Protein AF-0000000080533615 (afdb_homodimer)

Secondary structure (DSSP, 8-state):
--------------------------------PPPTTT--HHHHHH-HHHHHHHHHHHHHHTT-HHHHHHHHHHHHTTT-HHHHHHHHHHHHHTSSS---HHHHHHHHHHHGGG--HHHHHHHHHHHHTS-HHHHHHHHHHHHHHHHHHSHHHHHHHHHHHHHHHHHHHHHHHHHH-STT-EEEE--TTS--EEEEHHHHT-HHHHSHHHHHHHHHHHHS-----------------------/--------------------------------PPPTTT--HHHHHH-HHHHHHHHHHHHHHTT-HHHHHHHHHHHHTTT-HHHHHHHHHHHHHTSSS---HHHHHHHHHHHGGG--HHHHHHHHHHHHTS-HHHHHHHHHHHHHHHHHHSHHHHHHHHHHHHHHHHHHHHHHHHHH-STT-EEEE--TTS--EEEEHHHHT-HHHHSHHHHHHHHHHHHS-----------------------

Radius of gyration: 29.7 Å; Cα contacts (8 Å, |Δi|>4): 586; chains: 2; bounding box: 124×80×114 Å

pLDDT: mean 75.99, std 25.31, range [23.33, 98.88]

Sequence (486 aa):
MKAKQAPRFCLLLGLSMAAAVTARECPVEAPRQIPSTVLTGGFFDAHPDLFWRSMAQRAERDRQPARALDYYTRSARYADKFSQAMVARLYQEGLGTRADPVMAYIWMDLAAERMYHDFLVLREHYWARLDALQQAQAIERGQQIYADYGDRVAKPRMERALRDGRQQITGSRLGYVSSGLIVVQRRGNEQGIVTPGSIVYDNDYWRAADYWCLQDNYWRPARTPSVEIGRPDAVRDDKAVDDMKAKQAPRFCLLLGLSMAAAVTARECPVEAPRQIPSTVLTGGFFDAHPDLFWRSMAQRAERDRQPARALDYYTRSARYADKFSQAMVARLYQEGLGTRADPVMAYIWMDLAAERMYHDFLVLREHYWARLDALQQAQAIERGQQIYADYGDRVAKPRMERALRDGRQQITGSRLGYVSSGLIVVQRRGNEQGIVTPGSIVYDNDYWRAADYWCLQDNYWRPARTPSVEIGRPDAVRDDKAVDD

Structure (mmCIF, N/CA/C/O backbone):
data_AF-0000000080533615-model_v1
#
loop_
_entity.id
_entity.type
_entity.pdbx_description
1 polymer 'Sel1 repeat family protein'
#
loop_
_atom_site.group_PDB
_atom_site.id
_atom_site.type_symbol
_atom_site.label_atom_id
_atom_site.label_alt_id
_atom_site.label_comp_id
_atom_site.label_asym_id
_atom_site.label_entity_id
_atom_site.label_seq_id
_atom_site.pdbx_PDB_ins_code
_atom_site.Cartn_x
_atom_site.Cartn_y
_atom_site.Cartn_z
_atom_site.occupancy
_atom_site.B_iso_or_equiv
_atom_site.auth_seq_id
_atom_site.auth_comp_id
_atom_site.auth_asym_id
_atom_site.auth_atom_id
_atom_site.pdbx_PDB_model_num
ATOM 1 N N . MET A 1 1 ? -68.688 7.527 40.688 1 28.7 1 MET A N 1
ATOM 2 C CA . MET A 1 1 ? -68 8.148 39.562 1 28.7 1 MET A CA 1
ATOM 3 C C . MET A 1 1 ? -66.562 7.699 39.5 1 28.7 1 MET A C 1
ATOM 5 O O . MET A 1 1 ? -65.688 8.156 40.312 1 28.7 1 MET A O 1
ATOM 9 N N . LYS A 1 2 ? -66.312 6.336 39.125 1 39.5 2 LYS A N 1
ATOM 10 C CA . LYS A 1 2 ? -65.062 5.609 39.094 1 39.5 2 LYS A CA 1
ATOM 11 C C . LYS A 1 2 ? -64.125 6.211 38.031 1 39.5 2 LYS A C 1
ATOM 13 O O . LYS A 1 2 ? -64.5 6.336 36.875 1 39.5 2 LYS A O 1
ATOM 18 N N . ALA A 1 3 ? -63.188 7.066 38.531 1 41.47 3 ALA A N 1
ATOM 19 C CA . ALA A 1 3 ? -62.125 7.684 37.719 1 41.47 3 ALA A CA 1
ATOM 20 C C . ALA A 1 3 ? -61.312 6.633 36.969 1 41.47 3 ALA A C 1
ATOM 22 O O . ALA A 1 3 ? -60.812 5.668 37.531 1 41.47 3 ALA A O 1
ATOM 23 N N . LYS A 1 4 ? -61.594 6.406 35.688 1 43.5 4 LYS A N 1
ATOM 24 C CA . LYS A 1 4 ? -60.875 5.59 34.719 1 43.5 4 LYS A CA 1
ATOM 25 C C . LYS A 1 4 ? -59.406 6.004 34.656 1 43.5 4 LYS A C 1
ATOM 27 O O . LYS A 1 4 ? -59.094 7.16 34.344 1 43.5 4 LYS A O 1
ATOM 32 N N . GLN A 1 5 ? -58.531 5.41 35.469 1 43.28 5 GLN A N 1
ATOM 33 C CA . GLN A 1 5 ? -57.094 5.605 35.438 1 43.28 5 GLN A CA 1
ATOM 34 C C . GLN A 1 5 ? -56.531 5.297 34.062 1 43.28 5 GLN A C 1
ATOM 36 O O . GLN A 1 5 ? -56.844 4.254 33.469 1 43.28 5 GLN A O 1
ATOM 41 N N . ALA A 1 6 ? -56.344 6.336 33.219 1 48.5 6 ALA A N 1
ATOM 42 C CA . ALA A 1 6 ? -55.688 6.211 31.922 1 48.5 6 ALA A CA 1
ATOM 43 C C . ALA A 1 6 ? -54.344 5.523 32.031 1 48.5 6 ALA A C 1
ATOM 45 O O . ALA A 1 6 ? -53.562 5.805 32.969 1 48.5 6 ALA A O 1
ATOM 46 N N . PRO A 1 7 ? -54.156 4.324 31.406 1 48.06 7 PRO A N 1
ATOM 47 C CA . PRO A 1 7 ? -52.844 3.639 31.406 1 48.06 7 PRO A CA 1
ATOM 48 C C . PRO A 1 7 ? -51.719 4.504 30.844 1 48.06 7 PRO A C 1
ATOM 50 O O . PRO A 1 7 ? -51.938 5.273 29.891 1 48.06 7 PRO A O 1
ATOM 53 N N . ARG A 1 8 ? -50.781 5.027 31.672 1 44.81 8 ARG A N 1
ATOM 54 C CA . ARG A 1 8 ? -49.531 5.703 31.266 1 44.81 8 ARG A CA 1
ATOM 55 C C . ARG A 1 8 ? -48.719 4.848 30.297 1 44.81 8 ARG A C 1
ATOM 57 O O . ARG A 1 8 ? -48.375 3.709 30.609 1 44.81 8 ARG A O 1
ATOM 64 N N . PHE A 1 9 ? -48.875 5.047 28.984 1 44.78 9 PHE A N 1
ATOM 65 C CA . PHE A 1 9 ? -48 4.469 27.969 1 44.78 9 PHE A CA 1
ATOM 66 C C . PHE A 1 9 ? -46.562 4.855 28.203 1 44.78 9 PHE A C 1
ATOM 68 O O . PHE A 1 9 ? -46.219 6.039 28.156 1 44.78 9 PHE A O 1
ATOM 75 N N . CYS A 1 10 ? -45.781 4.094 28.953 1 40.03 10 CYS A N 1
ATOM 76 C CA . CYS A 1 10 ? -44.344 4.246 29.016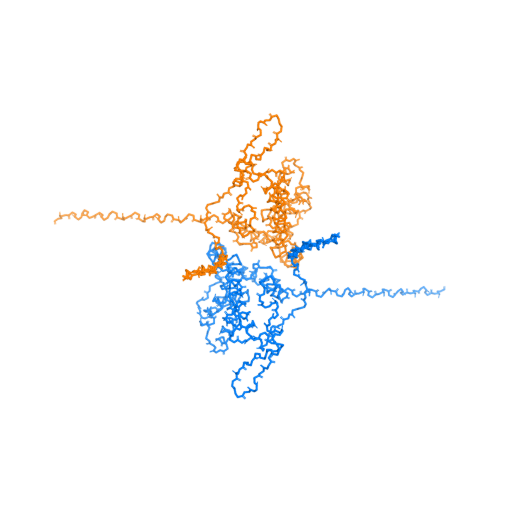 1 40.03 10 CYS A CA 1
ATOM 77 C C . CYS A 1 10 ? -43.688 4.031 27.656 1 40.03 10 CYS A C 1
ATOM 79 O O . CYS A 1 10 ? -43.781 2.936 27.094 1 40.03 10 CYS A O 1
ATOM 81 N N . LEU A 1 11 ? -43.594 5.094 26.875 1 41.47 11 LEU A N 1
ATOM 82 C CA . LEU A 1 11 ? -42.781 5.047 25.672 1 41.47 11 LEU A CA 1
ATOM 83 C C . LEU A 1 11 ? -41.344 4.609 26 1 41.47 11 LEU A C 1
ATOM 85 O O . LEU A 1 11 ? -40.625 5.332 26.688 1 41.47 11 LEU A O 1
ATOM 89 N N . LEU A 1 12 ? -41.062 3.326 25.984 1 42.06 12 LEU A N 1
ATOM 90 C CA . LEU A 1 12 ? -39.719 2.82 25.984 1 42.06 12 LEU A CA 1
ATOM 91 C C . LEU A 1 12 ? -38.938 3.34 24.781 1 42.06 12 LEU A C 1
ATOM 93 O O . LEU A 1 12 ? -39.25 3 23.641 1 42.06 12 LEU A O 1
ATOM 97 N N . LEU A 1 13 ? -38.344 4.516 24.922 1 41.59 13 LEU A N 1
ATOM 98 C CA . LEU A 1 13 ? -37.312 4.945 23.953 1 41.59 13 LEU A CA 1
ATOM 99 C C . LEU A 1 13 ? -36.188 3.93 23.859 1 41.59 13 LEU A C 1
ATOM 101 O O . LEU A 1 13 ? -35.438 3.75 24.812 1 41.59 13 LEU A O 1
ATOM 105 N N . GLY A 1 14 ? -36.281 2.943 23 1 38.28 14 GLY A N 1
ATOM 106 C CA . GLY A 1 14 ? -35.156 2.074 22.656 1 38.28 14 GLY A CA 1
ATOM 107 C C . GLY A 1 14 ? -33.938 2.83 22.172 1 38.28 14 GLY A C 1
ATOM 108 O O . GLY A 1 14 ? -34 3.508 21.141 1 38.28 14 GLY A O 1
ATOM 109 N N . LEU A 1 15 ? -33 3.211 23.031 1 40.91 15 LEU A N 1
ATOM 110 C CA . LEU A 1 15 ? -31.672 3.666 22.641 1 40.91 15 LEU A CA 1
ATOM 111 C C . LEU A 1 15 ? -31 2.658 21.719 1 40.91 15 LEU A C 1
ATOM 113 O O . LEU A 1 15 ? -30.688 1.543 22.141 1 40.91 15 LEU A O 1
ATOM 117 N N . SER A 1 16 ? -31.156 2.801 20.422 1 39.88 16 SER A N 1
ATOM 118 C CA . SER A 1 16 ? -30.328 2.07 19.469 1 39.88 16 SER A CA 1
ATOM 119 C C . SER A 1 16 ? -28.844 2.332 19.719 1 39.88 16 SER A C 1
ATOM 121 O O . SER A 1 16 ? -28.375 3.457 19.547 1 39.88 16 SER A O 1
ATOM 123 N N . MET A 1 17 ? -28.234 1.602 20.578 1 35.31 17 MET A N 1
ATOM 124 C CA . MET A 1 17 ? -26.781 1.607 20.625 1 35.31 17 MET A CA 1
ATOM 125 C C . MET A 1 17 ? -26.188 1.293 19.25 1 35.31 17 MET A C 1
ATOM 127 O O . MET A 1 17 ? -26.281 0.162 18.766 1 35.31 17 MET A O 1
ATOM 131 N N . ALA A 1 18 ? -26.016 2.271 18.438 1 37.5 18 ALA A N 1
ATOM 132 C CA . ALA A 1 18 ? -25.141 2.037 17.281 1 37.5 18 ALA A CA 1
ATOM 133 C C . ALA A 1 18 ? -23.812 1.44 17.734 1 37.5 18 ALA A C 1
ATOM 135 O O . ALA A 1 18 ? -23.062 2.064 18.484 1 37.5 18 ALA A O 1
ATOM 136 N N . ALA A 1 19 ? -23.688 0.14 17.734 1 36.44 19 ALA A N 1
ATOM 137 C CA . ALA A 1 19 ? -22.375 -0.498 17.938 1 36.44 19 ALA A CA 1
ATOM 138 C C . ALA A 1 19 ? -21.297 0.186 17.094 1 36.44 19 ALA A C 1
ATOM 140 O O . ALA A 1 19 ? -21.406 0.238 15.867 1 36.44 19 ALA A O 1
ATOM 141 N N . ALA A 1 20 ? -20.578 1.078 17.688 1 38.84 20 ALA A N 1
ATOM 142 C CA . ALA A 1 20 ? -19.375 1.624 17.062 1 38.84 20 ALA A CA 1
ATOM 143 C C . ALA A 1 20 ? -18.562 0.524 16.391 1 38.84 20 ALA A C 1
ATOM 145 O O . ALA A 1 20 ? -18.109 -0.411 17.047 1 38.84 20 ALA A O 1
ATOM 146 N N . VAL A 1 21 ? -18.828 0.172 15.164 1 41.69 21 VAL A N 1
ATOM 147 C CA . VAL A 1 21 ? -17.922 -0.708 14.422 1 41.69 21 VAL A CA 1
ATOM 148 C C . VAL A 1 21 ? -16.484 -0.268 14.641 1 41.69 21 VAL A C 1
ATOM 150 O O . VAL A 1 21 ? -16.047 0.757 14.109 1 41.69 21 VAL A O 1
ATOM 153 N N . THR A 1 22 ? -15.961 -0.398 15.867 1 41.28 22 THR A N 1
ATOM 154 C CA . THR A 1 22 ? -14.531 -0.198 16.078 1 41.28 22 THR A CA 1
ATOM 155 C C . THR A 1 22 ? -13.719 -0.83 14.953 1 41.28 22 THR A C 1
ATOM 157 O O . THR A 1 22 ? -14.055 -1.912 14.469 1 41.28 22 THR A O 1
ATOM 160 N N . ALA A 1 23 ? -13.258 -0.062 14.102 1 47.75 23 ALA A N 1
ATOM 161 C CA . ALA A 1 23 ? -12.312 -0.587 13.117 1 47.75 23 ALA A CA 1
ATOM 162 C C . ALA A 1 23 ? -11.43 -1.67 13.734 1 47.75 23 ALA A C 1
ATOM 164 O O . ALA A 1 23 ? -10.719 -1.422 14.711 1 47.75 23 ALA A O 1
ATOM 165 N N . ARG A 1 24 ? -11.859 -2.908 13.766 1 53.72 24 ARG A N 1
ATOM 166 C CA . ARG A 1 24 ? -11.156 -4.051 14.336 1 53.72 24 ARG A CA 1
ATOM 167 C C . ARG A 1 24 ? -9.742 -4.152 13.773 1 53.72 24 ARG A C 1
ATOM 169 O O . ARG A 1 24 ? -9.547 -4.133 12.555 1 53.72 24 ARG A O 1
ATOM 176 N N . GLU A 1 25 ? -8.672 -3.697 14.555 1 66.5 25 GLU A N 1
ATOM 177 C CA . GLU A 1 25 ? -7.273 -4.027 14.297 1 66.5 25 GLU A CA 1
ATOM 178 C C . GLU A 1 25 ? -7.117 -5.496 13.898 1 66.5 25 GLU A C 1
ATOM 180 O O . GLU A 1 25 ? -7.871 -6.352 14.367 1 66.5 25 GLU A O 1
ATOM 185 N N . CYS A 1 26 ? -6.422 -5.695 12.719 1 75.19 26 CYS A N 1
ATOM 186 C CA . CYS A 1 26 ? -6.125 -7.055 12.281 1 75.19 26 CYS A CA 1
ATOM 187 C C . CYS A 1 26 ? -5.23 -7.77 13.289 1 75.19 26 CYS A C 1
ATOM 189 O O . CYS A 1 26 ? -4.047 -7.449 13.414 1 75.19 26 CYS A O 1
ATOM 191 N N . PRO A 1 27 ? -5.785 -8.625 14.117 1 75.12 27 PRO A N 1
ATOM 192 C CA . PRO A 1 27 ? -4.914 -9.359 15.031 1 75.12 27 PRO A CA 1
ATOM 193 C C . PRO A 1 27 ? -3.9 -10.242 14.305 1 75.12 27 PRO A C 1
ATOM 195 O O . PRO A 1 27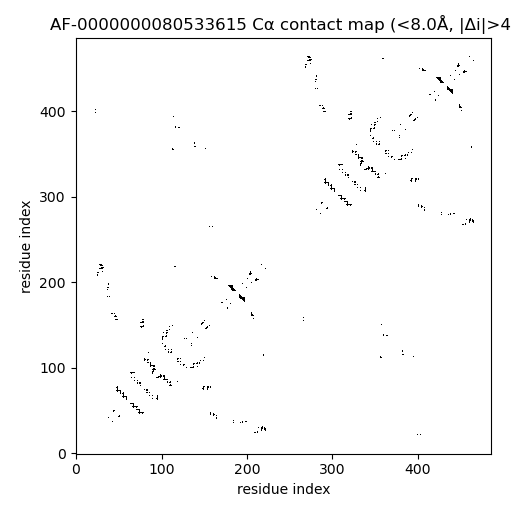 ? -4.207 -10.789 13.242 1 75.12 27 PRO A O 1
ATOM 198 N N . VAL A 1 28 ? -2.707 -10.258 14.812 1 76.5 28 VAL A N 1
ATOM 199 C CA . VAL A 1 28 ? -1.698 -11.148 14.258 1 76.5 28 VAL A CA 1
ATOM 200 C C . VAL A 1 28 ? -2.035 -12.594 14.617 1 76.5 28 VAL A C 1
ATOM 202 O O . VAL A 1 28 ? -2.102 -12.953 15.797 1 76.5 28 VAL A O 1
ATOM 205 N N . GLU A 1 29 ? -2.359 -13.469 13.617 1 77.94 29 GLU A N 1
ATOM 206 C CA . GLU A 1 29 ? -2.703 -14.875 13.789 1 77.94 29 GLU A CA 1
ATOM 207 C C . GLU A 1 29 ? -1.841 -15.766 12.898 1 77.94 29 GLU A C 1
ATOM 209 O O . GLU A 1 29 ? -1.221 -15.281 11.945 1 77.94 29 GLU A O 1
ATOM 214 N N . ALA A 1 30 ? -1.78 -16.984 13.297 1 80.75 30 ALA A N 1
ATOM 215 C CA . ALA A 1 30 ? -1.098 -17.953 12.453 1 80.75 30 ALA A CA 1
ATOM 216 C C . ALA A 1 30 ? -1.764 -18.047 11.078 1 80.75 30 ALA A C 1
ATOM 218 O O . ALA A 1 30 ? -2.984 -17.922 10.969 1 80.75 30 ALA A O 1
ATOM 219 N N . PRO A 1 31 ? -0.972 -18.266 10.102 1 80.81 31 PRO A N 1
ATOM 220 C CA . PRO A 1 31 ? -1.542 -18.391 8.766 1 80.81 31 PRO A CA 1
ATOM 221 C C . PRO A 1 31 ? -2.562 -19.531 8.664 1 80.81 31 PRO A C 1
ATOM 223 O O . PRO A 1 31 ? -2.35 -20.609 9.234 1 80.81 31 PRO A O 1
ATOM 226 N N . ARG A 1 32 ? -3.586 -19.219 8.07 1 79.38 32 ARG A N 1
ATOM 227 C CA . ARG A 1 32 ? -4.629 -20.203 7.816 1 79.38 32 ARG A CA 1
ATOM 228 C C . ARG A 1 32 ? -4.867 -20.375 6.32 1 79.38 32 ARG A C 1
ATOM 230 O O . ARG A 1 32 ? -4.879 -19.406 5.57 1 79.38 32 ARG A O 1
ATOM 237 N N . GLN A 1 33 ? -4.996 -21.609 5.965 1 81 33 GLN A N 1
ATOM 238 C CA . GLN A 1 33 ? -5.355 -21.906 4.582 1 81 33 GLN A CA 1
ATOM 239 C C . GLN A 1 33 ? -6.867 -22.047 4.422 1 81 33 GLN A C 1
ATOM 241 O O . GLN A 1 33 ? -7.539 -22.594 5.297 1 81 33 GLN A O 1
ATOM 246 N N . ILE A 1 34 ? -7.301 -21.531 3.334 1 81.12 34 ILE A N 1
ATOM 247 C CA . ILE A 1 34 ? -8.711 -21.734 3.033 1 81.12 34 ILE A CA 1
ATOM 248 C C . ILE A 1 34 ? -8.945 -23.203 2.635 1 81.12 34 ILE A C 1
ATOM 250 O O . ILE A 1 34 ? -8.336 -23.688 1.684 1 81.12 34 ILE A O 1
ATOM 254 N N . PRO A 1 35 ? -9.781 -23.797 3.377 1 77.44 35 PRO A N 1
ATOM 255 C CA . PRO A 1 35 ? -10.008 -25.203 3.057 1 77.44 35 PRO A CA 1
ATOM 256 C C . PRO A 1 35 ? -10.57 -25.406 1.652 1 77.44 35 PRO A C 1
ATOM 258 O O . PRO A 1 35 ? -11.383 -24.609 1.185 1 77.44 35 PRO A O 1
ATOM 261 N N . SER A 1 36 ? -10.195 -26.484 1.061 1 77.25 36 SER A N 1
ATOM 262 C CA . SER A 1 36 ? -10.625 -26.797 -0.299 1 77.25 36 SER A CA 1
ATOM 263 C C . SER A 1 36 ? -12.133 -26.953 -0.381 1 77.25 36 SER A C 1
ATOM 265 O O . SER A 1 36 ? -12.734 -26.719 -1.434 1 77.25 36 SER A O 1
ATOM 267 N N . THR A 1 37 ? -12.766 -27.25 0.701 1 72.81 37 THR A N 1
ATOM 268 C CA . THR A 1 37 ? -14.203 -27.469 0.731 1 72.81 37 THR A CA 1
ATOM 269 C C . THR A 1 37 ? -14.961 -26.156 0.574 1 72.81 37 THR A C 1
ATOM 271 O O . THR A 1 37 ? -16.141 -26.156 0.225 1 72.81 37 THR A O 1
ATOM 274 N N . VAL A 1 38 ? -14.242 -25.156 0.876 1 75.88 38 VAL A N 1
ATOM 275 C CA . VAL A 1 38 ? -14.875 -23.844 0.778 1 75.88 38 VAL A CA 1
ATOM 276 C C . VAL A 1 38 ? -14.719 -23.297 -0.64 1 75.88 38 VAL A C 1
ATOM 278 O O . VAL A 1 38 ? -15.523 -22.469 -1.085 1 75.88 38 VAL A O 1
ATOM 281 N N . LEU A 1 39 ? -13.766 -23.781 -1.313 1 73.62 39 LEU A N 1
ATOM 282 C CA . LEU A 1 39 ? -13.422 -23.297 -2.645 1 73.62 39 LEU A CA 1
ATOM 283 C C . LEU A 1 39 ? -14.367 -23.875 -3.695 1 73.62 39 LEU A C 1
ATOM 285 O O . LEU A 1 39 ? -13.953 -24.656 -4.551 1 73.62 39 LEU A O 1
ATOM 289 N N . THR A 1 40 ? -15.609 -23.453 -3.656 1 73 40 THR A N 1
ATOM 290 C CA . THR A 1 40 ? -16.672 -23.875 -4.555 1 73 40 THR A CA 1
ATOM 291 C C . THR A 1 40 ? -16.953 -22.812 -5.609 1 73 40 THR A C 1
ATOM 293 O O . THR A 1 40 ? -16.359 -21.734 -5.582 1 73 40 THR A O 1
ATOM 296 N N . GLY A 1 41 ? -17.891 -23.203 -6.543 1 71.5 41 GLY A N 1
ATOM 297 C CA . GLY A 1 41 ? -18.234 -22.266 -7.598 1 71.5 41 GLY A CA 1
ATOM 298 C C . GLY A 1 41 ? -18.734 -20.938 -7.078 1 71.5 41 GLY A C 1
ATOM 299 O O . GLY A 1 41 ? -18.25 -19.891 -7.492 1 71.5 41 GLY A O 1
ATOM 300 N N . GLY A 1 42 ? -19.688 -20.953 -6.102 1 70.44 42 GLY A N 1
ATOM 301 C CA . GLY A 1 42 ? -20.219 -19.719 -5.52 1 70.44 42 GLY A CA 1
ATOM 302 C C . GLY A 1 42 ? -19.156 -18.906 -4.789 1 70.44 42 GLY A C 1
ATOM 303 O O . GLY A 1 42 ? -19.141 -17.672 -4.883 1 70.44 42 GLY A O 1
ATOM 304 N N . PHE A 1 43 ? -18.297 -19.609 -4.094 1 81 43 PHE A N 1
ATOM 305 C CA . PHE A 1 43 ? -17.172 -18.938 -3.418 1 81 43 PHE A CA 1
ATOM 306 C C . PHE A 1 43 ? -16.266 -18.25 -4.426 1 81 43 PHE A C 1
ATOM 308 O O . PHE A 1 43 ? -15.922 -17.078 -4.254 1 81 43 PHE A O 1
ATOM 315 N N . PHE A 1 44 ? -16.016 -18.953 -5.5 1 83.06 44 PHE A N 1
ATOM 316 C CA . PHE A 1 44 ? -15.117 -18.422 -6.52 1 83.06 44 PHE A CA 1
ATOM 317 C C . PHE A 1 44 ? -15.75 -17.234 -7.242 1 83.06 44 PHE A C 1
ATOM 319 O O . PHE A 1 44 ? -15.055 -16.297 -7.645 1 83.06 44 PHE A O 1
ATOM 326 N N . ASP A 1 45 ? -17.016 -17.25 -7.375 1 85.5 45 ASP A N 1
ATOM 327 C CA . ASP A 1 45 ? -17.703 -16.125 -8.008 1 85.5 45 ASP A CA 1
ATOM 328 C C . ASP A 1 45 ? -17.453 -14.828 -7.227 1 85.5 45 ASP A C 1
ATOM 330 O O . ASP A 1 45 ? -17.359 -13.75 -7.816 1 85.5 45 ASP A O 1
ATOM 334 N N . ALA A 1 46 ? -17.328 -15.008 -5.93 1 90.38 46 ALA A N 1
ATOM 335 C CA . ALA A 1 46 ? -17.156 -13.852 -5.059 1 90.38 46 ALA A CA 1
ATOM 336 C C . ALA A 1 46 ? -15.688 -13.578 -4.781 1 90.38 46 ALA A C 1
ATOM 338 O O . ALA A 1 46 ? -15.336 -12.562 -4.172 1 90.38 46 ALA A O 1
ATOM 339 N N . HIS A 1 47 ? -14.867 -14.477 -5.246 1 93.56 47 HIS A N 1
ATOM 340 C CA . HIS A 1 47 ? -13.43 -14.367 -5.016 1 93.56 47 HIS A CA 1
ATOM 341 C C . HIS A 1 47 ? -12.648 -14.531 -6.312 1 93.56 47 HIS A C 1
ATOM 343 O O . HIS A 1 47 ? -11.867 -15.477 -6.461 1 93.56 47 HIS A O 1
ATOM 349 N N . PRO A 1 48 ? -12.859 -13.516 -7.145 1 95.12 48 PRO A N 1
ATOM 350 C CA . PRO A 1 48 ? -12.195 -13.625 -8.445 1 95.12 48 PRO A CA 1
ATOM 351 C C . PRO A 1 48 ? -10.672 -13.719 -8.328 1 95.12 48 PRO A C 1
ATOM 353 O O . PRO A 1 48 ? -10.016 -14.297 -9.195 1 95.12 48 PRO A O 1
ATOM 356 N N . ASP A 1 49 ? -10.086 -13.164 -7.238 1 96.75 49 ASP A N 1
ATOM 357 C CA . ASP A 1 49 ? -8.656 -13.312 -7.012 1 96.75 49 ASP A CA 1
ATOM 358 C C . ASP A 1 49 ? -8.258 -14.789 -6.918 1 96.75 49 ASP A C 1
ATOM 360 O O . ASP A 1 49 ? -7.367 -15.242 -7.637 1 96.75 49 ASP A O 1
ATOM 364 N N . LEU A 1 50 ? -9.031 -15.539 -6.164 1 94.19 50 LEU A N 1
ATOM 365 C CA . LEU A 1 50 ? -8.703 -16.938 -5.934 1 94.19 50 LEU A CA 1
ATOM 366 C C . LEU A 1 50 ? -9.109 -17.797 -7.133 1 94.19 50 LEU A C 1
ATOM 368 O O . LEU A 1 50 ? -8.438 -18.781 -7.449 1 94.19 50 LEU A O 1
ATOM 372 N N . PHE A 1 51 ? -10.266 -17.469 -7.785 1 93.06 51 PHE A N 1
ATOM 373 C CA . PHE A 1 51 ? -10.695 -18.203 -8.969 1 93.06 51 PHE A CA 1
ATOM 374 C C . PHE A 1 51 ? -9.625 -18.156 -10.055 1 93.06 51 PHE A C 1
ATOM 376 O O . PHE A 1 51 ? -9.141 -19.203 -10.492 1 93.06 51 PHE A O 1
ATOM 383 N N . TRP A 1 52 ? -9.195 -16.922 -10.414 1 96.5 52 TRP A N 1
ATOM 384 C CA . TRP A 1 52 ? -8.242 -16.781 -11.516 1 96.5 52 TRP A CA 1
ATOM 385 C C . TRP A 1 52 ? -6.867 -17.312 -11.125 1 96.5 52 TRP A C 1
ATOM 387 O O . TRP A 1 52 ? -6.141 -17.844 -11.969 1 96.5 52 TRP A O 1
ATOM 397 N N . ARG A 1 53 ? -6.48 -17.203 -9.875 1 96.56 53 ARG A N 1
ATOM 398 C CA . ARG A 1 53 ? -5.234 -17.812 -9.43 1 96.56 53 ARG A CA 1
ATOM 399 C C . ARG A 1 53 ? -5.262 -19.328 -9.625 1 96.56 53 ARG A C 1
ATOM 401 O O . ARG A 1 53 ? -4.289 -19.906 -10.102 1 96.56 53 ARG A O 1
ATOM 408 N N . SER A 1 54 ? -6.387 -19.891 -9.258 1 93.31 54 SER A N 1
ATOM 409 C CA . SER A 1 54 ? -6.523 -21.344 -9.406 1 93.31 54 SER A CA 1
ATOM 410 C C . SER A 1 54 ? -6.441 -21.75 -10.875 1 93.31 54 SER A C 1
ATOM 412 O O . SER A 1 54 ? -5.793 -22.75 -11.203 1 93.31 54 SER A O 1
ATOM 414 N N . MET A 1 55 ? -7.078 -21.016 -11.68 1 95.81 55 MET A N 1
ATOM 415 C CA . MET A 1 55 ? -7.012 -21.281 -13.109 1 95.81 55 MET A CA 1
ATOM 416 C C . MET A 1 55 ? -5.582 -21.156 -13.625 1 95.81 55 MET A C 1
ATOM 418 O O . MET A 1 55 ? -5.145 -21.953 -14.453 1 95.81 55 MET A O 1
ATOM 422 N N . ALA A 1 56 ? -4.855 -20.172 -13.141 1 97.81 56 ALA A N 1
ATOM 423 C CA . ALA A 1 56 ? -3.469 -19.969 -13.562 1 97.81 56 ALA A CA 1
ATOM 424 C C . ALA A 1 56 ? -2.586 -21.141 -13.125 1 97.81 56 ALA A C 1
ATOM 426 O O . ALA A 1 56 ? -1.758 -21.625 -13.906 1 97.81 56 ALA A O 1
ATOM 427 N N . GLN A 1 57 ? -2.775 -21.594 -11.922 1 95.69 57 GLN A N 1
ATOM 428 C CA . GLN A 1 57 ? -1.994 -22.719 -11.414 1 95.69 57 GLN A CA 1
ATOM 429 C C . GLN A 1 57 ? -2.279 -23.984 -12.195 1 95.69 57 GLN A C 1
ATOM 431 O O . GLN A 1 57 ? -1.368 -24.766 -12.469 1 95.69 57 GLN A O 1
ATOM 436 N N . ARG A 1 58 ? -3.512 -24.125 -12.555 1 94.19 58 ARG A N 1
ATOM 437 C CA . ARG A 1 58 ? -3.861 -25.25 -13.414 1 94.19 58 ARG A CA 1
ATOM 438 C C . ARG A 1 58 ? -3.182 -25.141 -14.773 1 94.19 58 ARG A C 1
ATOM 440 O O . ARG A 1 58 ? -2.646 -26.125 -15.289 1 94.19 58 ARG A O 1
ATOM 447 N N . ALA A 1 59 ? -3.197 -23.969 -15.297 1 97.88 59 ALA A N 1
ATOM 448 C CA . ALA A 1 59 ? -2.549 -23.75 -16.594 1 97.88 59 ALA A CA 1
ATOM 449 C C . ALA A 1 59 ? -1.056 -24.047 -16.516 1 97.88 59 ALA A C 1
ATOM 451 O O . ALA A 1 59 ? -0.479 -24.594 -17.453 1 97.88 59 ALA A O 1
ATOM 452 N N . GLU A 1 60 ? -0.417 -23.719 -15.43 1 96.69 60 GLU A N 1
ATOM 453 C CA . GLU A 1 60 ? 0.992 -24.047 -15.242 1 96.69 60 GLU A CA 1
ATOM 454 C C . GLU A 1 60 ? 1.201 -25.562 -15.227 1 96.69 60 GLU A C 1
ATOM 456 O O . GLU A 1 60 ? 2.123 -26.078 -15.859 1 96.69 60 GLU A O 1
ATOM 461 N N . ARG A 1 61 ? 0.36 -26.219 -14.508 1 95.44 61 ARG A N 1
ATOM 462 C CA . ARG A 1 61 ? 0.453 -27.672 -14.422 1 95.44 61 ARG A CA 1
ATOM 463 C C . ARG A 1 61 ? 0.275 -28.312 -15.797 1 95.44 61 ARG A C 1
ATOM 465 O O . ARG A 1 61 ? 0.918 -29.312 -16.109 1 95.44 61 ARG A O 1
ATOM 472 N N . ASP A 1 62 ? -0.512 -27.672 -16.578 1 97.25 62 ASP A N 1
ATOM 473 C CA . ASP A 1 62 ? -0.794 -28.172 -17.938 1 97.25 62 ASP A CA 1
ATOM 474 C C . ASP A 1 62 ? 0.237 -27.641 -18.938 1 97.25 62 ASP A C 1
ATOM 476 O O . ASP A 1 62 ? 0.07 -27.812 -20.141 1 97.25 62 ASP A O 1
ATOM 480 N N . ARG A 1 63 ? 1.23 -26.906 -18.469 1 97.75 63 ARG A N 1
ATOM 481 C CA . ARG A 1 63 ? 2.342 -26.406 -19.266 1 97.75 63 ARG A CA 1
ATOM 482 C C . ARG A 1 63 ? 1.854 -25.422 -20.328 1 97.75 63 ARG A C 1
ATOM 484 O O . ARG A 1 63 ? 2.229 -25.531 -21.5 1 97.75 63 ARG A O 1
ATOM 491 N N . GLN A 1 64 ? 0.956 -24.625 -19.922 1 98.5 64 GLN A N 1
ATOM 492 C CA . GLN A 1 64 ? 0.435 -23.531 -20.75 1 98.5 64 GLN A CA 1
ATOM 493 C C . GLN A 1 64 ? 0.8 -22.172 -20.156 1 98.5 64 GLN A C 1
ATOM 495 O O . GLN A 1 64 ? -0.071 -21.438 -19.672 1 98.5 64 GLN A O 1
ATOM 500 N N . PRO A 1 65 ? 1.998 -21.781 -20.328 1 98.12 65 PRO A N 1
ATOM 501 C CA . PRO A 1 65 ? 2.461 -20.594 -19.609 1 98.12 65 PRO A CA 1
ATOM 502 C C . PRO A 1 65 ? 1.802 -19.312 -20.094 1 98.12 65 PRO A C 1
ATOM 504 O O . PRO A 1 65 ? 1.61 -18.375 -19.312 1 98.12 65 PRO A O 1
ATOM 507 N N . ALA A 1 66 ? 1.446 -19.219 -21.328 1 98.5 66 ALA A N 1
ATOM 508 C CA . ALA A 1 66 ? 0.771 -18.031 -21.812 1 98.5 66 ALA A CA 1
ATOM 509 C C . ALA A 1 66 ? -0.596 -17.859 -21.156 1 98.5 66 ALA A C 1
ATOM 511 O O . ALA A 1 66 ? -0.984 -16.75 -20.781 1 98.5 66 ALA A O 1
ATOM 512 N N . ARG A 1 67 ? -1.275 -18.938 -21.031 1 98.56 67 ARG A N 1
ATOM 513 C CA . ARG A 1 67 ? -2.559 -18.906 -20.344 1 98.56 67 ARG A CA 1
ATOM 514 C C . ARG A 1 67 ? -2.375 -18.594 -18.859 1 98.56 67 ARG A C 1
ATOM 516 O O . ARG A 1 67 ? -3.164 -17.844 -18.281 1 98.56 67 ARG A O 1
ATOM 523 N N . ALA A 1 68 ? -1.388 -19.203 -18.234 1 98.75 68 ALA A N 1
ATOM 524 C CA . ALA A 1 68 ? -1.096 -18.922 -16.828 1 98.75 68 ALA A CA 1
ATOM 525 C C . ALA A 1 68 ? -0.853 -17.438 -16.594 1 98.75 68 ALA A C 1
ATOM 527 O O . ALA A 1 68 ? -1.396 -16.844 -15.664 1 98.75 68 ALA A O 1
ATOM 528 N N . LEU A 1 69 ? -0.072 -16.828 -17.547 1 98.81 69 LEU A N 1
ATOM 529 C CA . LEU A 1 69 ? 0.209 -15.406 -17.453 1 98.81 69 LEU A CA 1
ATOM 530 C C . LEU A 1 69 ? -1.079 -14.594 -17.531 1 98.81 69 LEU A C 1
ATOM 532 O O . LEU A 1 69 ? -1.281 -13.664 -16.75 1 98.81 69 LEU A O 1
ATOM 536 N N . ASP A 1 70 ? -1.896 -14.938 -18.453 1 98.62 70 ASP A N 1
ATOM 537 C CA . ASP A 1 70 ? -3.176 -14.25 -18.609 1 98.62 70 ASP A CA 1
ATOM 538 C C . ASP A 1 70 ? -4.016 -14.367 -17.328 1 98.62 70 ASP A C 1
ATOM 540 O O . ASP A 1 70 ? -4.527 -13.367 -16.828 1 98.62 70 ASP A O 1
ATOM 544 N N . TYR A 1 71 ? -4.133 -15.57 -16.812 1 98.62 71 TYR A N 1
ATOM 545 C CA . TYR A 1 71 ? -4.984 -15.82 -15.648 1 98.62 71 TYR A CA 1
ATOM 546 C C . TYR A 1 71 ? -4.406 -15.172 -14.398 1 98.62 71 TYR A C 1
ATOM 548 O O . TYR A 1 71 ? -5.141 -14.602 -13.586 1 98.62 71 TYR A O 1
ATOM 556 N N . TYR A 1 72 ? -3.068 -15.242 -14.164 1 98.69 72 TYR A N 1
ATOM 557 C CA . TYR A 1 72 ? -2.455 -14.539 -13.039 1 98.69 72 TYR A CA 1
ATOM 558 C C . TYR A 1 72 ? -2.695 -13.031 -13.148 1 98.69 72 TYR A C 1
ATOM 560 O O . TYR A 1 72 ? -2.93 -12.367 -12.141 1 98.69 72 TYR A O 1
ATOM 568 N N . THR A 1 73 ? -2.633 -12.508 -14.367 1 98.81 73 THR A N 1
ATOM 569 C CA . THR A 1 73 ? -2.863 -11.086 -14.578 1 98.81 73 THR A CA 1
ATOM 570 C C . THR A 1 73 ? -4.301 -10.711 -14.219 1 98.81 73 THR A C 1
ATOM 572 O O . THR A 1 73 ? -4.547 -9.656 -13.633 1 98.81 73 THR A O 1
ATOM 575 N N . ARG A 1 74 ? -5.238 -11.562 -14.578 1 98.38 74 ARG A N 1
ATOM 576 C CA . ARG A 1 74 ? -6.629 -11.344 -14.195 1 98.38 74 ARG A CA 1
ATOM 577 C C . ARG A 1 74 ? -6.789 -11.375 -12.68 1 98.38 74 ARG A C 1
ATOM 579 O O . ARG A 1 74 ? -7.504 -10.547 -12.109 1 98.38 74 ARG A O 1
ATOM 586 N N . SER A 1 75 ? -6.152 -12.359 -12 1 98.25 75 SER A N 1
ATOM 587 C CA . SER A 1 75 ? -6.18 -12.43 -10.539 1 98.25 75 SER A CA 1
ATOM 588 C C . SER A 1 75 ? -5.566 -11.188 -9.914 1 98.25 75 SER A C 1
ATOM 590 O O . SER A 1 75 ? -6.082 -10.672 -8.922 1 98.25 75 SER A O 1
ATOM 592 N N . ALA A 1 76 ? -4.504 -10.695 -10.531 1 98.62 76 ALA A N 1
ATOM 593 C CA . ALA A 1 76 ? -3.768 -9.531 -10.055 1 98.62 76 ALA A CA 1
ATOM 594 C C . ALA A 1 76 ? -4.66 -8.297 -10.016 1 98.62 76 ALA A C 1
ATOM 596 O O . ALA A 1 76 ? -4.465 -7.402 -9.188 1 98.62 76 ALA A O 1
ATOM 597 N N . ARG A 1 77 ? -5.66 -8.25 -10.867 1 97.88 77 ARG A N 1
ATOM 598 C CA . ARG A 1 77 ? -6.578 -7.121 -10.938 1 97.88 77 ARG A CA 1
ATOM 599 C C . ARG A 1 77 ? -7.426 -7.031 -9.672 1 97.88 77 ARG A C 1
ATOM 601 O O . ARG A 1 77 ? -8.07 -6.008 -9.422 1 97.88 77 ARG A O 1
ATOM 608 N N . TYR A 1 78 ? -7.426 -8.102 -8.906 1 97.56 78 TYR A N 1
ATOM 609 C CA . TYR A 1 78 ? -8.195 -8.156 -7.668 1 97.56 78 TYR A CA 1
ATOM 610 C C . TYR A 1 78 ? -7.273 -8.227 -6.457 1 97.56 78 TYR A C 1
ATOM 612 O O . TYR A 1 78 ? -7.602 -8.859 -5.453 1 97.56 78 TYR A O 1
ATOM 620 N N . ALA A 1 79 ? -6.094 -7.668 -6.566 1 97.94 79 ALA A N 1
ATOM 621 C CA . ALA A 1 79 ? -5.137 -7.391 -5.5 1 97.94 79 ALA A CA 1
ATOM 622 C C . ALA A 1 79 ? -4.531 -8.68 -4.953 1 97.94 79 ALA A C 1
ATOM 624 O O . ALA A 1 79 ? -4.164 -8.75 -3.777 1 97.94 79 ALA A O 1
ATOM 625 N N . ASP A 1 80 ? -4.527 -9.781 -5.73 1 97.81 80 ASP A N 1
ATOM 626 C CA . ASP A 1 80 ? -3.83 -10.992 -5.328 1 97.81 80 ASP A CA 1
ATOM 627 C C . ASP A 1 80 ? -2.318 -10.836 -5.488 1 97.81 80 ASP A C 1
ATOM 629 O O . ASP A 1 80 ? -1.785 -11 -6.586 1 97.81 80 ASP A O 1
ATOM 633 N N . LYS A 1 81 ? -1.624 -10.609 -4.391 1 98 81 LYS A N 1
ATOM 634 C CA . LYS A 1 81 ? -0.198 -10.297 -4.434 1 98 81 LYS A CA 1
ATOM 635 C C . LYS A 1 81 ? 0.609 -11.5 -4.918 1 98 81 LYS A C 1
ATOM 637 O O . LYS A 1 81 ? 1.626 -11.344 -5.598 1 98 81 LYS A O 1
ATOM 642 N N . PHE A 1 82 ? 0.149 -12.703 -4.59 1 97.38 82 PHE A N 1
ATOM 643 C CA . PHE A 1 82 ? 0.817 -13.891 -5.094 1 97.38 82 PHE A CA 1
ATOM 644 C C . PHE A 1 82 ? 0.817 -13.914 -6.617 1 97.38 82 PHE A C 1
ATOM 646 O O . PHE A 1 82 ? 1.858 -14.133 -7.242 1 97.38 82 PHE A O 1
ATOM 653 N N . SER A 1 83 ? -0.357 -13.664 -7.129 1 98.62 83 SER A N 1
ATOM 654 C CA . SER A 1 83 ? -0.466 -13.695 -8.586 1 98.62 83 SER A CA 1
ATOM 655 C C . SER A 1 83 ? 0.384 -12.602 -9.227 1 98.62 83 SER A C 1
ATOM 657 O O . SER A 1 83 ? 0.947 -12.797 -10.305 1 98.62 83 SER A O 1
ATOM 659 N N . GLN A 1 84 ? 0.479 -11.469 -8.602 1 98.88 84 GLN A N 1
ATOM 660 C CA . GLN A 1 84 ? 1.352 -10.406 -9.094 1 98.88 84 GLN A CA 1
ATOM 661 C C . GLN A 1 84 ? 2.811 -10.852 -9.102 1 98.88 84 GLN A C 1
ATOM 663 O O . GLN A 1 84 ? 3.539 -10.602 -10.062 1 98.88 84 GLN A O 1
ATOM 668 N N . ALA A 1 85 ? 3.199 -11.57 -8.086 1 98.75 85 ALA A N 1
ATOM 669 C CA . ALA A 1 85 ? 4.555 -12.109 -8.023 1 98.75 85 ALA A CA 1
ATOM 670 C C . ALA A 1 85 ? 4.777 -13.164 -9.102 1 98.75 85 ALA A C 1
ATOM 672 O O . ALA A 1 85 ? 5.863 -13.25 -9.688 1 98.75 85 ALA A O 1
ATOM 673 N N . MET A 1 86 ? 3.768 -13.922 -9.344 1 98.81 86 MET A N 1
ATOM 674 C CA . MET A 1 86 ? 3.885 -14.953 -10.375 1 98.81 86 MET A CA 1
ATOM 675 C C . MET A 1 86 ? 4.016 -14.32 -11.758 1 98.81 86 MET A C 1
ATOM 677 O O . MET A 1 86 ? 4.789 -14.797 -12.586 1 98.81 86 MET A O 1
ATOM 681 N N . VAL A 1 87 ? 3.266 -13.258 -12.023 1 98.88 87 VAL A N 1
ATOM 682 C CA . VAL A 1 87 ? 3.432 -12.523 -13.273 1 98.88 87 VAL A CA 1
ATOM 683 C C . VAL A 1 87 ? 4.879 -12.047 -13.414 1 98.88 87 VAL A C 1
ATOM 685 O O . VAL A 1 87 ? 5.484 -12.188 -14.477 1 98.88 87 VAL A O 1
ATOM 688 N N . ALA A 1 88 ? 5.395 -11.516 -12.336 1 98.88 88 ALA A N 1
ATOM 689 C CA . ALA A 1 88 ? 6.793 -11.086 -12.328 1 98.88 88 ALA A CA 1
ATOM 690 C C . ALA A 1 88 ? 7.723 -12.234 -12.727 1 98.88 88 ALA A C 1
ATOM 692 O O . ALA A 1 88 ? 8.594 -12.062 -13.578 1 98.88 88 ALA A O 1
ATOM 693 N N . ARG A 1 89 ? 7.523 -13.398 -12.164 1 98.62 89 ARG A N 1
ATOM 694 C CA . ARG A 1 89 ? 8.359 -14.562 -12.438 1 98.62 89 ARG A CA 1
ATOM 695 C C . ARG A 1 89 ? 8.266 -14.961 -13.906 1 98.62 89 ARG A C 1
ATOM 697 O O . ARG A 1 89 ? 9.281 -15.258 -14.539 1 98.62 89 ARG A O 1
ATOM 704 N N . LEU A 1 90 ? 7.066 -14.969 -14.391 1 98.75 90 LEU A N 1
ATOM 705 C CA . LEU A 1 90 ? 6.871 -15.367 -15.781 1 98.75 90 LEU A CA 1
ATOM 706 C C . LEU A 1 90 ? 7.566 -14.406 -16.734 1 98.75 90 LEU A C 1
ATOM 708 O O . LEU A 1 90 ? 8.172 -14.828 -17.719 1 98.75 90 LEU A O 1
ATOM 712 N N . TYR A 1 91 ? 7.547 -13.094 -16.484 1 98.69 91 TYR A N 1
ATOM 713 C CA . TYR A 1 91 ? 8.273 -12.109 -17.281 1 98.69 91 TYR A CA 1
ATOM 714 C C . TYR A 1 91 ? 9.781 -12.297 -17.141 1 98.69 91 TYR A C 1
ATOM 716 O O . TYR A 1 91 ? 10.523 -12.109 -18.109 1 98.69 91 TYR A O 1
ATOM 724 N N . GLN A 1 92 ? 10.227 -12.664 -15.953 1 98.44 92 GLN A N 1
ATOM 725 C CA . GLN A 1 92 ? 11.656 -12.859 -15.711 1 98.44 92 GLN A CA 1
ATOM 726 C C . GLN A 1 92 ? 12.188 -14.039 -16.516 1 98.44 92 GLN A C 1
ATOM 728 O O . GLN A 1 92 ? 13.273 -13.961 -17.094 1 98.44 92 GLN A O 1
ATOM 733 N N . GLU A 1 93 ? 11.406 -15.062 -16.594 1 97.88 93 GLU A N 1
ATOM 734 C CA . GLU A 1 93 ? 11.852 -16.312 -17.188 1 97.88 93 GLU A CA 1
ATOM 735 C C . GLU A 1 93 ? 11.461 -16.406 -18.672 1 97.88 93 GLU A C 1
ATOM 737 O O . GLU A 1 93 ? 11.922 -17.297 -19.391 1 97.88 93 GLU A O 1
ATOM 742 N N . GLY A 1 94 ? 10.641 -15.539 -19.078 1 98.31 94 GLY A N 1
ATOM 743 C CA . GLY A 1 94 ? 10.164 -15.586 -20.453 1 98.31 94 GLY A CA 1
ATOM 744 C C . GLY A 1 94 ? 9.258 -16.766 -20.734 1 98.31 94 GLY A C 1
ATOM 745 O O . GLY A 1 94 ? 9.391 -17.438 -21.766 1 98.31 94 GLY A O 1
ATOM 746 N N . LEU A 1 95 ? 8.414 -17.078 -19.797 1 97.88 95 LEU A N 1
ATOM 747 C CA . LEU A 1 95 ? 7.449 -18.172 -19.922 1 97.88 95 LEU A CA 1
ATOM 748 C C . LEU A 1 95 ? 6.074 -17.625 -20.312 1 97.88 95 LEU A C 1
ATOM 750 O O . LEU A 1 95 ? 5.418 -16.969 -19.516 1 97.88 95 LEU A O 1
ATOM 754 N N . GLY A 1 96 ? 5.574 -17.891 -21.484 1 97.62 96 GLY A N 1
ATOM 755 C CA . GLY A 1 96 ? 4.297 -17.406 -21.984 1 97.62 96 GLY A CA 1
ATOM 756 C C . GLY A 1 96 ? 4.375 -16.016 -22.578 1 97.62 96 GLY A C 1
ATOM 757 O O . GLY A 1 96 ? 3.367 -15.477 -23.047 1 97.62 96 GLY A O 1
ATOM 758 N N . THR A 1 97 ? 5.605 -15.461 -22.594 1 97.81 97 THR A N 1
ATOM 759 C CA . THR A 1 97 ? 5.926 -14.133 -23.109 1 97.81 97 THR A CA 1
ATOM 760 C C . THR A 1 97 ? 7.426 -14 -23.359 1 97.81 97 THR A C 1
ATOM 762 O O . THR A 1 97 ? 8.195 -14.906 -23.047 1 97.81 97 THR A O 1
ATOM 765 N N . ARG A 1 98 ? 7.828 -12.992 -24.016 1 97.94 98 ARG A N 1
ATOM 766 C CA . ARG A 1 98 ? 9.258 -12.695 -24.078 1 97.94 98 ARG A CA 1
ATOM 767 C C . ARG A 1 98 ? 9.789 -12.242 -22.734 1 97.94 98 ARG A C 1
ATOM 769 O O . ARG A 1 98 ? 9.125 -11.484 -22.016 1 97.94 98 ARG A O 1
ATOM 776 N N . ALA A 1 99 ? 11.023 -12.68 -22.406 1 98.31 99 ALA A N 1
ATOM 777 C CA . ALA A 1 99 ? 11.641 -12.211 -21.172 1 98.31 99 ALA A CA 1
ATOM 778 C C . ALA A 1 99 ? 11.734 -10.688 -21.141 1 98.31 99 ALA A C 1
ATOM 780 O O . ALA A 1 99 ? 12.125 -10.07 -22.141 1 98.31 99 ALA A O 1
ATOM 781 N N . ASP A 1 100 ? 11.375 -10.07 -20.109 1 98.56 100 ASP A N 1
ATOM 782 C CA . ASP A 1 100 ? 11.391 -8.625 -19.875 1 98.56 100 ASP A CA 1
ATOM 783 C C . ASP A 1 100 ? 11.695 -8.305 -18.422 1 98.56 100 ASP A C 1
ATOM 785 O O . ASP A 1 100 ? 10.781 -8.195 -17.594 1 98.56 100 ASP A O 1
ATOM 789 N N . PRO A 1 101 ? 12.992 -8.156 -18.156 1 98.62 101 PRO A N 1
ATOM 790 C CA . PRO A 1 101 ? 13.391 -7.934 -16.766 1 98.62 101 PRO A CA 1
ATOM 791 C C . PRO A 1 101 ? 12.789 -6.652 -16.188 1 98.62 101 PRO A C 1
ATOM 793 O O . PRO A 1 101 ? 12.57 -6.566 -14.969 1 98.62 101 PRO A O 1
ATOM 796 N N . VAL A 1 102 ? 12.484 -5.68 -17 1 98.81 102 VAL A N 1
ATOM 797 C CA . VAL A 1 102 ? 11.875 -4.438 -16.547 1 98.81 102 VAL A CA 1
ATOM 798 C C . VAL A 1 102 ? 10.453 -4.711 -16.047 1 98.81 102 VAL A C 1
ATOM 800 O O . VAL A 1 102 ? 10.094 -4.32 -14.938 1 98.81 102 VAL A O 1
ATOM 803 N N . MET A 1 103 ? 9.688 -5.457 -16.812 1 98.81 103 MET A N 1
ATOM 804 C CA . MET A 1 103 ? 8.336 -5.816 -16.406 1 98.81 103 MET A CA 1
ATOM 805 C C . MET A 1 103 ? 8.359 -6.738 -15.18 1 98.81 103 MET A C 1
ATOM 807 O O . MET A 1 103 ? 7.488 -6.656 -14.32 1 98.81 103 MET A O 1
ATOM 811 N N . ALA A 1 104 ? 9.359 -7.617 -15.164 1 98.88 104 ALA A N 1
ATOM 812 C CA . ALA A 1 104 ? 9.492 -8.5 -14.016 1 98.88 104 ALA A CA 1
ATOM 813 C C . ALA A 1 104 ? 9.633 -7.703 -12.719 1 98.88 104 ALA A C 1
ATOM 815 O O . ALA A 1 104 ? 8.93 -7.965 -11.742 1 98.88 104 ALA A O 1
ATOM 816 N N . TYR A 1 105 ? 10.453 -6.68 -12.742 1 98.81 105 TYR A N 1
ATOM 817 C CA . TYR A 1 105 ? 10.617 -5.84 -11.562 1 98.81 105 TYR A CA 1
ATOM 818 C C . TYR A 1 105 ? 9.32 -5.105 -11.227 1 98.81 105 TYR A C 1
ATOM 820 O O . TYR A 1 105 ? 8.906 -5.066 -10.07 1 98.81 105 TYR A O 1
ATOM 828 N N . ILE A 1 106 ? 8.711 -4.488 -12.258 1 98.88 106 ILE A N 1
ATOM 829 C CA . ILE A 1 106 ? 7.508 -3.688 -12.055 1 98.88 106 ILE A CA 1
ATOM 830 C C . ILE A 1 106 ? 6.453 -4.516 -11.32 1 98.88 106 ILE A C 1
ATOM 832 O O . ILE A 1 106 ? 5.871 -4.059 -10.336 1 98.88 106 ILE A O 1
ATOM 836 N N . TRP A 1 107 ? 6.277 -5.719 -11.75 1 98.88 107 TRP A N 1
ATOM 837 C CA . TRP A 1 107 ? 5.242 -6.566 -11.164 1 98.88 107 TRP A CA 1
ATOM 838 C C . TRP A 1 107 ? 5.652 -7.055 -9.781 1 98.88 107 TRP A C 1
ATOM 840 O O . TRP A 1 107 ? 4.809 -7.211 -8.891 1 98.88 107 TRP A O 1
ATOM 850 N N . MET A 1 108 ? 6.93 -7.309 -9.586 1 98.81 108 MET A N 1
ATOM 851 C CA . MET A 1 108 ? 7.363 -7.719 -8.25 1 98.81 108 MET A CA 1
ATOM 852 C C . MET A 1 108 ? 7.254 -6.562 -7.262 1 98.81 108 MET A C 1
ATOM 854 O O . MET A 1 108 ? 6.93 -6.766 -6.094 1 98.81 108 MET A O 1
ATOM 858 N N . ASP A 1 109 ? 7.633 -5.34 -7.777 1 98.81 109 ASP A N 1
ATOM 859 C CA . ASP A 1 109 ? 7.438 -4.152 -6.953 1 98.81 109 ASP A CA 1
ATOM 860 C C . ASP A 1 109 ? 5.973 -4.004 -6.539 1 98.81 109 ASP A C 1
ATOM 862 O O . ASP A 1 109 ? 5.676 -3.717 -5.379 1 98.81 109 ASP A O 1
ATOM 866 N N . LEU A 1 110 ? 5.082 -4.223 -7.469 1 98.62 110 LEU A N 1
ATOM 867 C CA . LEU A 1 110 ? 3.648 -4.191 -7.195 1 98.62 110 LEU A CA 1
ATOM 868 C C . LEU A 1 110 ? 3.268 -5.246 -6.164 1 98.62 110 LEU A C 1
ATOM 870 O O . LEU A 1 110 ? 2.482 -4.977 -5.254 1 98.62 110 LEU A O 1
ATOM 874 N N . ALA A 1 111 ? 3.828 -6.449 -6.305 1 98.5 111 ALA A N 1
ATOM 875 C CA . ALA A 1 111 ? 3.561 -7.527 -5.355 1 98.5 111 ALA A CA 1
ATOM 876 C C . ALA A 1 111 ? 4.039 -7.156 -3.953 1 98.5 111 ALA A C 1
ATOM 878 O O . ALA A 1 111 ? 3.455 -7.586 -2.957 1 98.5 111 ALA A O 1
ATOM 879 N N . ALA A 1 112 ? 5.059 -6.332 -3.889 1 97.75 112 ALA A N 1
ATOM 880 C CA . ALA A 1 112 ? 5.707 -5.992 -2.623 1 97.75 112 ALA A CA 1
ATOM 881 C C . ALA A 1 112 ? 5.07 -4.754 -1.996 1 97.75 112 ALA A C 1
ATOM 883 O O . ALA A 1 112 ? 5.508 -4.289 -0.94 1 97.75 112 ALA A O 1
ATOM 884 N N . GLU A 1 113 ? 4.047 -4.254 -2.602 1 97.31 113 GLU A N 1
ATOM 885 C CA . GLU A 1 113 ? 3.416 -3.008 -2.178 1 97.31 113 GLU A CA 1
ATOM 886 C C . GLU A 1 113 ? 3 -3.072 -0.71 1 97.31 113 GLU A C 1
ATOM 888 O O . GLU A 1 113 ? 2.998 -2.055 -0.015 1 97.31 113 GLU A O 1
ATOM 893 N N . ARG A 1 114 ? 2.719 -4.281 -0.208 1 95.94 114 ARG A N 1
ATOM 894 C CA . ARG A 1 114 ? 2.275 -4.449 1.172 1 95.94 114 ARG A CA 1
ATOM 895 C C . ARG A 1 114 ? 3.447 -4.785 2.088 1 95.94 114 ARG A C 1
ATOM 897 O O . ARG A 1 114 ? 3.25 -5.16 3.244 1 95.94 114 ARG A O 1
ATOM 904 N N . MET A 1 115 ? 4.605 -4.766 1.616 1 96.44 115 MET A N 1
ATOM 905 C CA . MET A 1 115 ? 5.871 -4.797 2.342 1 96.44 115 MET A CA 1
ATOM 906 C C . MET A 1 115 ? 6.094 -6.16 2.992 1 96.44 115 MET A C 1
ATOM 908 O O . MET A 1 115 ? 6.68 -6.25 4.074 1 96.44 115 MET A O 1
ATOM 912 N N . TYR A 1 116 ? 5.547 -7.27 2.412 1 94.12 116 TYR A N 1
ATOM 913 C CA . TYR A 1 116 ? 5.848 -8.625 2.873 1 94.12 116 TYR A CA 1
ATOM 914 C C . TYR A 1 116 ? 7.328 -8.938 2.695 1 94.12 116 TYR A C 1
ATOM 916 O O . TYR A 1 116 ? 7.902 -8.672 1.638 1 94.12 116 TYR A O 1
ATOM 924 N N . HIS A 1 117 ? 7.883 -9.523 3.674 1 94.19 117 HIS A N 1
ATOM 925 C CA . HIS A 1 117 ? 9.32 -9.766 3.725 1 94.19 117 HIS A CA 1
ATOM 926 C C . HIS A 1 117 ? 9.812 -10.438 2.445 1 94.19 117 HIS A C 1
ATOM 928 O O . HIS A 1 117 ? 10.711 -9.922 1.777 1 94.19 117 HIS A O 1
ATOM 934 N N . ASP A 1 118 ? 9.258 -11.586 2.111 1 94.12 118 ASP A N 1
ATOM 935 C CA . ASP A 1 118 ? 9.773 -12.383 1.003 1 94.12 118 ASP A CA 1
ATOM 936 C C . ASP A 1 118 ? 9.602 -11.648 -0.327 1 94.12 118 ASP A C 1
ATOM 938 O O . ASP A 1 118 ? 10.43 -11.781 -1.228 1 94.12 118 ASP A O 1
ATOM 942 N N . PHE A 1 119 ? 8.578 -10.875 -0.487 1 96.88 119 PHE A N 1
ATOM 943 C CA . PHE A 1 119 ? 8.375 -10.117 -1.716 1 96.88 119 PHE A CA 1
ATOM 944 C C . PHE A 1 119 ? 9.344 -8.945 -1.797 1 96.88 119 PHE A C 1
ATOM 946 O O . PHE A 1 119 ? 9.789 -8.57 -2.885 1 96.88 119 PHE A O 1
ATOM 953 N N . LEU A 1 120 ? 9.672 -8.344 -0.627 1 97.38 120 LEU A N 1
ATOM 954 C CA . LEU A 1 120 ? 10.68 -7.285 -0.608 1 97.38 120 LEU A CA 1
ATOM 955 C C . LEU A 1 120 ? 12.039 -7.82 -1.048 1 97.38 120 LEU A C 1
ATOM 957 O O . LEU A 1 120 ? 12.75 -7.164 -1.811 1 97.38 120 LEU A O 1
ATOM 961 N N . VAL A 1 121 ? 12.352 -9.031 -0.583 1 96.19 121 VAL A N 1
ATOM 962 C CA . VAL A 1 121 ? 13.609 -9.664 -0.97 1 96.19 121 VAL A CA 1
ATOM 963 C C . VAL A 1 121 ? 13.648 -9.852 -2.484 1 96.19 121 VAL A C 1
ATOM 965 O O . VAL A 1 121 ? 14.633 -9.5 -3.135 1 96.19 121 VAL A O 1
ATOM 968 N N . LEU A 1 122 ? 12.594 -10.352 -2.996 1 97.75 122 LEU A N 1
ATOM 969 C CA . LEU A 1 122 ? 12.531 -10.617 -4.43 1 97.75 122 LEU A CA 1
ATOM 970 C C . LEU A 1 122 ? 12.539 -9.32 -5.227 1 97.75 122 LEU A C 1
ATOM 972 O O . LEU A 1 122 ? 13.156 -9.242 -6.293 1 97.75 122 LEU A O 1
ATOM 976 N N . ARG A 1 123 ? 11.82 -8.25 -4.758 1 98.38 123 ARG A N 1
ATOM 977 C CA . ARG A 1 123 ? 11.82 -6.945 -5.414 1 98.38 123 ARG A CA 1
ATOM 978 C C . ARG A 1 123 ? 13.242 -6.422 -5.582 1 98.38 123 ARG A C 1
ATOM 980 O O . ARG A 1 123 ? 13.641 -6.02 -6.68 1 98.38 123 ARG A O 1
ATOM 987 N N . GLU A 1 124 ? 14.008 -6.512 -4.48 1 97.62 124 GLU A N 1
ATOM 988 C CA . GLU A 1 124 ? 15.359 -5.969 -4.527 1 97.62 124 GLU A CA 1
ATOM 989 C C . GLU A 1 124 ? 16.281 -6.84 -5.379 1 97.62 124 GLU A C 1
ATOM 991 O O . GLU A 1 124 ? 17.188 -6.336 -6.035 1 97.62 124 GLU A O 1
ATOM 996 N N . HIS A 1 125 ? 16 -8.141 -5.359 1 96.62 125 HIS A N 1
ATOM 997 C CA . HIS A 1 125 ? 16.734 -9.047 -6.23 1 96.62 125 HIS A CA 1
ATOM 998 C C . HIS A 1 125 ? 16.516 -8.703 -7.699 1 96.62 125 HIS A C 1
ATOM 1000 O O . HIS A 1 125 ? 17.469 -8.633 -8.477 1 96.62 125 HIS A O 1
ATOM 1006 N N . TYR A 1 126 ? 15.312 -8.445 -8.07 1 98.12 126 TYR A N 1
ATOM 1007 C CA . TYR A 1 126 ? 14.992 -8.102 -9.453 1 98.12 126 TYR A CA 1
ATOM 1008 C C . TYR A 1 126 ? 15.578 -6.742 -9.828 1 98.12 126 TYR A C 1
ATOM 1010 O O . TYR A 1 126 ? 16.047 -6.555 -10.945 1 98.12 126 TYR A O 1
ATOM 1018 N N . TRP A 1 127 ? 15.508 -5.809 -8.914 1 97.88 127 TRP A N 1
ATOM 1019 C CA . TRP A 1 127 ? 16.078 -4.484 -9.148 1 97.88 127 TRP A CA 1
ATOM 1020 C C . TRP A 1 127 ? 17.578 -4.578 -9.445 1 97.88 127 TRP A C 1
ATOM 1022 O O . TRP A 1 127 ? 18.062 -3.949 -10.383 1 97.88 127 TRP A O 1
ATOM 1032 N N . ALA A 1 128 ? 18.281 -5.398 -8.703 1 96.06 128 ALA A N 1
ATOM 1033 C CA . ALA A 1 128 ? 19.734 -5.52 -8.781 1 96.06 128 ALA A CA 1
ATOM 1034 C C . ALA A 1 128 ? 20.172 -6.074 -10.133 1 96.06 128 ALA A C 1
ATOM 1036 O O . ALA A 1 128 ? 21.328 -5.922 -10.531 1 96.06 128 ALA A O 1
ATOM 1037 N N . ARG A 1 129 ? 19.281 -6.688 -10.82 1 96.06 129 ARG A N 1
ATOM 1038 C CA . ARG A 1 129 ? 19.609 -7.328 -12.086 1 96.06 129 ARG A CA 1
ATOM 1039 C C . ARG A 1 129 ? 19.469 -6.348 -13.25 1 96.06 129 ARG A C 1
ATOM 1041 O O . ARG A 1 129 ? 19.891 -6.637 -14.367 1 96.06 129 ARG A O 1
ATOM 1048 N N . LEU A 1 130 ? 18.859 -5.215 -12.992 1 98.19 130 LEU A N 1
ATOM 1049 C CA . LEU A 1 130 ? 18.625 -4.223 -14.039 1 98.19 130 LEU A CA 1
ATOM 1050 C C . LEU A 1 130 ? 19.812 -3.283 -14.18 1 98.19 130 LEU A C 1
ATOM 1052 O O . LEU A 1 130 ? 20.438 -2.902 -13.18 1 98.19 130 LEU A O 1
ATOM 1056 N N . ASP A 1 131 ? 20.172 -2.934 -15.422 1 97.88 131 ASP A N 1
ATOM 1057 C CA . ASP A 1 131 ? 21.141 -1.858 -15.609 1 97.88 131 ASP A CA 1
ATOM 1058 C C . ASP A 1 131 ? 20.484 -0.491 -15.414 1 97.88 131 ASP A C 1
ATOM 1060 O O . ASP A 1 131 ? 19.281 -0.401 -15.18 1 97.88 131 ASP A O 1
ATOM 1064 N N . ALA A 1 132 ? 21.203 0.551 -15.508 1 96.69 132 ALA A N 1
ATOM 1065 C CA . ALA A 1 132 ? 20.75 1.891 -15.148 1 96.69 132 ALA A CA 1
ATOM 1066 C C . ALA A 1 132 ? 19.594 2.334 -16.047 1 96.69 132 ALA A C 1
ATOM 1068 O O . ALA A 1 132 ? 18.641 2.951 -15.594 1 96.69 132 ALA A O 1
ATOM 1069 N N . LEU A 1 133 ? 19.719 2.045 -17.266 1 97.62 133 LEU A N 1
ATOM 1070 C CA . LEU A 1 133 ? 18.656 2.412 -18.203 1 97.62 133 LEU A CA 1
ATOM 1071 C C . LEU A 1 133 ? 17.375 1.645 -17.906 1 97.62 133 LEU A C 1
ATOM 1073 O O . LEU A 1 133 ? 16.297 2.223 -17.922 1 97.62 133 LEU A O 1
ATOM 1077 N N . GLN A 1 134 ? 17.531 0.391 -17.609 1 98.38 134 GLN A N 1
ATOM 1078 C CA . GLN A 1 134 ? 16.391 -0.449 -17.281 1 98.38 134 GLN A CA 1
ATOM 1079 C C . GLN A 1 134 ? 15.727 0.002 -15.977 1 98.38 134 GLN A C 1
ATOM 1081 O O . GLN A 1 134 ? 14.5 -0.044 -15.844 1 98.38 134 GLN A O 1
ATOM 1086 N N . GLN A 1 135 ? 16.5 0.403 -15.055 1 97.88 135 GLN A N 1
ATOM 1087 C CA . GLN A 1 135 ? 15.984 0.912 -13.789 1 97.88 135 GLN A CA 1
ATOM 1088 C C . GLN A 1 135 ? 15.133 2.158 -14 1 97.88 135 GLN A C 1
ATOM 1090 O O . GLN A 1 135 ? 14.039 2.271 -13.445 1 97.88 135 GLN A O 1
ATOM 1095 N N . ALA A 1 136 ? 15.633 3.061 -14.844 1 96.56 136 ALA A N 1
ATOM 1096 C CA . ALA A 1 136 ? 14.867 4.262 -15.164 1 96.56 136 ALA A CA 1
ATOM 1097 C C . ALA A 1 136 ? 13.562 3.912 -15.867 1 96.56 136 ALA A C 1
ATOM 1099 O O . ALA A 1 136 ? 12.508 4.477 -15.562 1 96.56 136 ALA A O 1
ATOM 1100 N N . GLN A 1 137 ? 13.641 2.963 -16.734 1 97.56 137 GLN A N 1
ATOM 1101 C CA . GLN A 1 137 ? 12.461 2.508 -17.453 1 97.56 137 GLN A CA 1
ATOM 1102 C C . GLN A 1 137 ? 11.445 1.882 -16.516 1 97.56 137 GLN A C 1
ATOM 1104 O O . GLN A 1 137 ? 10.234 2.084 -16.656 1 97.56 137 GLN A O 1
ATOM 1109 N N . ALA A 1 138 ? 11.898 1.128 -15.555 1 98.44 138 ALA A N 1
ATOM 1110 C CA . ALA A 1 138 ? 11.008 0.442 -14.625 1 98.44 138 ALA A CA 1
ATOM 1111 C C . ALA A 1 138 ? 10.18 1.439 -13.828 1 98.44 138 ALA A C 1
ATOM 1113 O O . ALA A 1 138 ? 8.969 1.247 -13.648 1 98.44 138 ALA A O 1
ATOM 1114 N N . ILE A 1 139 ? 10.836 2.494 -13.383 1 96.88 139 ILE A N 1
ATOM 1115 C CA . ILE A 1 139 ? 10.148 3.502 -12.586 1 96.88 139 ILE A CA 1
ATOM 1116 C C . ILE A 1 139 ? 9.086 4.195 -13.438 1 96.88 139 ILE A C 1
ATOM 1118 O O . ILE A 1 139 ? 7.953 4.391 -13 1 96.88 139 ILE A O 1
ATOM 1122 N N . GLU A 1 140 ? 9.422 4.512 -14.664 1 95.44 140 GLU A N 1
ATOM 1123 C CA . GLU A 1 140 ? 8.516 5.238 -15.555 1 95.44 140 GLU A CA 1
ATOM 1124 C C . GLU A 1 140 ? 7.371 4.34 -16.016 1 95.44 140 GLU A C 1
ATOM 1126 O O . GLU A 1 140 ? 6.199 4.691 -15.867 1 95.44 140 GLU A O 1
ATOM 1131 N N . ARG A 1 141 ? 7.68 3.166 -16.516 1 96.06 141 ARG A N 1
ATOM 1132 C CA . ARG A 1 141 ? 6.672 2.266 -17.062 1 96.06 141 ARG A CA 1
ATOM 1133 C C . ARG A 1 141 ? 5.805 1.672 -15.961 1 96.06 141 ARG A C 1
ATOM 1135 O O . ARG A 1 141 ? 4.645 1.326 -16.203 1 96.06 141 ARG A O 1
ATOM 1142 N N . GLY A 1 142 ? 6.375 1.559 -14.812 1 97.69 142 GLY A N 1
ATOM 1143 C CA . GLY A 1 142 ? 5.656 0.982 -13.688 1 97.69 142 GLY A CA 1
ATOM 1144 C C . GLY A 1 142 ? 4.438 1.787 -13.281 1 97.69 142 GLY A C 1
ATOM 1145 O O . GLY A 1 142 ? 3.451 1.229 -12.797 1 97.69 142 GLY A O 1
ATOM 1146 N N . GLN A 1 143 ? 4.457 3.1 -13.562 1 94.81 143 GLN A N 1
ATOM 1147 C CA . GLN A 1 143 ? 3.383 3.984 -13.125 1 94.81 143 GLN A CA 1
ATOM 1148 C C . GLN A 1 143 ? 2.039 3.545 -13.703 1 94.81 143 GLN A C 1
ATOM 1150 O O . GLN A 1 143 ? 1.022 3.562 -13.008 1 94.81 143 GLN A O 1
ATOM 1155 N N . GLN A 1 144 ? 1.996 3.129 -14.906 1 93.88 144 GLN A N 1
ATOM 1156 C CA . GLN A 1 144 ? 0.75 2.689 -15.523 1 93.88 144 GLN A CA 1
ATOM 1157 C C . GLN A 1 144 ? 0.256 1.387 -14.906 1 93.88 144 GLN A C 1
ATOM 1159 O O . GLN A 1 144 ? -0.938 1.233 -14.641 1 93.88 144 GLN A O 1
ATOM 1164 N N . ILE A 1 145 ? 1.165 0.449 -14.664 1 97.19 145 ILE A N 1
ATOM 1165 C CA . ILE A 1 145 ? 0.804 -0.834 -14.07 1 97.19 145 ILE A CA 1
ATOM 1166 C C . ILE A 1 145 ? 0.266 -0.618 -12.656 1 97.19 145 ILE A C 1
ATOM 1168 O O . ILE A 1 145 ? -0.775 -1.17 -12.297 1 97.19 145 ILE A O 1
ATOM 1172 N N . TYR A 1 146 ? 0.931 0.228 -11.883 1 96.06 146 TYR A N 1
ATOM 1173 C CA . TYR A 1 146 ? 0.52 0.49 -10.508 1 96.06 146 TYR A CA 1
ATOM 1174 C C . TYR A 1 146 ? -0.847 1.163 -10.469 1 96.06 146 TYR A C 1
ATOM 1176 O O . TYR A 1 146 ? -1.649 0.898 -9.57 1 96.06 146 TYR A O 1
ATOM 1184 N N . ALA A 1 147 ? -1.157 2.025 -11.461 1 91.75 147 ALA A N 1
ATOM 1185 C CA . ALA A 1 147 ? -2.434 2.73 -11.531 1 91.75 147 ALA A CA 1
ATOM 1186 C C . ALA A 1 147 ? -3.586 1.756 -11.766 1 91.75 147 ALA A C 1
ATOM 1188 O O . ALA A 1 147 ? -4.703 1.98 -11.297 1 91.75 147 ALA A O 1
ATOM 1189 N N . ASP A 1 148 ? -3.262 0.657 -12.406 1 93.69 148 ASP A N 1
ATOM 1190 C CA . ASP A 1 148 ? -4.332 -0.252 -12.812 1 93.69 148 ASP A CA 1
ATOM 1191 C C . ASP A 1 148 ? -4.434 -1.438 -11.859 1 93.69 148 ASP A C 1
ATOM 1193 O O . ASP A 1 148 ? -5.504 -2.029 -11.703 1 93.69 148 ASP A O 1
ATOM 1197 N N . TYR A 1 149 ? -3.307 -1.736 -11.156 1 97.06 149 TYR A N 1
ATOM 1198 C CA . TYR A 1 149 ? -3.287 -3.014 -10.453 1 97.06 149 TYR A CA 1
ATOM 1199 C C . TYR A 1 149 ? -2.951 -2.818 -8.984 1 97.06 149 TYR A C 1
ATOM 1201 O O . TYR A 1 149 ? -3.012 -3.766 -8.195 1 97.06 149 TYR A O 1
ATOM 1209 N N . GLY A 1 150 ? -2.539 -1.627 -8.547 1 96.31 150 GLY A N 1
ATOM 1210 C CA . GLY A 1 150 ? -2.182 -1.399 -7.152 1 96.31 150 GLY A CA 1
ATOM 1211 C C . GLY A 1 150 ? -3.363 -1.518 -6.207 1 96.31 150 GLY A C 1
ATOM 1212 O O . GLY A 1 150 ? -4.516 -1.524 -6.645 1 96.31 150 GLY A O 1
ATOM 1213 N N . ASP A 1 151 ? -3.139 -1.626 -4.957 1 95 151 ASP A N 1
ATOM 1214 C CA . ASP A 1 151 ? -4.168 -1.812 -3.939 1 95 151 ASP A CA 1
ATOM 1215 C C . ASP A 1 151 ? -5.223 -0.713 -4.02 1 95 151 ASP A C 1
ATOM 1217 O O . ASP A 1 151 ? -6.402 -0.959 -3.76 1 95 151 ASP A O 1
ATOM 1221 N N . ARG A 1 152 ? -4.816 0.427 -4.406 1 90.75 152 ARG A N 1
ATOM 1222 C CA . ARG A 1 152 ? -5.723 1.57 -4.453 1 90.75 152 ARG A CA 1
ATOM 1223 C C . ARG A 1 152 ? -6.934 1.276 -5.332 1 90.75 152 ARG A C 1
ATOM 1225 O O . ARG A 1 152 ? -8.047 1.701 -5.023 1 90.75 152 ARG A O 1
ATOM 1232 N N . VAL A 1 153 ? -6.711 0.574 -6.371 1 92.56 153 VAL A N 1
ATOM 1233 C CA . VAL A 1 153 ? -7.801 0.345 -7.312 1 92.56 153 VAL A CA 1
ATOM 1234 C C . VAL A 1 153 ? -8.242 -1.116 -7.25 1 92.56 153 VAL A C 1
ATOM 1236 O O . VAL A 1 153 ? -9.406 -1.431 -7.492 1 92.56 153 VAL A O 1
ATOM 1239 N N . ALA A 1 154 ? -7.316 -1.997 -6.988 1 96.31 154 ALA A N 1
ATOM 1240 C CA . ALA A 1 154 ? -7.613 -3.426 -7.035 1 96.31 154 ALA A CA 1
ATOM 1241 C C . ALA A 1 154 ? -8.406 -3.863 -5.809 1 96.31 154 ALA A C 1
ATOM 1243 O O . ALA A 1 154 ? -9.273 -4.734 -5.898 1 96.31 154 ALA A O 1
ATOM 1244 N N . LYS A 1 155 ? -8.078 -3.293 -4.617 1 95.25 155 LYS A N 1
ATOM 1245 C CA . LYS A 1 155 ? -8.797 -3.68 -3.408 1 95.25 155 LYS A CA 1
ATOM 1246 C C . LYS A 1 155 ? -10.273 -3.314 -3.512 1 95.25 155 LYS A C 1
ATOM 1248 O O . LYS A 1 155 ? -11.148 -4.145 -3.242 1 95.25 155 LYS A O 1
ATOM 1253 N N . PRO A 1 156 ? -10.625 -2.062 -3.971 1 92.75 156 PRO A N 1
ATOM 1254 C CA . PRO A 1 156 ? -12.047 -1.748 -4.141 1 92.75 156 PRO A CA 1
ATOM 1255 C C . PRO A 1 156 ? -12.75 -2.688 -5.121 1 92.75 156 PRO A C 1
ATOM 1257 O O . PRO A 1 156 ? -13.914 -3.033 -4.922 1 92.75 156 PRO A O 1
ATOM 1260 N N . ARG A 1 157 ? -12.047 -3.092 -6.152 1 94.44 157 ARG A N 1
ATOM 1261 C CA . ARG A 1 157 ? -12.625 -4.051 -7.086 1 94.44 157 ARG A CA 1
ATOM 1262 C C . ARG A 1 157 ? -12.961 -5.363 -6.387 1 94.44 157 ARG A C 1
ATOM 1264 O O . ARG A 1 157 ? -14.062 -5.898 -6.551 1 94.44 157 ARG A O 1
ATOM 1271 N N . MET A 1 158 ? -12.062 -5.867 -5.598 1 96.38 158 MET A N 1
ATOM 1272 C CA . MET A 1 158 ? -12.266 -7.109 -4.855 1 96.38 158 MET A CA 1
ATOM 1273 C C . MET A 1 158 ? -13.383 -6.957 -3.836 1 96.38 158 MET A C 1
ATOM 1275 O O . MET A 1 158 ? -14.211 -7.859 -3.672 1 96.38 158 MET A O 1
ATOM 1279 N N . GLU A 1 159 ? -13.367 -5.828 -3.158 1 93.81 159 GLU A N 1
ATOM 1280 C CA . GLU A 1 159 ? -14.359 -5.582 -2.117 1 93.81 159 GLU A CA 1
ATOM 1281 C C . GLU A 1 159 ? -15.766 -5.523 -2.703 1 93.81 159 GLU A C 1
ATOM 1283 O O . GLU A 1 159 ? -16.734 -5.961 -2.068 1 93.81 159 GLU A O 1
ATOM 1288 N N . ARG A 1 160 ? -15.867 -4.961 -3.889 1 93.44 160 ARG A N 1
ATOM 1289 C CA . ARG A 1 160 ? -17.156 -4.977 -4.578 1 93.44 160 ARG A CA 1
ATOM 1290 C C . ARG A 1 160 ? -17.609 -6.402 -4.859 1 93.44 160 ARG A C 1
ATOM 1292 O O . ARG A 1 160 ? -18.781 -6.734 -4.66 1 93.44 160 ARG A O 1
ATOM 1299 N N . ALA A 1 161 ? -16.688 -7.188 -5.32 1 94.12 161 ALA A N 1
ATOM 1300 C CA . ALA A 1 161 ? -17.016 -8.586 -5.582 1 94.12 161 ALA A CA 1
ATOM 1301 C C . ALA A 1 161 ? -17.484 -9.289 -4.309 1 94.12 161 ALA A C 1
ATOM 1303 O O . ALA A 1 161 ? -18.469 -10.031 -4.328 1 94.12 161 ALA A O 1
ATOM 1304 N N . LEU A 1 162 ? -16.797 -9.039 -3.203 1 92.44 162 LEU A N 1
ATOM 1305 C CA . LEU A 1 162 ? -17.172 -9.641 -1.927 1 92.44 162 LEU A CA 1
ATOM 1306 C C . LEU A 1 162 ? -18.578 -9.203 -1.513 1 92.44 162 LEU A C 1
ATOM 1308 O O . LEU A 1 162 ? -19.375 -10.023 -1.054 1 92.44 162 LEU A O 1
ATOM 1312 N N . ARG A 1 163 ? -18.812 -7.918 -1.672 1 90.19 163 ARG A N 1
ATOM 1313 C CA . ARG A 1 163 ? -20.125 -7.379 -1.303 1 90.19 163 ARG A CA 1
ATOM 1314 C C . ARG A 1 163 ? -21.234 -8.008 -2.139 1 90.19 163 ARG A C 1
ATOM 1316 O O . ARG A 1 163 ? -22.266 -8.406 -1.604 1 90.19 163 ARG A O 1
ATOM 1323 N N . ASP A 1 164 ? -21 -8.055 -3.445 1 88.31 164 ASP A N 1
ATOM 1324 C CA . ASP A 1 164 ? -21.969 -8.664 -4.348 1 88.31 164 ASP A CA 1
ATOM 1325 C C . ASP A 1 164 ? -22.203 -10.133 -4 1 88.31 164 ASP A C 1
ATOM 1327 O O . ASP A 1 164 ? -23.344 -10.602 -4.004 1 88.31 164 ASP A O 1
ATOM 1331 N N . GLY A 1 165 ? -21.109 -10.797 -3.68 1 85.69 165 GLY A N 1
ATOM 1332 C CA . GLY A 1 165 ? -21.234 -12.195 -3.299 1 85.69 165 GLY A CA 1
ATOM 1333 C C . GLY A 1 165 ? -21.984 -12.398 -1.998 1 85.69 165 GLY A C 1
ATOM 1334 O O . GLY A 1 165 ? -22.797 -13.328 -1.88 1 85.69 165 GLY A O 1
ATOM 1335 N N . ARG A 1 166 ? -21.719 -11.609 -1.037 1 82.31 166 ARG A N 1
ATOM 1336 C CA . ARG A 1 166 ? -22.391 -11.695 0.253 1 82.31 166 ARG A CA 1
ATOM 1337 C C . ARG A 1 166 ? -23.891 -11.469 0.102 1 82.31 166 ARG A C 1
ATOM 1339 O O . ARG A 1 166 ? -24.703 -12.133 0.761 1 82.31 166 ARG A O 1
ATOM 1346 N N . GLN A 1 167 ? -24.281 -10.523 -0.66 1 80.12 167 GLN A N 1
ATOM 1347 C CA . GLN A 1 167 ? -25.688 -10.234 -0.896 1 80.12 167 GLN A CA 1
ATOM 1348 C C . GLN A 1 167 ? -26.391 -11.422 -1.533 1 80.12 167 GLN A C 1
ATOM 1350 O O . GLN A 1 167 ? -27.562 -11.695 -1.228 1 80.12 167 GLN A O 1
ATOM 1355 N N . GLN A 1 168 ? -25.703 -12.055 -2.297 1 74.19 168 GLN A N 1
ATOM 1356 C CA . GLN A 1 168 ? -26.281 -13.203 -2.992 1 74.19 168 GLN A CA 1
ATOM 1357 C C . GLN A 1 168 ? -26.469 -14.375 -2.039 1 74.19 168 GLN A C 1
ATOM 1359 O O . GLN A 1 168 ? -27.453 -15.117 -2.158 1 74.19 168 GLN A O 1
ATOM 1364 N N . ILE A 1 169 ? -25.562 -14.477 -1.069 1 69.94 169 ILE A N 1
ATOM 1365 C CA . ILE A 1 169 ? -25.656 -15.609 -0.15 1 69.94 169 ILE A CA 1
ATOM 1366 C C . ILE A 1 169 ? -26.688 -15.289 0.945 1 69.94 169 ILE A C 1
ATOM 1368 O O . ILE A 1 169 ? -27.391 -16.172 1.415 1 69.94 169 ILE A O 1
ATOM 1372 N N . THR A 1 170 ? -26.609 -14.016 1.51 1 61.44 170 THR A N 1
ATOM 1373 C CA . THR A 1 170 ? -27.578 -13.633 2.525 1 61.44 170 THR A CA 1
ATOM 1374 C C . THR A 1 170 ? -29 -13.734 1.977 1 61.44 170 THR A C 1
ATOM 1376 O O . THR A 1 170 ? -29.922 -14.141 2.689 1 61.44 170 THR A O 1
ATOM 1379 N N . GLY A 1 171 ? -29.016 -13.227 0.787 1 53 171 GLY A N 1
ATOM 1380 C CA . GLY A 1 171 ? -30.328 -13.414 0.191 1 53 171 GLY A CA 1
ATOM 1381 C C . GLY A 1 171 ? -30.75 -14.867 0.124 1 53 171 GLY A C 1
ATOM 1382 O O . GLY A 1 171 ? -31.922 -15.188 0.31 1 53 171 GLY A O 1
ATOM 1383 N N . SER A 1 172 ? -29.641 -15.648 -0.095 1 49.41 172 SER A N 1
ATOM 1384 C CA . SER A 1 172 ? -29.969 -17.062 -0.119 1 49.41 172 SER A CA 1
ATOM 1385 C C . SER A 1 172 ? -30.188 -17.609 1.29 1 49.41 172 SER A C 1
ATOM 1387 O O . SER A 1 172 ? -30.844 -18.641 1.472 1 49.41 172 SER A O 1
ATOM 1389 N N . ARG A 1 173 ? -29.406 -16.969 2.322 1 48.41 173 ARG A N 1
ATOM 1390 C CA . ARG A 1 173 ? -29.578 -17.406 3.703 1 48.41 173 ARG A CA 1
ATOM 1391 C C . ARG A 1 173 ? -31 -17.141 4.188 1 48.41 173 ARG A C 1
ATOM 1393 O O . ARG A 1 173 ? -31.547 -17.922 4.984 1 48.41 173 ARG A O 1
ATOM 1400 N N . LEU A 1 174 ? -31.406 -15.82 3.977 1 43.78 174 LEU A N 1
ATOM 1401 C CA . LEU A 1 174 ? -32.781 -15.664 4.402 1 43.78 174 LEU A CA 1
ATOM 1402 C C . LEU A 1 174 ? -33.625 -16.844 3.934 1 43.78 174 LEU A C 1
ATOM 1404 O O . LEU A 1 174 ? -34.594 -17.234 4.609 1 43.78 174 LEU A O 1
ATOM 1408 N N . GLY A 1 175 ? -33.312 -17.297 2.666 1 38.19 175 GLY A N 1
ATOM 1409 C CA . GLY A 1 175 ? -34.031 -18.531 2.395 1 38.19 175 GLY A CA 1
ATOM 1410 C C . GLY A 1 175 ? -33.438 -19.734 3.123 1 38.19 175 GLY A C 1
ATOM 1411 O O . GLY A 1 175 ? -34.188 -20.578 3.619 1 38.19 175 GLY A O 1
ATOM 1412 N N . TYR A 1 176 ? -32.094 -20.078 2.877 1 38 176 TYR A N 1
ATOM 1413 C CA . TYR A 1 176 ? -31.516 -21.328 3.393 1 38 176 TYR A CA 1
ATOM 1414 C C . TYR A 1 176 ? -30.844 -21.094 4.738 1 38 176 TYR A C 1
ATOM 1416 O O . TYR A 1 176 ? -30 -21.891 5.168 1 38 176 TYR A O 1
ATOM 1424 N N . VAL A 1 177 ? -30.922 -20.062 5.406 1 37.09 177 VAL A N 1
ATOM 1425 C CA . VAL A 1 177 ? -30.281 -19.828 6.699 1 37.09 177 VAL A CA 1
ATOM 1426 C C . VAL A 1 177 ? -30.594 -20.984 7.645 1 37.09 177 VAL A C 1
ATOM 1428 O O . VAL A 1 177 ? -30.469 -20.844 8.867 1 37.09 177 VAL A O 1
ATOM 1431 N N . SER A 1 178 ? -31.391 -21.969 7.301 1 33.12 178 SER A N 1
ATOM 1432 C CA . SER A 1 178 ? -31.438 -22.922 8.398 1 33.12 178 SER A CA 1
ATOM 1433 C C . SER A 1 178 ? -30.031 -23.312 8.836 1 33.12 178 SER A C 1
ATOM 1435 O O . SER A 1 178 ? -29.078 -23.172 8.078 1 33.12 178 SER A O 1
ATOM 1437 N N . SER A 1 179 ? -29.703 -23.812 10.109 1 37.62 179 SER A N 1
ATOM 1438 C CA . SER A 1 179 ? -28.594 -24.375 10.875 1 37.62 179 SER A CA 1
ATOM 1439 C C . SER A 1 179 ? -27.578 -25.047 9.961 1 37.62 179 SER A C 1
ATOM 1441 O O . SER A 1 179 ? -26.375 -25.047 10.258 1 37.62 179 SER A O 1
ATOM 1443 N N . GLY A 1 180 ? -27.906 -26.109 9.094 1 35.22 180 GLY A N 1
ATOM 1444 C CA . GLY A 1 180 ? -27.25 -27.203 8.383 1 35.22 180 GLY A CA 1
ATOM 1445 C C . GLY A 1 180 ? -26.781 -26.812 6.992 1 35.22 180 GLY A C 1
ATOM 1446 O O . GLY A 1 180 ? -26.766 -27.641 6.082 1 35.22 180 GLY A O 1
ATOM 1447 N N . LEU A 1 181 ? -26.703 -25.641 6.715 1 41.5 181 LEU A N 1
ATOM 1448 C CA . LEU A 1 181 ? -26.422 -25.453 5.297 1 41.5 181 LEU A CA 1
ATOM 1449 C C . LEU A 1 181 ? -25.203 -26.25 4.871 1 41.5 181 LEU A C 1
ATOM 1451 O O . LEU A 1 181 ? -24.125 -26.109 5.457 1 41.5 181 LEU A O 1
ATOM 1455 N N . ILE A 1 182 ? -25.453 -27.375 4.328 1 40.06 182 ILE A N 1
ATOM 1456 C CA . ILE A 1 182 ? -24.516 -28.281 3.67 1 40.06 182 ILE A CA 1
ATOM 1457 C C . ILE A 1 182 ? -24.25 -27.781 2.246 1 40.06 182 ILE A C 1
ATOM 1459 O O . ILE A 1 182 ? -25.172 -27.641 1.449 1 40.06 182 ILE A O 1
ATOM 1463 N N . VAL A 1 183 ? -23.328 -26.922 2.102 1 43.44 183 VAL A N 1
ATOM 1464 C CA . VAL A 1 183 ? -22.953 -26.672 0.714 1 43.44 183 VAL A CA 1
ATOM 1465 C C . VAL A 1 183 ? -22.359 -27.953 0.112 1 43.44 183 VAL A C 1
ATOM 1467 O O . VAL A 1 183 ? -21.328 -28.453 0.589 1 43.44 183 VAL A O 1
ATOM 1470 N N . VAL A 1 184 ? -23.266 -28.656 -0.635 1 39.56 184 VAL A N 1
ATOM 1471 C CA . VAL A 1 184 ? -22.875 -29.906 -1.302 1 39.56 184 VAL A CA 1
ATOM 1472 C C . VAL A 1 184 ? -22.188 -29.594 -2.621 1 39.56 184 VAL A C 1
ATOM 1474 O O . VAL A 1 184 ? -22.734 -28.891 -3.471 1 39.56 184 VAL A O 1
ATOM 1477 N N . GLN A 1 185 ? -20.891 -29.375 -2.637 1 40.53 185 GLN A N 1
ATOM 1478 C CA . GLN A 1 185 ? -20.219 -29.281 -3.93 1 40.53 185 GLN A CA 1
ATOM 1479 C C . GLN A 1 185 ? -20.062 -30.656 -4.574 1 40.53 185 GLN A C 1
ATOM 1481 O O . GLN A 1 185 ? -19.547 -31.578 -3.951 1 40.53 185 GLN A O 1
ATOM 1486 N N . ARG A 1 186 ? -21.031 -30.984 -5.469 1 36 186 ARG A N 1
ATOM 1487 C CA . ARG A 1 186 ? -20.969 -32.25 -6.219 1 36 186 ARG A CA 1
ATOM 1488 C C . ARG A 1 186 ? -19.781 -32.25 -7.164 1 36 186 ARG A C 1
ATOM 1490 O O . ARG A 1 186 ? -19.672 -31.406 -8.055 1 36 186 ARG A O 1
ATOM 1497 N N . ARG A 1 187 ? -18.625 -32.281 -6.652 1 36.09 187 ARG A N 1
ATOM 1498 C CA . ARG A 1 187 ? -17.672 -32.719 -7.664 1 36.09 187 ARG A CA 1
ATOM 1499 C C . ARG A 1 187 ? -17.656 -34.219 -7.824 1 36.09 187 ARG A C 1
ATOM 1501 O O . ARG A 1 187 ? -17.344 -34.969 -6.879 1 36.09 187 ARG A O 1
ATOM 1508 N N . GLY A 1 188 ? -17.891 -34.812 -9.133 1 37.12 188 GLY A N 1
ATOM 1509 C CA . GLY A 1 188 ? -18.047 -36.188 -9.562 1 37.12 188 GLY A CA 1
ATOM 1510 C C . GLY A 1 188 ? -19.016 -36.969 -8.703 1 37.12 188 GLY A C 1
ATOM 1511 O O . GLY A 1 188 ? -20.016 -36.406 -8.227 1 37.12 188 GLY A O 1
ATOM 1512 N N . ASN A 1 189 ? -18.844 -38.469 -8.727 1 37.69 189 ASN A N 1
ATOM 1513 C CA . ASN A 1 189 ? -19.594 -39.469 -8 1 37.69 189 ASN A CA 1
ATOM 1514 C C . ASN A 1 189 ? -19.484 -39.281 -6.492 1 37.69 189 ASN A C 1
ATOM 1516 O O . ASN A 1 189 ? -19.953 -40.094 -5.715 1 37.69 189 ASN A O 1
ATOM 1520 N N . GLU A 1 190 ? -18.453 -38.469 -6.004 1 38.97 190 GLU A N 1
ATOM 1521 C CA . GLU A 1 190 ? -18.219 -38.594 -4.57 1 38.97 190 GLU A CA 1
ATOM 1522 C C . GLU A 1 190 ? -19.25 -37.812 -3.77 1 38.97 190 GLU A C 1
ATOM 1524 O O . GLU A 1 190 ? -19.828 -36.844 -4.281 1 38.97 190 GLU A O 1
ATOM 1529 N N . GLN A 1 191 ? -19.625 -38.344 -2.654 1 40.88 191 GLN A N 1
ATOM 1530 C CA . GLN A 1 191 ? -20.516 -37.875 -1.604 1 40.88 191 GLN A CA 1
ATOM 1531 C C . GLN A 1 191 ? -20.281 -36.375 -1.329 1 40.88 191 GLN A C 1
ATOM 1533 O O . GLN A 1 191 ? -19.125 -35.938 -1.288 1 40.88 191 GLN A O 1
ATOM 1538 N N . GLY A 1 192 ? -21.109 -35.562 -1.657 1 44.97 192 GLY A N 1
ATOM 1539 C CA . GLY A 1 192 ? -21.188 -34.125 -1.438 1 44.97 192 GLY A CA 1
ATOM 1540 C C . GLY A 1 192 ? -20.516 -33.688 -0.148 1 44.97 192 GLY A C 1
ATOM 1541 O O . GLY A 1 192 ? -20.656 -34.344 0.886 1 44.97 192 GLY A O 1
ATOM 1542 N N . ILE A 1 193 ? -19.219 -33.438 -0.206 1 46.41 193 ILE A N 1
ATOM 1543 C CA . ILE A 1 193 ? -18.594 -32.906 0.996 1 46.41 193 ILE A CA 1
ATOM 1544 C C . ILE A 1 193 ? -19.438 -31.75 1.533 1 46.41 193 ILE A C 1
ATOM 1546 O O . ILE A 1 193 ? -19.75 -30.812 0.801 1 46.41 193 ILE A O 1
ATOM 1550 N N . VAL A 1 194 ? -20.125 -32.031 2.717 1 51.25 194 VAL A N 1
ATOM 1551 C CA . VAL A 1 194 ? -20.969 -31.078 3.445 1 51.25 194 VAL A CA 1
ATOM 1552 C C . VAL A 1 194 ? -20.078 -30.109 4.238 1 51.25 194 VAL A C 1
ATOM 1554 O O . VAL A 1 194 ? -19.312 -30.547 5.102 1 51.25 194 VAL A O 1
ATOM 1557 N N . THR A 1 195 ? -19.797 -28.969 3.641 1 56.62 195 THR A N 1
ATOM 1558 C CA . THR A 1 195 ? -19.109 -27.969 4.457 1 56.62 195 THR A CA 1
ATOM 1559 C C . THR A 1 195 ? -20.109 -27.141 5.258 1 56.62 195 THR A C 1
ATOM 1561 O O . THR A 1 195 ? -21.062 -26.609 4.699 1 56.62 195 THR A O 1
ATOM 1564 N N . PRO A 1 196 ? -19.984 -27.25 6.703 1 56.03 196 PRO A N 1
ATOM 1565 C CA . PRO A 1 196 ? -20.875 -26.391 7.496 1 56.03 196 PRO A CA 1
ATOM 1566 C C . PRO A 1 196 ? -20.891 -24.953 7.012 1 56.03 196 PRO A C 1
ATOM 1568 O O . PRO A 1 196 ? -19.859 -24.422 6.59 1 56.03 196 PRO A O 1
ATOM 1571 N N . GLY A 1 197 ? -22.062 -24.391 6.887 1 57.66 197 GLY A N 1
ATOM 1572 C CA . GLY A 1 197 ? -22.266 -23.016 6.465 1 57.66 197 GLY A CA 1
ATOM 1573 C C . GLY A 1 197 ? -21.422 -22.016 7.246 1 57.66 197 GLY A C 1
ATOM 1574 O O . GLY A 1 197 ? -20.969 -21.016 6.695 1 57.66 197 GLY A O 1
ATOM 1575 N N . SER A 1 198 ? -21.203 -22.422 8.516 1 61.38 198 SER A N 1
ATOM 1576 C CA . SER A 1 198 ? -20.438 -21.516 9.367 1 61.38 198 SER A CA 1
ATOM 1577 C C . SER A 1 198 ? -19.016 -21.344 8.852 1 61.38 198 SER A C 1
ATOM 1579 O O . SER A 1 198 ? -18.375 -20.312 9.078 1 61.38 198 SER A O 1
ATOM 1581 N N . ILE A 1 199 ? -18.641 -22.375 8.195 1 60.69 199 ILE A N 1
ATOM 1582 C CA . ILE A 1 199 ? -17.281 -22.297 7.656 1 60.69 199 ILE A CA 1
ATOM 1583 C C . ILE A 1 199 ? -17.281 -21.516 6.344 1 60.69 199 ILE A C 1
ATOM 1585 O O . ILE A 1 199 ? -16.453 -2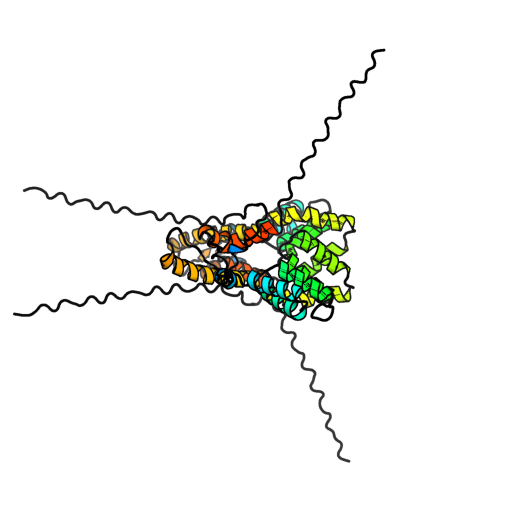0.641 6.141 1 60.69 199 ILE A O 1
ATOM 1589 N N . VAL A 1 200 ? -18.328 -21.75 5.629 1 64.56 200 VAL A N 1
ATOM 1590 C CA . VAL A 1 200 ? -18.406 -21.125 4.312 1 64.56 200 VAL A CA 1
ATOM 1591 C C . VAL A 1 200 ? -18.688 -19.625 4.461 1 64.56 200 VAL A C 1
ATOM 1593 O O . VAL A 1 200 ? -18.172 -18.812 3.682 1 64.56 200 VAL A O 1
ATOM 1596 N N . TYR A 1 201 ? -19.297 -19.266 5.59 1 66.69 201 TYR A N 1
ATOM 1597 C CA . TYR A 1 201 ? -19.734 -17.875 5.703 1 66.69 201 TYR A CA 1
ATOM 1598 C C . TYR A 1 201 ? -18.922 -17.141 6.758 1 66.69 201 TYR A C 1
ATOM 1600 O O . TYR A 1 201 ? -19.359 -16.125 7.297 1 66.69 201 TYR A O 1
ATOM 1608 N N . ASP A 1 202 ? -17.875 -17.734 7.039 1 76 202 ASP A N 1
ATOM 1609 C CA . ASP A 1 202 ? -16.922 -17.062 7.926 1 76 202 ASP A CA 1
ATOM 1610 C C . ASP A 1 202 ? -16.625 -15.641 7.445 1 76 202 ASP A C 1
ATOM 1612 O O . ASP A 1 202 ? -16.359 -15.422 6.258 1 76 202 ASP A O 1
ATOM 1616 N N . ASN A 1 203 ? -16.734 -14.703 8.352 1 77.12 203 ASN A N 1
ATOM 1617 C CA . ASN A 1 203 ? -16.484 -13.297 8.055 1 77.12 203 ASN A CA 1
ATOM 1618 C C . ASN A 1 203 ? -15.109 -13.078 7.445 1 77.12 203 ASN A C 1
ATOM 1620 O O . ASN A 1 203 ? -14.914 -12.156 6.652 1 77.12 203 ASN A O 1
ATOM 1624 N N . ASP A 1 204 ? -14.258 -13.969 7.703 1 82.06 204 ASP A N 1
ATOM 1625 C CA . ASP A 1 204 ? -12.891 -13.852 7.203 1 82.06 204 ASP A CA 1
ATOM 1626 C C . ASP A 1 204 ? -12.859 -13.945 5.68 1 82.06 204 ASP A C 1
ATOM 1628 O O . ASP A 1 204 ? -11.922 -13.461 5.043 1 82.06 204 ASP A O 1
ATOM 1632 N N . TYR A 1 205 ? -13.914 -14.523 5.145 1 86.06 205 TYR A N 1
ATOM 1633 C CA . TYR A 1 205 ? -13.883 -14.727 3.701 1 86.06 205 TYR A CA 1
ATOM 1634 C C . TYR A 1 205 ? -14.727 -13.68 2.984 1 86.06 205 TYR A C 1
ATOM 1636 O O . TYR A 1 205 ? -14.625 -13.523 1.767 1 86.06 205 TYR A O 1
ATOM 1644 N N . TRP A 1 206 ? -15.562 -12.93 3.801 1 87.38 206 TRP A N 1
ATOM 1645 C CA . TRP A 1 206 ? -16.578 -12.172 3.08 1 87.38 206 TRP A CA 1
ATOM 1646 C C . TRP A 1 206 ? -16.547 -10.703 3.482 1 87.38 206 TRP A C 1
ATOM 1648 O O . TRP A 1 206 ? -17.062 -9.844 2.762 1 87.38 206 TRP A O 1
ATOM 1658 N N . ARG A 1 207 ? -16.078 -10.398 4.652 1 88.56 207 ARG A N 1
ATOM 1659 C CA . ARG A 1 207 ? -15.867 -9.008 5.062 1 88.56 207 ARG A CA 1
ATOM 1660 C C . ARG A 1 207 ? -14.492 -8.508 4.641 1 88.56 207 ARG A C 1
ATOM 1662 O O . ARG A 1 207 ? -13.477 -9.102 5.004 1 88.56 207 ARG A O 1
ATOM 1669 N N . ALA A 1 208 ? -14.531 -7.449 3.916 1 91.31 208 ALA A N 1
ATOM 1670 C CA . ALA A 1 208 ? -13.312 -6.969 3.262 1 91.31 208 ALA A CA 1
ATOM 1671 C C . ALA A 1 208 ? -12.172 -6.836 4.258 1 91.31 208 ALA A C 1
ATOM 1673 O O . ALA A 1 208 ? -11.07 -7.344 4.02 1 91.31 208 ALA A O 1
ATOM 1674 N N . ALA A 1 209 ? -12.422 -6.152 5.367 1 88.06 209 ALA A N 1
ATOM 1675 C CA . ALA A 1 209 ? -11.367 -5.922 6.359 1 88.06 209 ALA A CA 1
ATOM 1676 C C . ALA A 1 209 ? -10.797 -7.242 6.871 1 88.06 209 ALA A C 1
ATOM 1678 O O . ALA A 1 209 ? -9.578 -7.383 7.008 1 88.06 209 ALA A O 1
ATOM 1679 N N . ASP A 1 210 ? -11.656 -8.219 7.133 1 88.88 210 ASP A N 1
ATOM 1680 C CA . ASP A 1 210 ? -11.227 -9.523 7.625 1 88.88 210 ASP A CA 1
ATOM 1681 C C . ASP A 1 210 ? -10.508 -10.305 6.531 1 88.88 210 ASP A C 1
ATOM 1683 O O . ASP A 1 210 ? -9.531 -11.008 6.809 1 88.88 210 ASP A O 1
ATOM 1687 N N . TYR A 1 211 ? -11 -10.172 5.316 1 92.31 211 TYR A N 1
ATOM 1688 C CA . TYR A 1 211 ? -10.398 -10.875 4.191 1 92.31 211 TYR A CA 1
ATOM 1689 C C . TYR A 1 211 ? -8.961 -10.422 3.969 1 92.31 211 TYR A C 1
ATOM 1691 O O . TYR A 1 211 ? -8.07 -11.242 3.75 1 92.31 211 TYR A O 1
ATOM 1699 N N . TRP A 1 212 ? -8.727 -9.102 4.035 1 93 212 TRP A N 1
ATOM 1700 C CA . TRP A 1 212 ? -7.371 -8.57 3.893 1 93 212 TRP A CA 1
ATOM 1701 C C . TRP A 1 212 ? -6.492 -9.008 5.062 1 93 212 TRP A C 1
ATOM 1703 O O . TRP A 1 212 ? -5.312 -9.32 4.879 1 93 212 TRP A O 1
ATOM 1713 N N . CYS A 1 213 ? -7.059 -9.055 6.254 1 89.25 213 CYS A N 1
ATOM 1714 C CA . CYS A 1 213 ? -6.324 -9.516 7.426 1 89.25 213 CYS A CA 1
ATOM 1715 C C . CYS A 1 213 ? -5.887 -10.961 7.262 1 89.25 213 CYS A C 1
ATOM 1717 O O . CYS A 1 213 ? -4.754 -11.32 7.602 1 89.25 213 CYS A O 1
ATOM 1719 N N . LEU A 1 214 ? -6.785 -11.75 6.781 1 89.12 214 LEU A N 1
ATOM 1720 C CA . LEU A 1 214 ? -6.48 -13.156 6.523 1 89.12 214 LEU A CA 1
ATOM 1721 C C . LEU A 1 214 ? -5.293 -13.281 5.57 1 89.12 214 LEU A C 1
ATOM 1723 O O . LEU A 1 214 ? -4.375 -14.062 5.82 1 89.12 214 LEU A O 1
ATOM 1727 N N . GLN A 1 215 ? -5.285 -12.523 4.512 1 91.44 215 GLN A N 1
ATOM 1728 C CA . GLN A 1 215 ? -4.207 -12.562 3.531 1 91.44 215 GLN A CA 1
ATOM 1729 C C . GLN A 1 215 ? -2.9 -12.047 4.129 1 91.44 215 GLN A C 1
ATOM 1731 O O . GLN A 1 215 ? -1.839 -12.633 3.908 1 91.44 215 GLN A O 1
ATOM 1736 N N . ASP A 1 216 ? -2.99 -10.961 4.863 1 90.19 216 ASP A N 1
ATOM 1737 C CA . ASP A 1 216 ? -1.805 -10.383 5.492 1 90.19 216 ASP A CA 1
ATOM 1738 C C . ASP A 1 216 ? -1.159 -11.383 6.453 1 90.19 216 ASP A C 1
ATOM 1740 O O . ASP A 1 216 ? 0.066 -11.516 6.488 1 90.19 216 ASP A O 1
ATOM 1744 N N . ASN A 1 217 ? -1.973 -12.047 7.23 1 87 217 ASN A N 1
ATOM 1745 C CA . ASN A 1 217 ? -1.457 -13.023 8.188 1 87 217 ASN A CA 1
ATOM 1746 C C . ASN A 1 217 ? -0.79 -14.203 7.484 1 87 217 ASN A C 1
ATOM 1748 O O . ASN A 1 217 ? 0.162 -14.781 8.008 1 87 217 ASN A O 1
ATOM 1752 N N . TYR A 1 218 ? -1.256 -14.508 6.348 1 87.81 218 TYR A N 1
ATOM 1753 C CA . TYR A 1 218 ? -0.661 -15.594 5.578 1 87.81 218 TYR A CA 1
ATOM 1754 C C . TYR A 1 218 ? 0.741 -15.227 5.105 1 87.81 218 TYR A C 1
ATOM 1756 O O . TYR A 1 218 ? 1.655 -16.047 5.148 1 87.81 218 TYR A O 1
ATOM 1764 N N . TRP A 1 219 ? 0.925 -14.023 4.73 1 89 219 TRP A N 1
ATOM 1765 C CA . TRP A 1 219 ? 2.172 -13.625 4.086 1 89 219 TRP A CA 1
ATOM 1766 C C . TRP A 1 219 ? 3.115 -12.969 5.09 1 89 219 TRP A C 1
ATOM 1768 O O . TRP A 1 219 ? 4.289 -12.742 4.789 1 89 219 TRP A O 1
ATOM 1778 N N . ARG A 1 220 ? 2.6 -12.578 6.23 1 82.81 220 ARG A N 1
ATOM 1779 C CA . ARG A 1 220 ? 3.424 -12.047 7.309 1 82.81 220 ARG A CA 1
ATOM 1780 C C . ARG A 1 220 ? 3.42 -12.984 8.516 1 82.81 220 ARG A C 1
ATOM 1782 O O . ARG A 1 220 ? 2.875 -12.648 9.562 1 82.81 220 ARG A O 1
ATOM 1789 N N . PRO A 1 221 ? 3.904 -14.148 8.375 1 63.22 221 PRO A N 1
ATOM 1790 C CA . PRO A 1 221 ? 3.756 -15 9.562 1 63.22 221 PRO A CA 1
ATOM 1791 C C . PRO A 1 221 ? 4.496 -14.445 10.781 1 63.22 221 PRO A C 1
ATOM 1793 O O . PRO A 1 221 ? 5.504 -13.75 10.633 1 63.22 221 PRO A O 1
ATOM 1796 N N . ALA A 1 222 ? 3.734 -14.5 11.836 1 55.72 222 ALA A N 1
ATOM 1797 C CA . ALA A 1 222 ? 4.242 -14.023 13.117 1 55.72 222 ALA A CA 1
ATOM 1798 C C . ALA A 1 222 ? 5.668 -14.508 13.359 1 55.72 222 ALA A C 1
ATOM 1800 O O . ALA A 1 222 ? 6.008 -15.648 13.031 1 55.72 222 ALA A O 1
ATOM 1801 N N . ARG A 1 223 ? 6.52 -13.68 13.18 1 50.78 223 ARG A N 1
ATOM 1802 C CA . ARG A 1 223 ? 7.84 -14.094 13.641 1 50.78 223 ARG A CA 1
ATOM 1803 C C . ARG A 1 223 ? 7.746 -14.805 14.984 1 50.78 223 ARG A C 1
ATOM 1805 O O . ARG A 1 223 ? 7.039 -14.359 15.891 1 50.78 223 ARG A O 1
ATOM 1812 N N . THR A 1 224 ? 7.688 -16.094 14.93 1 42.38 224 THR A N 1
ATOM 1813 C CA . THR A 1 224 ? 7.898 -16.734 16.219 1 42.38 224 THR A CA 1
ATOM 1814 C C . THR A 1 224 ? 8.883 -15.938 17.062 1 42.38 224 THR A C 1
ATOM 1816 O O . THR A 1 224 ? 9.938 -15.531 16.594 1 42.38 224 THR A O 1
ATOM 1819 N N . PRO A 1 225 ? 8.336 -15.258 18 1 39.75 225 PRO A N 1
ATOM 1820 C CA . PRO A 1 225 ? 9.336 -14.688 18.906 1 39.75 225 PRO A CA 1
ATOM 1821 C C . PRO A 1 225 ? 10.609 -15.516 18.984 1 39.75 225 PRO A C 1
ATOM 1823 O O . PRO A 1 225 ? 10.555 -16.75 18.906 1 39.75 225 PRO A O 1
ATOM 1826 N N . SER A 1 226 ? 11.625 -15.156 18.266 1 36.38 226 SER A N 1
ATOM 1827 C CA . SER A 1 226 ? 12.844 -15.875 18.625 1 36.38 226 SER A CA 1
ATOM 1828 C C . SER A 1 226 ? 12.805 -16.328 20.078 1 36.38 226 SER A C 1
ATOM 1830 O O . SER A 1 226 ? 12.5 -15.539 20.969 1 36.38 226 SER A O 1
ATOM 1832 N N . VAL A 1 227 ? 12.5 -17.562 20.406 1 34.38 227 VAL A N 1
ATOM 1833 C CA . VAL A 1 227 ? 12.852 -18.125 21.703 1 34.38 227 VAL A CA 1
ATOM 1834 C C . VAL A 1 227 ? 14.195 -17.562 22.172 1 34.38 227 VAL A C 1
ATOM 1836 O O . VAL A 1 227 ? 15.211 -17.719 21.484 1 34.38 227 VAL A O 1
ATOM 1839 N N . GLU A 1 228 ? 14.164 -16.422 22.812 1 34.16 228 GLU A N 1
ATOM 1840 C CA . GLU A 1 228 ? 15.359 -16.141 23.594 1 34.16 228 GLU A CA 1
ATOM 1841 C C . GLU A 1 228 ? 16.016 -17.438 24.078 1 34.16 228 GLU A C 1
ATOM 1843 O O . GLU A 1 228 ? 15.438 -18.156 24.906 1 34.16 228 GLU A O 1
ATOM 1848 N N . ILE A 1 229 ? 16.625 -18.219 23.234 1 32.59 229 ILE A N 1
ATOM 1849 C CA . ILE A 1 229 ? 17.531 -19.203 23.812 1 32.59 229 ILE A CA 1
ATOM 1850 C C . ILE A 1 229 ? 18.25 -18.578 25 1 32.59 229 ILE A C 1
ATOM 1852 O O . ILE A 1 229 ? 19.016 -17.625 24.844 1 32.59 229 ILE A O 1
ATOM 1856 N N . GLY A 1 230 ? 17.594 -18.641 26.172 1 31.61 230 GLY A N 1
ATOM 1857 C CA . GLY A 1 230 ? 18.234 -18.344 27.453 1 31.61 230 GLY A CA 1
ATOM 1858 C C . GLY A 1 230 ? 19.703 -18.703 27.469 1 31.61 230 GLY A C 1
ATOM 1859 O O . GLY A 1 230 ? 20.109 -19.75 26.969 1 31.61 230 GLY A O 1
ATOM 1860 N N . ARG A 1 231 ? 20.516 -17.703 27.328 1 30.58 231 ARG A N 1
ATOM 1861 C CA . ARG A 1 231 ? 21.938 -17.969 27.562 1 30.58 231 ARG A CA 1
ATOM 1862 C C . ARG A 1 231 ? 22.125 -19.016 28.656 1 30.58 231 ARG A C 1
ATOM 1864 O O . ARG A 1 231 ? 21.5 -18.938 29.703 1 30.58 231 ARG A O 1
ATOM 1871 N N . PRO A 1 232 ? 22.5 -20.219 28.188 1 31.16 232 PRO A N 1
ATOM 1872 C CA . PRO A 1 232 ? 22.797 -21.141 29.297 1 31.16 232 PRO A CA 1
ATOM 1873 C C . PRO A 1 232 ? 23.484 -20.453 30.469 1 31.16 232 PRO A C 1
ATOM 1875 O O . PRO A 1 232 ? 24.219 -19.484 30.266 1 31.16 232 PRO A O 1
ATOM 1878 N N . ASP A 1 233 ? 22.812 -20.375 31.594 1 33.5 233 ASP A N 1
ATOM 1879 C CA . ASP A 1 233 ? 23.438 -19.969 32.844 1 33.5 233 ASP A CA 1
ATOM 1880 C C . ASP A 1 233 ? 24.891 -20.406 32.906 1 33.5 233 ASP A C 1
ATOM 1882 O O . ASP A 1 233 ? 25.203 -21.578 32.656 1 33.5 233 ASP A O 1
ATOM 1886 N N . ALA A 1 234 ? 25.781 -19.469 32.469 1 33.56 234 ALA A N 1
ATOM 1887 C CA . ALA A 1 234 ? 27.188 -19.719 32.719 1 33.56 234 ALA A CA 1
ATOM 1888 C C . ALA A 1 234 ? 27.375 -20.516 34.031 1 33.56 234 ALA A C 1
ATOM 1890 O O . ALA A 1 234 ? 26.969 -20.078 35.094 1 33.56 234 ALA A O 1
ATOM 1891 N N . VAL A 1 235 ? 27.25 -21.812 33.938 1 33.16 235 VAL A N 1
ATOM 1892 C CA . VAL A 1 235 ? 27.688 -22.641 35.031 1 33.16 235 VAL A CA 1
ATOM 1893 C C . VAL A 1 235 ? 28.906 -22.016 35.719 1 33.16 235 VAL A C 1
ATOM 1895 O O . VAL A 1 235 ? 29.938 -21.828 35.094 1 33.16 235 VAL A O 1
ATOM 1898 N N . ARG A 1 236 ? 28.672 -21.125 36.75 1 32.19 236 ARG A N 1
ATOM 1899 C CA . ARG A 1 236 ? 29.688 -20.672 37.719 1 32.19 236 ARG A CA 1
ATOM 1900 C C . ARG A 1 236 ? 30.641 -21.797 38.062 1 32.19 236 ARG A C 1
ATOM 1902 O O . ARG A 1 236 ? 30.25 -22.797 38.688 1 32.19 236 ARG A O 1
ATOM 1909 N N . ASP A 1 237 ? 31.562 -22.109 37.094 1 33.09 237 ASP A N 1
ATOM 1910 C CA . ASP A 1 237 ? 32.656 -22.969 37.5 1 33.09 237 ASP A CA 1
ATOM 1911 C C . ASP A 1 237 ? 33.25 -22.547 38.844 1 33.09 237 ASP A C 1
ATOM 1913 O O . ASP A 1 237 ? 33.75 -21.438 39 1 33.09 237 ASP A O 1
ATOM 1917 N N . ASP A 1 238 ? 32.531 -22.891 39.969 1 32.81 238 ASP A N 1
ATOM 1918 C CA . ASP A 1 238 ? 33.156 -22.906 41.281 1 32.81 238 ASP A CA 1
ATOM 1919 C C . ASP A 1 238 ? 34.594 -23.438 41.219 1 32.81 238 ASP A C 1
ATOM 1921 O O . ASP A 1 238 ? 34.812 -24.625 40.969 1 32.81 238 ASP A O 1
ATOM 1925 N N . LYS A 1 239 ? 35.5 -22.578 40.656 1 30.41 239 LYS A N 1
ATOM 1926 C CA . LYS A 1 239 ? 36.969 -22.766 40.594 1 30.41 239 LYS A CA 1
ATOM 1927 C C . LYS A 1 239 ? 37.5 -23.328 41.906 1 30.41 239 LYS A C 1
ATOM 1929 O O . LYS A 1 239 ? 38.469 -24.094 41.906 1 30.41 239 LYS A O 1
ATOM 1934 N N . ALA A 1 240 ? 37.344 -22.406 43.031 1 35.34 240 ALA A N 1
ATOM 1935 C CA . ALA A 1 240 ? 38.625 -22.234 43.719 1 35.34 240 ALA A CA 1
ATOM 1936 C C . ALA A 1 240 ? 39.094 -23.531 44.375 1 35.34 240 ALA A C 1
ATOM 1938 O O . ALA A 1 240 ? 38.375 -24.094 45.219 1 35.34 240 ALA A O 1
ATOM 1939 N N . VAL A 1 241 ? 39.844 -24.234 43.625 1 27.8 241 VAL A N 1
ATOM 1940 C CA . VAL A 1 241 ? 40.656 -25.328 44.156 1 27.8 241 VAL A CA 1
ATOM 1941 C C . VAL A 1 241 ? 41.281 -24.922 45.469 1 27.8 241 VAL A C 1
ATOM 1943 O O . VAL A 1 241 ? 41.875 -23.844 45.594 1 27.8 241 VAL A O 1
ATOM 1946 N N . ASP A 1 242 ? 40.562 -25.203 46.562 1 27.66 242 ASP A N 1
ATOM 1947 C CA . ASP A 1 242 ? 41.188 -25.328 47.875 1 27.66 242 ASP A CA 1
ATOM 1948 C C . ASP A 1 242 ? 42.594 -25.844 47.812 1 27.66 242 ASP A C 1
ATOM 1950 O O . ASP A 1 242 ? 42.844 -26.969 47.344 1 27.66 242 ASP A O 1
ATOM 1954 N N . ASP A 1 243 ? 43.594 -25.016 47.219 1 23.33 243 ASP A N 1
ATOM 1955 C CA . ASP A 1 243 ? 44.812 -25.281 48 1 23.33 243 ASP A CA 1
ATOM 1956 C C . ASP A 1 243 ? 44.656 -24.797 49.438 1 23.33 243 ASP A C 1
ATOM 1958 O O . ASP A 1 243 ? 44.031 -23.766 49.688 1 23.33 243 ASP A O 1
ATOM 1962 N N . MET B 1 1 ? -80.562 4.723 1.734 1 29.8 1 MET B N 1
ATOM 1963 C CA . MET B 1 1 ? -79.562 3.904 2.428 1 29.8 1 MET B CA 1
ATOM 1964 C C . MET B 1 1 ? -78.25 4 1.743 1 29.8 1 MET B C 1
ATOM 1966 O O . MET B 1 1 ? -78.062 3.461 0.651 1 29.8 1 MET B O 1
ATOM 1970 N N . LYS B 1 2 ? -77.5 5.203 1.946 1 36.25 2 LYS B N 1
ATOM 1971 C CA . LYS B 1 2 ? -76.25 5.719 1.386 1 36.25 2 LYS B CA 1
ATOM 1972 C C . LYS B 1 2 ? -75.062 4.863 1.818 1 36.25 2 LYS B C 1
ATOM 1974 O O . LYS B 1 2 ? -74.75 4.73 3.014 1 36.25 2 LYS B O 1
ATOM 1979 N N . ALA B 1 3 ? -74.75 3.84 1.044 1 34.62 3 ALA B N 1
ATOM 1980 C CA . ALA B 1 3 ? -73.562 2.98 1.26 1 34.62 3 ALA B CA 1
ATOM 1981 C C . ALA B 1 3 ? -72.312 3.805 1.393 1 34.62 3 ALA B C 1
ATOM 1983 O O . ALA B 1 3 ? -72 4.668 0.556 1 34.62 3 ALA B O 1
ATOM 1984 N N . LYS B 1 4 ? -71.75 3.881 2.613 1 41.16 4 LYS B N 1
ATOM 1985 C CA . LYS B 1 4 ? -70.438 4.473 3.043 1 41.16 4 LYS B CA 1
ATOM 1986 C C . LYS B 1 4 ? -69.312 3.891 2.266 1 41.16 4 LYS B C 1
ATOM 1988 O O . LYS B 1 4 ? -69.125 2.672 2.238 1 41.16 4 LYS B O 1
ATOM 1993 N N . GLN B 1 5 ? -68.75 4.504 1.181 1 39.94 5 GLN B N 1
ATOM 1994 C CA . GLN B 1 5 ? -67.625 4.199 0.373 1 39.94 5 GLN B CA 1
ATOM 1995 C C . GLN B 1 5 ? -66.312 4.148 1.232 1 39.94 5 GLN B C 1
ATOM 1997 O O . GLN B 1 5 ? -66 5.102 1.949 1 39.94 5 GLN B O 1
ATOM 2002 N N . ALA B 1 6 ? -66 3.016 1.811 1 46.19 6 ALA B N 1
ATOM 2003 C CA . ALA B 1 6 ? -64.75 2.879 2.551 1 46.19 6 ALA B CA 1
ATOM 2004 C C . ALA B 1 6 ? -63.562 3.314 1.701 1 46.19 6 ALA B C 1
ATOM 2006 O O . ALA B 1 6 ? -63.469 2.951 0.527 1 46.19 6 ALA B O 1
ATOM 2007 N N . PRO B 1 7 ? -62.875 4.43 2.076 1 46.66 7 PRO B N 1
ATOM 2008 C CA . PRO B 1 7 ? -61.688 4.867 1.335 1 46.66 7 PRO B CA 1
ATOM 2009 C C . PRO B 1 7 ? -60.594 3.797 1.279 1 46.66 7 PRO B C 1
ATOM 2011 O O . PRO B 1 7 ? -60.438 3.029 2.23 1 46.66 7 PRO B O 1
ATOM 2014 N N . ARG B 1 8 ? -60.281 3.143 0.115 1 44.41 8 ARG B N 1
ATOM 2015 C CA . ARG B 1 8 ? -59.156 2.262 -0.171 1 44.41 8 ARG B CA 1
ATOM 2016 C C . ARG B 1 8 ? -57.844 2.936 0.182 1 44.41 8 ARG B C 1
ATOM 2018 O O . ARG B 1 8 ? -57.531 4.008 -0.338 1 44.41 8 ARG B O 1
ATOM 2025 N N . PHE B 1 9 ? -57.312 2.699 1.384 1 43.97 9 PHE B N 1
ATOM 2026 C CA . PHE B 1 9 ? -55.969 3.104 1.776 1 43.97 9 PHE B CA 1
ATOM 2027 C C . PHE B 1 9 ? -54.938 2.461 0.869 1 43.97 9 PHE B C 1
ATOM 2029 O O . PHE B 1 9 ? -54.812 1.235 0.823 1 43.97 9 PHE B O 1
ATOM 2036 N N . CYS B 1 10 ? -54.531 3.09 -0.233 1 39.53 10 CYS B N 1
ATOM 2037 C CA . CYS B 1 10 ? -53.344 2.703 -1.026 1 39.53 10 CYS B CA 1
ATOM 2038 C C . CYS B 1 10 ? -52.094 2.777 -0.197 1 39.53 10 CYS B C 1
ATOM 2040 O O . CYS B 1 10 ? -51.688 3.859 0.237 1 39.53 10 CYS B O 1
ATOM 2042 N N . LEU B 1 11 ? -51.781 1.695 0.492 1 41.25 11 LEU B N 1
ATOM 2043 C CA . LEU B 1 11 ? -50.438 1.584 1.104 1 41.25 11 LEU B CA 1
ATOM 2044 C C . LEU B 1 11 ? -49.344 1.764 0.062 1 41.25 11 LEU B C 1
ATOM 2046 O O . LEU B 1 11 ? -49.188 0.933 -0.837 1 41.25 11 LEU B O 1
ATOM 2050 N N . LEU B 1 12 ? -48.906 2.975 -0.194 1 42.03 12 LEU B N 1
ATOM 2051 C CA . LEU B 1 12 ? -47.688 3.236 -0.944 1 42.03 12 LEU B CA 1
ATOM 2052 C C . LEU B 1 12 ? -46.469 2.605 -0.254 1 42.03 12 LEU B C 1
ATOM 2054 O O . LEU B 1 12 ? -46.094 3.018 0.846 1 42.03 12 LEU B O 1
ATOM 2058 N N . LEU B 1 13 ? -46.188 1.336 -0.531 1 42 13 LEU B N 1
ATOM 2059 C CA . LEU B 1 13 ? -44.906 0.75 -0.176 1 42 13 LEU B CA 1
ATOM 2060 C C . LEU B 1 13 ? -43.75 1.553 -0.777 1 42 13 LEU B C 1
ATOM 2062 O O . LEU B 1 13 ? -43.594 1.594 -1.999 1 42 13 LEU B O 1
ATOM 2066 N N . GLY B 1 14 ? -43.219 2.535 -0.091 1 38.38 14 GLY B N 1
ATOM 2067 C CA . GLY B 1 14 ? -42 3.209 -0.464 1 38.38 14 GLY B CA 1
ATOM 2068 C C . GLY B 1 14 ? -40.812 2.266 -0.589 1 38.38 14 GLY B C 1
ATOM 2069 O O . GLY B 1 14 ? -40.438 1.62 0.385 1 38.38 14 GLY B O 1
ATOM 2070 N N . LEU B 1 15 ? -40.5 1.743 -1.785 1 41.81 15 LEU B N 1
ATOM 2071 C CA . LEU B 1 15 ? -39.25 1.074 -2.102 1 41.81 15 LEU B CA 1
ATOM 2072 C C . LEU B 1 15 ? -38.062 1.955 -1.735 1 41.81 15 LEU B C 1
ATOM 2074 O O . LEU B 1 15 ? -37.844 3.004 -2.348 1 41.81 15 LEU B O 1
ATOM 2078 N N . SER B 1 16 ? -37.531 1.839 -0.539 1 39.59 16 SER B N 1
ATOM 2079 C CA . SER B 1 16 ? -36.219 2.422 -0.212 1 39.59 16 SER B CA 1
ATOM 2080 C C . SER B 1 16 ? -35.156 1.932 -1.166 1 39.59 16 SER B C 1
ATOM 2082 O O . SER B 1 16 ? -34.812 0.745 -1.177 1 39.59 16 SER B O 1
ATOM 2084 N N . MET B 1 17 ? -34.969 2.568 -2.27 1 35.62 17 MET B N 1
ATOM 2085 C CA . MET B 1 17 ? -33.75 2.342 -3.068 1 35.62 17 MET B CA 1
ATOM 2086 C C . MET B 1 17 ? -32.5 2.549 -2.23 1 35.62 17 MET B C 1
ATOM 2088 O O . MET B 1 17 ? -32.188 3.678 -1.852 1 35.62 17 MET B O 1
ATOM 2092 N N . ALA B 1 18 ? -32.062 1.561 -1.537 1 37.47 18 ALA B N 1
ATOM 2093 C CA . ALA B 1 18 ? -30.703 1.645 -1.039 1 37.47 18 ALA B CA 1
ATOM 2094 C C . ALA B 1 18 ? -29.734 2.041 -2.152 1 37.47 18 ALA B C 1
ATOM 2096 O O . ALA B 1 18 ? -29.609 1.332 -3.154 1 37.47 18 ALA B O 1
ATOM 2097 N N . ALA B 1 19 ? -29.438 3.301 -2.322 1 36.31 19 ALA B N 1
ATOM 2098 C CA . ALA B 1 19 ? -28.359 3.74 -3.209 1 36.31 19 ALA B CA 1
ATOM 2099 C C . ALA B 1 19 ? -27.109 2.883 -3.027 1 36.31 19 ALA B C 1
ATOM 2101 O O . ALA B 1 19 ? -26.562 2.814 -1.931 1 36.31 19 ALA B O 1
ATOM 2102 N N . ALA B 1 20 ? -26.969 1.908 -3.854 1 39.25 20 ALA B N 1
ATOM 2103 C CA . ALA B 1 20 ? -25.703 1.173 -3.924 1 39.25 20 ALA B CA 1
ATOM 2104 C C . ALA B 1 20 ? -24.516 2.121 -3.84 1 39.25 20 ALA B C 1
ATOM 2106 O O . ALA B 1 20 ? -24.359 3.004 -4.688 1 39.25 20 ALA B O 1
ATOM 2107 N N . VAL B 1 21 ? -24.031 2.459 -2.682 1 41.5 21 VAL B N 1
ATOM 2108 C CA . VAL B 1 21 ? -22.766 3.172 -2.576 1 41.5 21 VAL B CA 1
ATOM 2109 C C . VAL B 1 21 ? -21.75 2.551 -3.523 1 41.5 21 VAL B C 1
ATOM 2111 O O . VAL B 1 21 ? -21.234 1.453 -3.273 1 41.5 21 VAL B O 1
ATOM 2114 N N . THR B 1 22 ? -21.922 2.656 -4.836 1 41.12 22 THR B N 1
ATOM 2115 C CA . THR B 1 22 ? -20.875 2.273 -5.777 1 41.12 22 THR B CA 1
ATOM 2116 C C . THR B 1 22 ? -19.516 2.744 -5.289 1 41.12 22 THR B C 1
ATOM 2118 O O . TH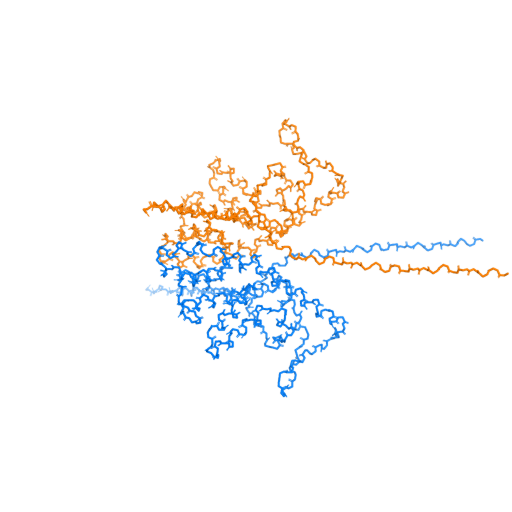R B 1 22 ? -19.391 3.85 -4.758 1 41.12 22 THR B O 1
ATOM 2121 N N . ALA B 1 23 ? -18.766 1.915 -4.762 1 47.53 23 ALA B N 1
ATOM 2122 C CA . ALA B 1 23 ? -17.391 2.266 -4.461 1 47.53 23 ALA B CA 1
ATOM 2123 C C . ALA B 1 23 ? -16.828 3.23 -5.504 1 47.53 23 ALA B C 1
ATOM 2125 O O . ALA B 1 23 ? -16.812 2.922 -6.699 1 47.53 23 ALA B O 1
ATOM 2126 N N . ARG B 1 24 ? -17.031 4.508 -5.367 1 53.84 24 ARG B N 1
ATOM 2127 C CA . ARG B 1 24 ? -16.609 5.562 -6.277 1 53.84 24 ARG B CA 1
ATOM 2128 C C . ARG B 1 24 ? -15.117 5.445 -6.594 1 53.84 24 ARG B C 1
ATOM 2130 O O . ARG B 1 24 ? -14.289 5.336 -5.684 1 53.84 24 ARG B O 1
ATOM 2137 N N . GLU B 1 25 ? -14.727 4.891 -7.816 1 66.31 25 GLU B N 1
ATOM 2138 C CA . GLU B 1 25 ? -13.391 5.027 -8.383 1 66.31 25 GLU B CA 1
ATOM 2139 C C . GLU B 1 25 ? -12.852 6.445 -8.203 1 66.31 25 GLU B C 1
ATOM 2141 O O . GLU B 1 25 ? -13.617 7.41 -8.211 1 66.31 25 GLU B O 1
ATOM 2146 N N . CYS B 1 26 ? -11.617 6.516 -7.586 1 75.12 26 CYS B N 1
ATOM 2147 C CA . CYS B 1 26 ? -10.953 7.809 -7.438 1 75.12 26 CYS B CA 1
ATOM 2148 C C . CYS B 1 26 ? -10.664 8.438 -8.797 1 75.12 26 CYS B C 1
ATOM 2150 O O . CYS B 1 26 ? -9.797 7.961 -9.531 1 75.12 26 CYS B O 1
ATOM 2152 N N . PRO B 1 27 ? -11.469 9.375 -9.211 1 75 27 PRO B N 1
ATOM 2153 C CA . PRO B 1 27 ? -11.148 10.023 -10.484 1 75 27 PRO B CA 1
ATOM 2154 C C . PRO B 1 27 ? -9.797 10.734 -10.461 1 75 27 PRO B C 1
ATOM 2156 O O . PRO B 1 27 ? -9.398 11.273 -9.43 1 75 27 PRO B O 1
ATOM 2159 N N . VAL B 1 28 ? -9.086 10.617 -11.555 1 76.5 28 VAL B N 1
ATOM 2160 C CA . VAL B 1 28 ? -7.832 11.352 -11.672 1 76.5 28 VAL B CA 1
ATOM 2161 C C . VAL B 1 28 ? -8.125 12.844 -11.844 1 76.5 28 VAL B C 1
ATOM 2163 O O . VAL B 1 28 ? -8.773 13.25 -12.805 1 76.5 28 VAL B O 1
ATOM 2166 N N . GLU B 1 29 ? -7.738 13.711 -10.852 1 77.81 29 GLU B N 1
ATOM 2167 C CA . GLU B 1 29 ? -7.938 15.156 -10.859 1 77.81 29 GLU B CA 1
ATOM 2168 C C . GLU B 1 29 ? -6.621 15.898 -10.625 1 77.81 29 GLU B C 1
ATOM 2170 O O . GLU B 1 29 ? -5.652 15.305 -10.148 1 77.81 29 GLU B O 1
ATOM 2175 N N . ALA B 1 30 ? -6.633 17.094 -11.039 1 80.5 30 ALA B N 1
ATOM 2176 C CA . ALA B 1 30 ? -5.477 17.938 -10.742 1 80.5 30 ALA B CA 1
ATOM 2177 C C . ALA B 1 30 ? -5.27 18.078 -9.234 1 80.5 30 ALA B C 1
ATOM 2179 O O . ALA B 1 30 ? -6.234 18.109 -8.469 1 80.5 30 ALA B O 1
ATOM 2180 N N . PRO B 1 31 ? -4.047 18.141 -8.859 1 80.38 31 PRO B N 1
ATOM 2181 C CA . PRO B 1 31 ? -3.77 18.297 -7.43 1 80.38 31 PRO B CA 1
ATOM 2182 C C . PRO B 1 31 ? -4.414 19.562 -6.836 1 80.38 31 PRO B C 1
ATOM 2184 O O . PRO B 1 31 ? -4.406 20.609 -7.465 1 80.38 31 PRO B O 1
ATOM 2187 N N . ARG B 1 32 ? -4.98 19.359 -5.777 1 79.44 32 ARG B N 1
ATOM 2188 C CA . ARG B 1 32 ? -5.574 20.469 -5.031 1 79.44 32 ARG B CA 1
ATOM 2189 C C . ARG B 1 32 ? -4.934 20.609 -3.654 1 79.44 32 ARG B C 1
ATOM 2191 O O . ARG B 1 32 ? -4.676 19.609 -2.979 1 79.44 32 ARG B O 1
ATOM 2198 N N . GLN B 1 33 ? -4.672 21.828 -3.342 1 80.88 33 GLN B N 1
ATOM 2199 C CA . GLN B 1 33 ? -4.172 22.094 -1.999 1 80.88 33 GLN B CA 1
ATOM 2200 C C . GLN B 1 33 ? -5.312 22.438 -1.046 1 80.88 33 GLN B C 1
ATOM 2202 O O . GLN B 1 33 ? -6.27 23.109 -1.43 1 80.88 33 GLN B O 1
ATOM 2207 N N . ILE B 1 34 ? -5.145 21.953 0.123 1 81.19 34 ILE B N 1
ATOM 2208 C CA . ILE B 1 34 ? -6.113 22.344 1.14 1 81.19 34 ILE B CA 1
ATOM 2209 C C . ILE B 1 34 ? -5.891 23.797 1.539 1 81.19 34 ILE B C 1
ATOM 2211 O O . ILE B 1 34 ? -4.797 24.156 1.975 1 81.19 34 ILE B O 1
ATOM 2215 N N . PRO B 1 35 ? -6.922 24.531 1.369 1 77.69 35 PRO B N 1
ATOM 2216 C CA . PRO B 1 35 ? -6.746 25.938 1.704 1 77.69 35 PRO B CA 1
ATOM 2217 C C . PRO B 1 35 ? -6.41 26.156 3.178 1 77.69 35 PRO B C 1
ATOM 2219 O O . PRO B 1 35 ? -6.926 25.453 4.043 1 77.69 35 PRO B O 1
ATOM 2222 N N . SER B 1 36 ? -5.629 27.156 3.416 1 76.75 36 SER B N 1
ATOM 2223 C CA . SER B 1 36 ? -5.195 27.469 4.773 1 76.75 36 SER B CA 1
ATOM 2224 C C . SER B 1 36 ? -6.379 27.812 5.668 1 76.75 36 SER B C 1
ATOM 2226 O O . SER B 1 36 ? -6.328 27.609 6.883 1 76.75 36 SER B O 1
ATOM 2228 N N . THR B 1 37 ? -7.449 28.234 5.102 1 73 37 THR B N 1
ATOM 2229 C CA . THR B 1 37 ? -8.625 28.656 5.855 1 73 37 THR B CA 1
ATOM 2230 C C . THR B 1 37 ? -9.344 27.453 6.457 1 73 37 THR B C 1
ATOM 2232 O O . THR B 1 37 ? -10.125 27.594 7.398 1 73 37 THR B O 1
ATOM 2235 N N . VAL B 1 38 ? -9.047 26.359 5.844 1 76.06 38 VAL B N 1
ATOM 2236 C CA . VAL B 1 38 ? -9.695 25.141 6.328 1 76.06 38 VAL B CA 1
ATOM 2237 C C . VAL B 1 38 ? -8.859 24.531 7.449 1 76.06 38 VAL B C 1
ATOM 2239 O O . VAL B 1 38 ? -9.383 23.797 8.289 1 76.06 38 VAL B O 1
ATOM 2242 N N . LEU B 1 39 ? -7.633 24.859 7.461 1 73.19 39 LEU B N 1
ATOM 2243 C CA . LEU B 1 39 ? -6.684 24.281 8.398 1 73.19 39 LEU B CA 1
ATOM 2244 C C . LEU B 1 39 ? -6.812 24.922 9.773 1 73.19 39 LEU B C 1
ATOM 2246 O O . LEU B 1 39 ? -5.891 25.609 10.234 1 73.19 39 LEU B O 1
ATOM 2250 N N . THR B 1 40 ? -7.91 24.688 10.445 1 73.06 40 THR B N 1
ATOM 2251 C CA . THR B 1 40 ? -8.234 25.234 11.766 1 73.06 40 THR B CA 1
ATOM 2252 C C . THR B 1 40 ? -8.047 24.156 12.844 1 73.06 40 THR B C 1
ATOM 2254 O O . THR B 1 40 ? -7.715 23.016 12.531 1 73.06 40 THR B O 1
ATOM 2257 N N . GLY B 1 41 ? -8.258 24.641 14.109 1 71.81 41 GLY B N 1
ATOM 2258 C CA . GLY B 1 41 ? -8.094 23.719 15.219 1 71.81 41 GLY B CA 1
ATOM 2259 C C . GLY B 1 41 ? -8.969 22.484 15.102 1 71.81 41 GLY B C 1
ATOM 2260 O O . GLY B 1 41 ? -8.477 21.344 15.227 1 71.81 41 GLY B O 1
ATOM 2261 N N . GLY B 1 42 ? -10.297 22.641 14.82 1 70.75 42 GLY B N 1
ATOM 2262 C CA . GLY B 1 42 ? -11.211 21.516 14.68 1 70.75 42 GLY B CA 1
ATOM 2263 C C . GLY B 1 42 ? -10.859 20.594 13.523 1 70.75 42 GLY B C 1
ATOM 2264 O O . GLY B 1 42 ? -10.961 19.375 13.641 1 70.75 42 GLY B O 1
ATOM 2265 N N . PHE B 1 43 ? -10.43 21.203 12.43 1 81.38 43 PHE B N 1
ATOM 2266 C CA . PHE B 1 43 ? -9.969 20.422 11.281 1 81.38 43 PHE B CA 1
ATOM 2267 C C . PHE B 1 43 ? -8.758 19.578 11.648 1 81.38 43 PHE B C 1
ATOM 2269 O O . PHE B 1 43 ? -8.727 18.375 11.359 1 81.38 43 PHE B O 1
ATOM 2276 N N . PHE B 1 44 ? -7.871 20.188 12.375 1 83.12 44 PHE B N 1
ATOM 2277 C CA . PHE B 1 44 ? -6.637 19.516 12.75 1 83.12 44 PHE B CA 1
ATOM 2278 C C . PHE B 1 44 ? -6.918 18.391 13.75 1 83.12 44 PHE B C 1
ATOM 2280 O O . PHE B 1 44 ? -6.242 17.359 13.742 1 83.12 44 PHE B O 1
ATOM 2287 N N . ASP B 1 45 ? -7.891 18.578 14.555 1 85.56 45 ASP B N 1
ATOM 2288 C CA . ASP B 1 45 ? -8.25 17.516 15.5 1 85.56 45 ASP B CA 1
ATOM 2289 C C . ASP B 1 45 ? -8.648 16.234 14.766 1 85.56 45 ASP B C 1
ATOM 2291 O O . ASP B 1 45 ? -8.391 15.133 15.258 1 85.56 45 ASP B O 1
ATOM 2295 N N . ALA B 1 46 ? -9.219 16.453 13.609 1 90.5 46 ALA B N 1
ATOM 2296 C CA . ALA B 1 46 ? -9.703 15.305 12.844 1 90.5 46 ALA B CA 1
ATOM 2297 C C . ALA B 1 46 ? -8.672 14.859 11.812 1 90.5 46 ALA B C 1
ATOM 2299 O O . ALA B 1 46 ? -8.852 13.836 11.141 1 90.5 46 ALA B O 1
ATOM 2300 N N . HIS B 1 47 ? -7.625 15.633 11.719 1 93.62 47 HIS B N 1
ATOM 2301 C CA . HIS B 1 47 ? -6.582 15.344 10.742 1 93.62 47 HIS B CA 1
ATOM 2302 C C . HIS B 1 47 ? -5.199 15.359 11.391 1 93.62 47 HIS B C 1
ATOM 2304 O O . HIS B 1 47 ? -4.355 16.188 11.047 1 93.62 47 HIS B O 1
ATOM 2310 N N . PRO B 1 48 ? -5.051 14.336 12.242 1 95.06 48 PRO B N 1
ATOM 2311 C CA . PRO B 1 48 ? -3.771 14.312 12.961 1 95.06 48 PRO B CA 1
ATOM 2312 C C . PRO B 1 48 ? -2.572 14.211 12.023 1 95.06 48 PRO B C 1
ATOM 2314 O O . PRO B 1 48 ? -1.476 14.656 12.367 1 95.06 48 PRO B O 1
ATOM 2317 N N . ASP B 1 49 ? -2.756 13.625 10.82 1 96.81 49 ASP B N 1
ATOM 2318 C CA . ASP B 1 49 ? -1.678 13.594 9.836 1 96.81 49 ASP B CA 1
ATOM 2319 C C . ASP B 1 49 ? -1.208 15 9.484 1 96.81 49 ASP B C 1
ATOM 2321 O O . ASP B 1 49 ? -0.016 15.305 9.57 1 96.81 49 ASP B O 1
ATOM 2325 N N . LEU B 1 50 ? -2.158 15.875 9.242 1 94.25 50 LEU B N 1
ATOM 2326 C CA . LEU B 1 50 ? -1.832 17.234 8.812 1 94.25 50 LEU B CA 1
ATOM 2327 C C . LEU B 1 50 ? -1.391 18.078 10 1 94.25 50 LEU B C 1
ATOM 2329 O O . LEU B 1 50 ? -0.53 18.953 9.852 1 94.25 50 LEU B O 1
ATOM 2333 N N . PHE B 1 51 ? -2.033 17.875 11.195 1 92.88 51 PHE B N 1
ATOM 2334 C CA . PHE B 1 51 ? -1.643 18.625 12.391 1 92.88 51 PHE B CA 1
ATOM 2335 C C . PHE B 1 51 ? -0.17 18.391 12.711 1 92.88 51 PHE B C 1
ATOM 2337 O O . PHE B 1 51 ? 0.611 19.344 12.773 1 92.88 51 PHE B O 1
ATOM 2344 N N . TRP B 1 52 ? 0.22 17.109 12.828 1 96.31 52 TRP B N 1
ATOM 2345 C CA . TRP B 1 52 ? 1.585 16.797 13.234 1 96.31 52 TRP B CA 1
ATOM 2346 C C . TRP B 1 52 ? 2.578 17.156 12.133 1 96.31 52 TRP B C 1
ATOM 2348 O O . TRP B 1 52 ? 3.709 17.547 12.414 1 96.31 52 TRP B O 1
ATOM 2358 N N . ARG B 1 53 ? 2.199 17.047 10.883 1 96.56 53 ARG B N 1
ATOM 2359 C CA . ARG B 1 53 ? 3.062 17.5 9.797 1 96.56 53 ARG B CA 1
ATOM 2360 C C . ARG B 1 53 ? 3.348 18.984 9.922 1 96.56 53 ARG B C 1
ATOM 2362 O O . ARG B 1 53 ? 4.488 19.422 9.758 1 96.56 53 ARG B O 1
ATOM 2369 N N . SER B 1 54 ? 2.293 19.734 10.203 1 93.25 54 SER B N 1
ATOM 2370 C CA . SER B 1 54 ? 2.449 21.172 10.344 1 93.25 54 SER B CA 1
ATOM 2371 C C . SER B 1 54 ? 3.373 21.516 11.508 1 93.25 54 SER B C 1
ATOM 2373 O O . SER B 1 54 ? 4.223 22.406 11.391 1 93.25 54 SER B O 1
ATOM 2375 N N . MET B 1 55 ? 3.195 20.844 12.555 1 95.81 55 MET B N 1
ATOM 2376 C CA . MET B 1 55 ? 4.07 21.047 13.703 1 95.81 55 MET B CA 1
ATOM 2377 C C . MET B 1 55 ? 5.516 20.703 13.352 1 95.81 55 MET B C 1
ATOM 2379 O O . MET B 1 55 ? 6.438 21.406 13.773 1 95.81 55 MET B O 1
ATOM 2383 N N . ALA B 1 56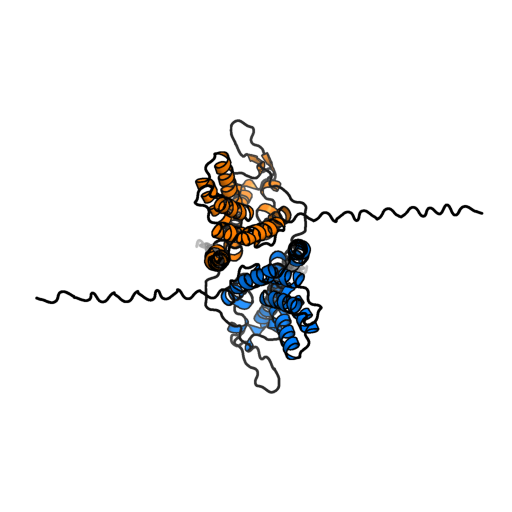 ? 5.719 19.656 12.594 1 97.81 56 ALA B N 1
ATOM 2384 C CA . ALA B 1 56 ? 7.066 19.25 12.195 1 97.81 56 ALA B CA 1
ATOM 2385 C C . ALA B 1 56 ? 7.711 20.312 11.305 1 97.81 56 ALA B C 1
ATOM 2387 O O . ALA B 1 56 ? 8.883 20.641 11.477 1 97.81 56 ALA B O 1
ATOM 2388 N N . GLN B 1 57 ? 6.961 20.828 10.391 1 95.69 57 GLN B N 1
ATOM 2389 C CA . GLN B 1 57 ? 7.473 21.859 9.492 1 95.69 57 GLN B CA 1
ATOM 2390 C C . GLN B 1 57 ? 7.836 23.125 10.25 1 95.69 57 GLN B C 1
ATOM 2392 O O . GLN B 1 57 ? 8.844 23.781 9.945 1 95.69 57 GLN B O 1
ATOM 2397 N N . ARG B 1 58 ? 7.027 23.422 11.227 1 94.19 58 ARG B N 1
ATOM 2398 C CA . ARG B 1 58 ? 7.355 24.562 12.086 1 94.19 58 ARG B CA 1
ATOM 2399 C C . ARG B 1 58 ? 8.648 24.297 12.852 1 94.19 58 ARG B C 1
ATOM 2401 O O . ARG B 1 58 ? 9.5 25.188 12.945 1 94.19 58 ARG B O 1
ATOM 2408 N N . ALA B 1 59 ? 8.766 23.109 13.344 1 97.88 59 ALA B N 1
ATOM 2409 C CA . ALA B 1 59 ? 9.977 22.75 14.07 1 97.88 59 ALA B CA 1
ATOM 2410 C C . ALA B 1 59 ? 11.211 22.875 13.18 1 97.88 59 ALA B C 1
ATOM 2412 O O . ALA B 1 59 ? 12.281 23.297 13.633 1 97.88 59 ALA B O 1
ATOM 2413 N N . GLU B 1 60 ? 11.102 22.484 11.938 1 96.56 60 GLU B N 1
ATOM 2414 C CA . GLU B 1 60 ? 12.203 22.641 11 1 96.56 60 GLU B CA 1
ATOM 2415 C C . GLU B 1 60 ? 12.57 24.109 10.812 1 96.56 60 GLU B C 1
ATOM 2417 O O . GLU B 1 60 ? 13.75 24.469 10.812 1 96.56 60 GLU B O 1
ATOM 2422 N N . ARG B 1 61 ? 11.57 24.891 10.648 1 95.38 61 ARG B N 1
ATOM 2423 C CA . ARG B 1 61 ? 11.797 26.312 10.477 1 95.38 61 ARG B CA 1
ATOM 2424 C C . ARG B 1 61 ? 12.484 26.922 11.695 1 95.38 61 ARG B C 1
ATOM 2426 O O . ARG B 1 61 ? 13.32 27.812 11.57 1 95.38 61 ARG B O 1
ATOM 2433 N N . ASP B 1 62 ? 12.18 26.375 12.812 1 97.19 62 ASP B N 1
ATOM 2434 C CA . ASP B 1 62 ? 12.742 26.844 14.078 1 97.19 62 ASP B CA 1
ATOM 2435 C C . ASP B 1 62 ? 14.078 26.156 14.367 1 97.19 62 ASP B C 1
ATOM 2437 O O . ASP B 1 62 ? 14.625 26.297 15.461 1 97.19 62 ASP B O 1
ATOM 2441 N N . ARG B 1 63 ? 14.539 25.328 13.461 1 97.75 63 ARG B N 1
ATOM 2442 C CA . ARG B 1 63 ? 15.828 24.641 13.547 1 97.75 63 ARG B CA 1
ATOM 2443 C C . ARG B 1 63 ? 15.875 23.703 14.742 1 97.75 63 ARG B C 1
ATOM 2445 O O . ARG B 1 63 ? 16.844 23.719 15.508 1 97.75 63 ARG B O 1
ATOM 2452 N N . GLN B 1 64 ? 14.82 23.047 14.922 1 98.56 64 GLN B N 1
ATOM 2453 C CA . GLN B 1 64 ? 14.695 22 15.938 1 98.56 64 GLN B CA 1
ATOM 2454 C C . GLN B 1 64 ? 14.5 20.625 15.305 1 98.56 64 GLN B C 1
ATOM 2456 O O . GLN B 1 64 ? 13.422 20.047 15.406 1 98.56 64 GLN B O 1
ATOM 2461 N N . PRO B 1 65 ? 15.531 20.078 14.805 1 98.06 65 PRO B N 1
ATOM 2462 C CA . PRO B 1 65 ? 15.367 18.859 13.992 1 98.06 65 PRO B CA 1
ATOM 2463 C C . PRO B 1 65 ? 14.922 17.656 14.82 1 98.06 65 PRO B C 1
ATOM 2465 O O . PRO B 1 65 ? 14.219 16.781 14.312 1 98.06 65 PRO B O 1
ATOM 2468 N N . ALA B 1 66 ? 15.289 17.562 16.047 1 98.5 66 ALA B N 1
ATOM 2469 C CA . ALA B 1 66 ? 14.836 16.438 16.875 1 98.5 66 ALA B CA 1
ATOM 2470 C C . ALA B 1 66 ? 13.328 16.484 17.078 1 98.5 66 ALA B C 1
ATOM 2472 O O . ALA B 1 66 ? 12.656 15.453 17.016 1 98.5 66 ALA B O 1
ATOM 2473 N N . ARG B 1 67 ? 12.844 17.656 17.312 1 98.56 67 ARG B N 1
ATOM 2474 C CA . ARG B 1 67 ? 11.398 17.828 17.438 1 98.56 67 ARG B CA 1
ATOM 2475 C C . ARG B 1 67 ? 10.703 17.547 16.109 1 98.56 67 ARG B C 1
ATOM 2477 O O . ARG B 1 67 ? 9.633 16.938 16.078 1 98.56 67 ARG B O 1
ATOM 2484 N N . ALA B 1 68 ? 11.258 18.047 15 1 98.75 68 ALA B N 1
ATOM 2485 C CA . 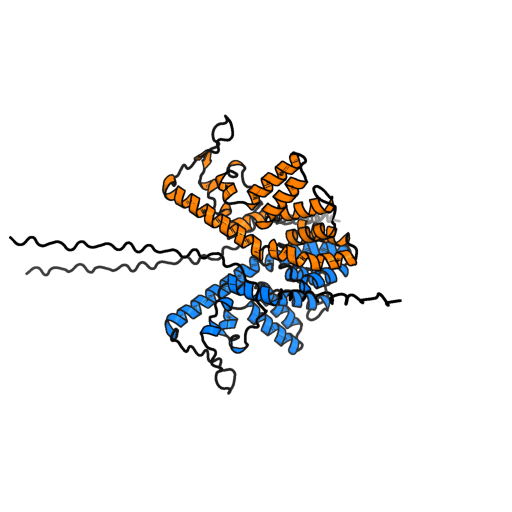ALA B 1 68 ? 10.695 17.781 13.68 1 98.75 68 ALA B CA 1
ATOM 2486 C C . ALA B 1 68 ? 10.578 16.281 13.422 1 98.75 68 ALA B C 1
ATOM 2488 O O . ALA B 1 68 ? 9.539 15.812 12.961 1 98.75 68 ALA B O 1
ATOM 2489 N N . LEU B 1 69 ? 11.648 15.547 13.805 1 98.81 69 LEU B N 1
ATOM 2490 C CA . LEU B 1 69 ? 11.641 14.102 13.633 1 98.81 69 LEU B CA 1
ATOM 2491 C C . LEU B 1 69 ? 10.508 13.461 14.438 1 98.81 69 LEU B C 1
ATOM 2493 O O . LEU B 1 69 ? 9.789 12.602 13.922 1 98.81 69 LEU B O 1
ATOM 2497 N N . ASP B 1 70 ? 10.391 13.875 15.633 1 98.62 70 ASP B N 1
ATOM 2498 C CA . ASP B 1 70 ? 9.328 13.359 16.484 1 98.62 70 ASP B CA 1
ATOM 2499 C C . ASP B 1 70 ? 7.957 13.641 15.883 1 98.62 70 ASP B C 1
ATOM 2501 O O . ASP B 1 70 ? 7.125 12.734 15.781 1 98.62 70 ASP B O 1
ATOM 2505 N N . TYR B 1 71 ? 7.734 14.852 15.461 1 98.62 71 TYR B N 1
ATOM 2506 C CA . TYR B 1 71 ? 6.43 15.258 14.945 1 98.62 71 TYR B CA 1
ATOM 2507 C C . TYR B 1 71 ? 6.137 14.594 13.609 1 98.62 71 TYR B C 1
ATOM 2509 O O . TYR B 1 71 ? 5.012 14.156 13.359 1 98.62 71 TYR B O 1
ATOM 2517 N N . TYR B 1 72 ? 7.117 14.492 12.672 1 98.69 72 TYR B N 1
ATOM 2518 C CA . TYR B 1 72 ? 6.918 13.758 11.43 1 98.69 72 TYR B CA 1
ATOM 2519 C C . TYR B 1 72 ? 6.578 12.297 11.703 1 98.69 72 TYR B C 1
ATOM 2521 O O . TYR B 1 72 ? 5.746 11.703 11.016 1 98.69 72 TYR B O 1
ATOM 2529 N N . THR B 1 73 ? 7.23 11.719 12.719 1 98.81 73 THR B N 1
ATOM 2530 C CA . THR B 1 73 ? 6.961 10.328 13.07 1 98.81 73 THR B CA 1
ATOM 2531 C C . THR B 1 73 ? 5.531 10.156 13.578 1 98.81 73 THR B C 1
ATOM 2533 O O . THR B 1 73 ? 4.867 9.172 13.258 1 98.81 73 THR B O 1
ATOM 2536 N N . ARG B 1 74 ? 5.066 11.117 14.352 1 98.38 74 ARG B N 1
ATOM 2537 C CA . ARG B 1 74 ? 3.678 11.102 14.805 1 98.38 74 ARG B CA 1
ATOM 2538 C C . ARG B 1 74 ? 2.721 11.211 13.617 1 98.38 74 ARG B C 1
ATOM 2540 O O . ARG B 1 74 ? 1.71 10.5 13.57 1 98.38 74 ARG B O 1
ATOM 2547 N N . SER B 1 75 ? 3.01 12.125 12.672 1 98.25 75 SER B N 1
ATOM 2548 C CA . SER B 1 75 ? 2.199 12.258 11.469 1 98.25 75 SER B CA 1
ATOM 2549 C C . SER B 1 75 ? 2.195 10.969 10.656 1 98.25 75 SER B C 1
ATOM 2551 O O . SER B 1 75 ? 1.158 10.562 10.125 1 98.25 75 SER B O 1
ATOM 2553 N N . ALA B 1 76 ? 3.342 10.328 10.602 1 98.69 76 ALA B N 1
ATOM 2554 C CA . ALA B 1 76 ? 3.535 9.086 9.844 1 98.69 76 ALA B CA 1
ATOM 2555 C C . ALA B 1 76 ? 2.615 7.984 10.359 1 98.69 76 ALA B C 1
ATOM 2557 O O . ALA B 1 76 ? 2.199 7.109 9.594 1 98.69 76 ALA B O 1
ATOM 2558 N N . ARG B 1 77 ? 2.256 8.047 11.617 1 97.88 77 ARG B N 1
ATOM 2559 C CA . ARG B 1 77 ? 1.386 7.047 12.227 1 97.88 77 ARG B CA 1
ATOM 2560 C C . ARG B 1 77 ? -0.02 7.113 11.641 1 97.88 77 ARG B C 1
ATOM 2562 O O . ARG B 1 77 ? -0.822 6.199 11.828 1 97.88 77 ARG B O 1
ATOM 2569 N N . TYR B 1 78 ? -0.294 8.195 10.953 1 97.69 78 TYR B N 1
ATOM 2570 C CA . TYR B 1 78 ? -1.602 8.398 10.344 1 97.69 78 TYR B CA 1
ATOM 2571 C C . TYR B 1 78 ? -1.497 8.391 8.82 1 97.69 78 TYR B C 1
ATOM 2573 O O . TYR B 1 78 ? -2.234 9.102 8.141 1 97.69 78 TYR B O 1
ATOM 2581 N N . ALA B 1 79 ? -0.538 7.691 8.281 1 97.94 79 ALA B N 1
ATOM 2582 C CA . ALA B 1 79 ? -0.371 7.328 6.879 1 97.94 79 ALA B CA 1
ATOM 2583 C C . ALA B 1 79 ? 0.001 8.547 6.039 1 97.94 79 ALA B C 1
ATOM 2585 O O . ALA B 1 79 ? -0.328 8.609 4.852 1 97.94 79 ALA B O 1
ATOM 2586 N N . ASP B 1 80 ? 0.57 9.602 6.652 1 97.81 80 ASP B N 1
ATOM 2587 C CA . ASP B 1 80 ? 1.088 10.727 5.883 1 97.81 80 ASP B CA 1
ATOM 2588 C C . ASP B 1 80 ? 2.402 10.367 5.195 1 97.81 80 ASP B C 1
ATOM 2590 O O . ASP B 1 80 ? 3.467 10.414 5.812 1 97.81 80 ASP B O 1
ATOM 2594 N N . LYS B 1 81 ? 2.354 10.102 3.902 1 97.94 81 LYS B N 1
ATOM 2595 C CA . LYS B 1 81 ? 3.516 9.609 3.166 1 97.94 81 LYS B CA 1
ATOM 2596 C C . LYS B 1 81 ? 4.605 10.672 3.08 1 97.94 81 LYS B C 1
ATOM 2598 O O . LYS B 1 81 ? 5.797 10.352 3.094 1 97.94 81 LYS B O 1
ATOM 2603 N N . PHE B 1 82 ? 4.191 11.938 3.016 1 97.25 82 PHE B N 1
ATOM 2604 C CA . PHE B 1 82 ? 5.176 13.016 3.023 1 97.25 82 PHE B CA 1
ATOM 2605 C C . PHE B 1 82 ? 6.016 12.969 4.297 1 97.25 82 PHE B C 1
ATOM 2607 O O . PHE B 1 82 ? 7.246 13.023 4.234 1 97.25 82 PHE B O 1
ATOM 2614 N N . SER B 1 83 ? 5.305 12.852 5.383 1 98.62 83 SER B N 1
ATOM 2615 C CA . SER B 1 83 ? 6.016 12.836 6.656 1 98.62 83 SER B CA 1
ATOM 2616 C C . SER B 1 83 ? 6.926 11.617 6.77 1 98.62 83 SER B C 1
ATOM 2618 O O . SER B 1 83 ? 8.008 11.695 7.352 1 98.62 83 SER B O 1
ATOM 2620 N N . GLN B 1 84 ? 6.508 10.508 6.238 1 98.88 84 GLN B N 1
ATOM 2621 C CA . GLN B 1 84 ? 7.359 9.32 6.215 1 98.88 84 GLN B CA 1
ATOM 2622 C C . GLN B 1 84 ? 8.625 9.57 5.398 1 98.88 84 GLN B C 1
ATOM 2624 O O . GLN B 1 84 ? 9.719 9.188 5.812 1 98.88 84 GLN B O 1
ATOM 2629 N N . ALA B 1 85 ? 8.484 10.273 4.316 1 98.75 85 ALA B N 1
ATOM 2630 C CA . ALA B 1 85 ? 9.641 10.633 3.5 1 98.75 85 ALA B CA 1
ATOM 2631 C C . ALA B 1 85 ? 10.555 11.602 4.238 1 98.75 85 ALA B C 1
ATOM 2633 O O . ALA B 1 85 ? 11.781 11.516 4.121 1 98.75 85 ALA B O 1
ATOM 2634 N N . MET B 1 86 ? 9.953 12.477 4.961 1 98.75 86 MET B N 1
ATOM 2635 C CA . MET B 1 86 ? 10.75 13.438 5.715 1 98.75 86 MET B CA 1
ATOM 2636 C C . MET B 1 86 ? 11.531 12.742 6.82 1 98.75 86 MET B C 1
ATOM 2638 O O . MET B 1 86 ? 12.695 13.086 7.074 1 98.75 86 MET B O 1
ATOM 2642 N N . VAL B 1 87 ? 10.914 11.781 7.496 1 98.88 87 VAL B N 1
ATOM 2643 C CA . VAL B 1 87 ? 11.641 10.984 8.484 1 98.88 87 VAL B CA 1
ATOM 2644 C C . VAL B 1 87 ? 12.852 10.32 7.82 1 98.88 87 VAL B C 1
ATOM 2646 O O . VAL B 1 87 ? 13.953 10.328 8.367 1 98.88 87 VAL B O 1
ATOM 2649 N N . ALA B 1 88 ? 12.617 9.773 6.66 1 98.88 88 ALA B N 1
ATOM 2650 C CA . ALA B 1 88 ? 13.711 9.156 5.91 1 98.88 88 ALA B CA 1
ATOM 2651 C C . ALA B 1 88 ? 14.844 10.156 5.688 1 98.88 88 ALA B C 1
ATOM 2653 O O . ALA B 1 88 ? 16.016 9.836 5.926 1 98.88 88 ALA B O 1
ATOM 2654 N N . ARG B 1 89 ? 14.523 11.359 5.281 1 98.62 89 ARG B N 1
ATOM 2655 C CA . ARG B 1 89 ? 15.523 12.391 5.012 1 98.62 89 ARG B CA 1
ATOM 2656 C C . ARG B 1 89 ? 16.297 12.742 6.273 1 98.62 89 ARG B C 1
ATOM 2658 O O . ARG B 1 89 ? 17.531 12.875 6.234 1 98.62 89 ARG B O 1
ATOM 2665 N N . LEU B 1 90 ? 15.586 12.875 7.336 1 98.75 90 LEU B N 1
ATOM 2666 C CA . LEU B 1 90 ? 16.234 13.242 8.586 1 98.75 90 LEU B CA 1
ATOM 2667 C C . LEU B 1 90 ? 17.203 12.156 9.039 1 98.75 90 LEU B C 1
ATOM 2669 O O . LEU B 1 90 ? 18.312 12.453 9.516 1 98.75 90 LEU B O 1
ATOM 2673 N N . TYR B 1 91 ? 16.891 10.883 8.891 1 98.69 91 TYR B N 1
ATOM 2674 C CA . TYR B 1 91 ? 17.781 9.781 9.203 1 98.69 91 TYR B CA 1
ATOM 2675 C C . TYR B 1 91 ? 18.984 9.766 8.25 1 98.69 91 TYR B C 1
ATOM 2677 O O . TYR B 1 91 ? 20.094 9.445 8.648 1 98.69 91 TYR B O 1
ATOM 2685 N N . GLN B 1 92 ? 18.734 10.125 6.988 1 98.44 92 GLN B N 1
ATOM 2686 C CA . GLN B 1 92 ? 19.812 10.133 5.996 1 98.44 92 GLN B CA 1
ATOM 2687 C C . GLN B 1 92 ? 20.859 11.195 6.328 1 98.44 92 GLN B C 1
ATOM 2689 O O . GLN B 1 92 ? 22.062 10.945 6.219 1 98.44 92 GLN B O 1
ATOM 2694 N N . GLU B 1 93 ? 20.375 12.305 6.789 1 97.88 93 GLU B N 1
ATOM 2695 C CA . GLU B 1 93 ? 21.234 13.469 6.992 1 97.88 93 GLU B CA 1
ATOM 2696 C C . GLU B 1 93 ? 21.734 13.547 8.43 1 97.88 93 GLU B C 1
ATOM 2698 O O . GLU B 1 93 ? 22.641 14.328 8.742 1 97.88 93 GLU B O 1
ATOM 2703 N N . GLY B 1 94 ? 21.172 12.773 9.258 1 98.25 94 GLY B N 1
ATOM 2704 C CA . GLY B 1 94 ? 21.531 12.828 10.664 1 98.25 94 GLY B CA 1
ATOM 2705 C C . GLY B 1 94 ? 21.094 14.117 11.344 1 98.25 94 GLY B C 1
ATOM 2706 O O . GLY B 1 94 ? 21.859 14.711 12.109 1 98.25 94 GLY B O 1
ATOM 2707 N N . LEU B 1 95 ? 19.922 14.586 11.023 1 97.88 95 LEU B N 1
ATOM 2708 C CA . LEU B 1 95 ? 19.344 15.781 11.625 1 97.88 95 LEU B CA 1
ATOM 2709 C C . LEU B 1 95 ? 18.359 15.414 12.727 1 97.88 95 LEU B C 1
ATOM 2711 O O . LEU B 1 95 ? 17.281 14.875 12.445 1 97.88 95 LEU B O 1
ATOM 2715 N N . GLY B 1 96 ? 18.641 15.695 13.977 1 97.56 96 GLY B N 1
ATOM 2716 C CA . GLY B 1 96 ? 17.797 15.367 15.117 1 97.56 96 GLY B CA 1
ATOM 2717 C C . GLY B 1 96 ? 18 13.953 15.625 1 97.56 96 GLY B C 1
ATOM 2718 O O . GLY B 1 96 ? 17.359 13.531 16.578 1 97.56 96 GLY B O 1
ATOM 2719 N N . THR B 1 97 ? 18.938 13.25 14.961 1 97.81 97 THR B N 1
ATOM 2720 C CA . THR B 1 97 ? 19.312 11.875 15.273 1 97.81 97 THR B CA 1
ATOM 2721 C C . THR B 1 97 ? 20.672 11.531 14.664 1 97.81 97 THR B C 1
ATOM 2723 O O . THR B 1 97 ? 21.25 12.344 13.945 1 97.81 97 THR B O 1
ATOM 2726 N N . ARG B 1 98 ? 21.219 10.438 15.031 1 97.94 98 ARG B N 1
ATOM 2727 C CA . ARG B 1 98 ? 22.391 9.961 14.312 1 97.94 98 ARG B CA 1
ATOM 2728 C C . ARG B 1 98 ? 22.031 9.484 12.914 1 97.94 98 ARG B C 1
ATOM 2730 O O . ARG B 1 98 ? 21 8.852 12.719 1 97.94 98 ARG B O 1
ATOM 2737 N N . ALA B 1 99 ? 22.938 9.781 11.953 1 98.31 99 ALA B N 1
ATOM 2738 C CA . ALA B 1 99 ? 22.703 9.289 10.594 1 98.31 99 ALA B CA 1
ATOM 2739 C C . ALA B 1 99 ? 22.578 7.766 10.586 1 98.31 99 ALA B C 1
ATOM 2741 O O . ALA B 1 99 ? 23.359 7.062 11.227 1 98.31 99 ALA B O 1
ATOM 2742 N N . ASP B 1 100 ? 21.641 7.242 9.945 1 98.56 100 ASP B N 1
ATOM 2743 C CA . ASP B 1 100 ? 21.328 5.824 9.805 1 98.56 100 ASP B CA 1
ATOM 2744 C C . ASP B 1 100 ? 20.734 5.52 8.422 1 98.56 100 ASP B C 1
ATOM 2746 O O . ASP B 1 100 ? 19.516 5.559 8.242 1 98.56 100 ASP B O 1
ATOM 2750 N N . PRO B 1 101 ? 21.641 5.211 7.492 1 98.62 101 PRO B N 1
ATOM 2751 C CA . PRO B 1 101 ? 21.188 4.988 6.121 1 98.62 101 PRO B CA 1
ATOM 2752 C C . PRO B 1 101 ? 20.203 3.822 6.016 1 98.62 101 PRO B C 1
ATOM 2754 O O . PRO B 1 101 ? 19.344 3.814 5.125 1 98.62 101 PRO B O 1
ATOM 2757 N N . VAL B 1 102 ? 20.281 2.867 6.918 1 98.81 102 VAL B N 1
ATOM 2758 C CA . VAL B 1 102 ? 19.359 1.734 6.918 1 98.81 102 VAL B CA 1
ATOM 2759 C C . VAL B 1 102 ? 17.953 2.211 7.27 1 98.81 102 VAL B C 1
ATOM 2761 O O . VAL B 1 102 ? 16.984 1.91 6.555 1 98.81 102 VAL B O 1
ATOM 2764 N N . MET B 1 103 ? 17.828 3.025 8.289 1 98.81 103 MET B N 1
ATOM 2765 C CA . MET B 1 103 ? 16.531 3.574 8.672 1 98.81 103 MET B CA 1
ATOM 2766 C C . MET B 1 103 ? 16.016 4.527 7.605 1 98.81 103 MET B C 1
ATOM 2768 O O . MET B 1 103 ? 14.805 4.59 7.363 1 98.81 103 MET B O 1
ATOM 2772 N N . ALA B 1 104 ? 16.938 5.266 7.004 1 98.88 104 ALA B N 1
ATOM 2773 C CA . ALA B 1 104 ? 16.531 6.172 5.934 1 98.88 104 ALA B CA 1
ATOM 2774 C C . ALA B 1 104 ? 15.836 5.414 4.805 1 98.88 104 ALA B C 1
ATOM 2776 O O . ALA B 1 104 ? 14.758 5.801 4.363 1 98.88 104 ALA B O 1
ATOM 2777 N N . TYR B 1 105 ? 16.391 4.285 4.426 1 98.81 105 TYR B N 1
ATOM 2778 C CA . TYR B 1 105 ? 15.773 3.48 3.381 1 98.81 105 TYR B CA 1
ATOM 2779 C C . TYR B 1 105 ? 14.43 2.938 3.84 1 98.81 105 TYR B C 1
ATOM 2781 O O . TYR B 1 105 ? 13.438 3 3.102 1 98.81 105 TYR B O 1
ATOM 2789 N N . ILE B 1 106 ? 14.398 2.365 5.055 1 98.88 106 ILE B N 1
ATOM 2790 C CA . ILE B 1 106 ? 13.188 1.738 5.578 1 98.88 106 ILE B CA 1
ATOM 2791 C C . ILE B 1 106 ? 12.023 2.727 5.512 1 98.88 106 ILE B C 1
ATOM 2793 O O . ILE B 1 106 ? 10.938 2.389 5.027 1 98.88 106 ILE B O 1
ATOM 2797 N N . TRP B 1 107 ? 12.273 3.928 5.91 1 98.88 107 TRP B N 1
ATOM 2798 C CA . TRP B 1 107 ? 11.211 4.926 5.957 1 98.88 107 TRP B CA 1
ATOM 2799 C C . TRP B 1 107 ? 10.852 5.41 4.555 1 98.88 107 TRP B C 1
ATOM 2801 O O . TRP B 1 107 ? 9.688 5.707 4.27 1 98.88 107 TRP B O 1
ATOM 2811 N N . MET B 1 108 ? 11.828 5.504 3.684 1 98.81 108 MET B N 1
ATOM 2812 C CA . MET B 1 108 ? 11.516 5.902 2.316 1 98.81 108 MET B CA 1
ATOM 2813 C C . MET B 1 108 ? 10.734 4.809 1.597 1 98.81 108 MET B C 1
ATOM 2815 O O . MET B 1 108 ? 9.844 5.098 0.79 1 98.81 108 MET B O 1
ATOM 2819 N N . ASP B 1 109 ? 11.156 3.531 1.864 1 98.81 109 ASP B N 1
ATOM 2820 C CA . ASP B 1 109 ? 10.391 2.412 1.329 1 98.81 109 ASP B CA 1
ATOM 2821 C C . ASP B 1 109 ? 8.938 2.471 1.792 1 98.81 109 ASP B C 1
ATOM 2823 O O . ASP B 1 109 ? 8.016 2.268 0.996 1 98.81 109 ASP B O 1
ATOM 2827 N N . LEU B 1 110 ? 8.742 2.766 3.045 1 98.62 110 LEU B N 1
ATOM 2828 C CA . LEU B 1 110 ? 7.402 2.932 3.604 1 98.62 110 LEU B CA 1
ATOM 2829 C C . LEU B 1 110 ? 6.66 4.066 2.908 1 98.62 110 LEU B C 1
ATOM 2831 O O . LEU B 1 110 ? 5.477 3.938 2.592 1 98.62 110 LEU B O 1
ATOM 2835 N N . ALA B 1 111 ? 7.359 5.18 2.676 1 98.5 111 ALA B N 1
ATOM 2836 C CA . ALA B 1 111 ? 6.758 6.32 1.985 1 98.5 111 ALA B CA 1
ATOM 2837 C C . ALA B 1 111 ? 6.336 5.941 0.568 1 98.5 111 ALA B C 1
ATOM 2839 O O . ALA B 1 111 ? 5.363 6.477 0.038 1 98.5 111 ALA B O 1
ATOM 2840 N N . ALA B 1 112 ? 7.039 4.984 -0.016 1 97.75 112 ALA B N 1
ATOM 2841 C CA . ALA B 1 112 ? 6.836 4.613 -1.414 1 97.75 112 ALA B CA 1
ATOM 2842 C C . ALA B 1 112 ? 5.805 3.498 -1.54 1 97.75 112 ALA B C 1
ATOM 2844 O O . ALA B 1 112 ? 5.523 3.023 -2.645 1 97.75 112 ALA B O 1
ATOM 2845 N N . GLU B 1 113 ? 5.215 3.117 -0.451 1 97.31 113 GLU B N 1
ATOM 2846 C CA . GLU B 1 113 ? 4.293 1.984 -0.413 1 97.31 113 GLU B CA 1
ATOM 2847 C C . GLU B 1 113 ? 3.152 2.166 -1.409 1 97.31 113 GLU B C 1
ATOM 2849 O O . GLU B 1 113 ? 2.629 1.187 -1.946 1 97.31 113 GLU B O 1
ATOM 2854 N N . ARG B 1 114 ? 2.818 3.432 -1.719 1 96 114 ARG B N 1
ATOM 2855 C CA . ARG B 1 114 ? 1.719 3.711 -2.635 1 96 114 ARG B CA 1
ATOM 2856 C C . ARG B 1 114 ? 2.23 3.922 -4.059 1 96 114 ARG B C 1
ATOM 2858 O O . ARG B 1 114 ? 1.485 4.375 -4.93 1 96 114 ARG B O 1
ATOM 2865 N N . MET B 1 115 ? 3.432 3.725 -4.301 1 96.38 115 MET B N 1
ATOM 2866 C CA . MET B 1 115 ? 4.086 3.619 -5.602 1 96.38 115 MET B CA 1
ATOM 2867 C C . MET B 1 115 ? 4.09 4.965 -6.316 1 96.38 115 MET B C 1
ATOM 2869 O O . MET B 1 115 ? 3.996 5.02 -7.547 1 96.38 115 MET B O 1
ATOM 2873 N N . TYR B 1 116 ? 4.109 6.105 -5.57 1 94.19 116 TYR B N 1
ATOM 2874 C CA . TYR B 1 116 ? 4.285 7.422 -6.172 1 94.19 116 TYR B CA 1
ATOM 2875 C C . TYR B 1 116 ? 5.645 7.539 -6.848 1 94.19 116 TYR B C 1
ATOM 2877 O O . TYR B 1 116 ? 6.664 7.16 -6.27 1 94.19 116 TYR B O 1
ATOM 2885 N N . HIS B 1 117 ? 5.641 8.086 -7.988 1 94.25 117 HIS B N 1
ATOM 2886 C CA . HIS B 1 117 ? 6.832 8.141 -8.828 1 94.25 117 HIS B CA 1
ATOM 2887 C C . HIS B 1 117 ? 8.031 8.688 -8.055 1 94.25 117 HIS B C 1
ATOM 2889 O O . HIS B 1 117 ? 9.07 8.031 -7.969 1 94.25 117 HIS B O 1
ATOM 2895 N N . ASP B 1 118 ? 7.91 9.883 -7.52 1 94 118 ASP B N 1
ATOM 2896 C CA . ASP B 1 118 ? 9.047 10.555 -6.906 1 94 118 ASP B CA 1
ATOM 2897 C C . ASP B 1 118 ? 9.539 9.805 -5.676 1 94 1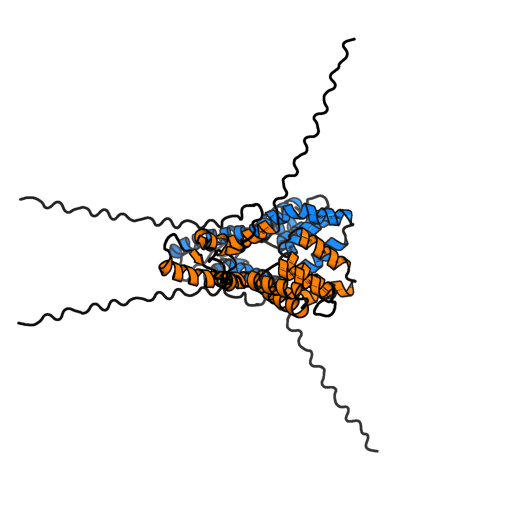18 ASP B C 1
ATOM 2899 O O . ASP B 1 118 ? 10.734 9.797 -5.383 1 94 118 ASP B O 1
ATOM 2903 N N . PHE B 1 119 ? 8.68 9.156 -4.961 1 96.88 119 PHE B N 1
ATOM 2904 C CA . PHE B 1 119 ? 9.086 8.383 -3.791 1 96.88 119 PHE B CA 1
ATOM 2905 C C . PHE B 1 119 ? 9.781 7.094 -4.211 1 96.88 119 PHE B C 1
ATOM 2907 O O . PHE B 1 119 ? 10.695 6.625 -3.529 1 96.88 119 PHE B O 1
ATOM 2914 N N . LEU B 1 120 ? 9.328 6.508 -5.34 1 97.31 120 LEU B N 1
ATOM 2915 C CA . LEU B 1 120 ? 10.008 5.328 -5.867 1 97.31 120 LEU B CA 1
ATOM 2916 C C . LEU B 1 120 ? 11.445 5.664 -6.266 1 97.31 120 LEU B C 1
ATOM 2918 O O . LEU B 1 120 ? 12.367 4.891 -5.996 1 97.31 120 LEU B O 1
ATOM 2922 N N . VAL B 1 121 ? 11.617 6.836 -6.875 1 96.31 121 VAL B N 1
ATOM 2923 C CA . VAL B 1 121 ? 12.945 7.285 -7.266 1 96.31 121 VAL B CA 1
ATOM 2924 C C . VAL B 1 121 ? 13.836 7.406 -6.031 1 96.31 121 VAL B C 1
ATOM 2926 O O . VAL B 1 121 ? 14.961 6.898 -6.012 1 96.31 121 VAL B O 1
ATOM 2929 N N . LEU B 1 122 ? 13.312 8.023 -5.035 1 97.69 122 LEU B N 1
ATOM 2930 C CA . LEU B 1 122 ? 14.086 8.234 -3.814 1 97.69 122 LEU B CA 1
ATOM 2931 C C . LEU B 1 122 ? 14.352 6.918 -3.102 1 97.69 122 LEU B C 1
ATOM 2933 O O . LEU B 1 122 ? 15.438 6.715 -2.547 1 97.69 122 LEU B O 1
ATOM 2937 N N . ARG B 1 123 ? 13.352 5.98 -3.066 1 98.38 123 ARG B N 1
ATOM 2938 C CA . ARG B 1 123 ? 13.547 4.664 -2.469 1 98.38 123 ARG B CA 1
ATOM 2939 C C . ARG B 1 123 ? 14.742 3.951 -3.088 1 98.38 123 ARG B C 1
ATOM 2941 O O . ARG B 1 123 ? 15.617 3.457 -2.373 1 98.38 123 ARG B O 1
ATOM 2948 N N . GLU B 1 124 ? 14.781 3.979 -4.422 1 97.62 124 GLU B N 1
ATOM 2949 C CA . GLU B 1 124 ? 15.852 3.262 -5.102 1 97.62 124 GLU B CA 1
ATOM 2950 C C . GLU B 1 124 ? 17.188 3.971 -4.926 1 97.62 124 GLU B C 1
ATOM 2952 O O . GLU B 1 124 ? 18.234 3.324 -4.852 1 97.62 124 GLU B O 1
ATOM 2957 N N . HIS B 1 125 ? 17.125 5.293 -4.848 1 96.69 125 HIS B N 1
ATOM 2958 C CA . HIS B 1 125 ? 18.328 6.066 -4.555 1 96.69 125 HIS B CA 1
ATOM 2959 C C . HIS B 1 125 ? 18.906 5.691 -3.193 1 96.69 125 HIS B C 1
ATOM 2961 O O . HIS B 1 125 ? 20.109 5.469 -3.064 1 96.69 125 HIS B O 1
ATOM 2967 N N . TYR B 1 126 ? 18.078 5.586 -2.207 1 98.19 126 TYR B N 1
ATOM 2968 C CA . TYR B 1 126 ? 18.531 5.23 -0.864 1 98.19 126 TYR B CA 1
ATOM 2969 C C . TYR B 1 126 ? 19.031 3.797 -0.818 1 98.19 126 TYR B C 1
ATOM 2971 O O . TYR B 1 126 ? 20.016 3.502 -0.135 1 98.19 126 TYR B O 1
ATOM 2979 N N . TRP B 1 127 ? 18.359 2.916 -1.52 1 97.88 127 TRP B N 1
ATOM 2980 C CA . TRP B 1 127 ? 18.781 1.521 -1.577 1 97.88 127 TRP B CA 1
ATOM 2981 C C . TRP B 1 127 ? 20.188 1.403 -2.156 1 97.88 127 TRP B C 1
ATOM 2983 O O . TRP B 1 127 ? 21.031 0.677 -1.619 1 97.88 127 TRP B O 1
ATOM 2993 N N . ALA B 1 128 ? 20.469 2.145 -3.186 1 96.19 128 ALA B N 1
ATOM 2994 C CA . ALA B 1 128 ? 21.719 2.066 -3.926 1 96.19 128 ALA B CA 1
ATOM 2995 C C . ALA B 1 128 ? 22.906 2.504 -3.057 1 96.19 128 ALA B C 1
ATOM 2997 O O . ALA B 1 128 ? 24.047 2.18 -3.354 1 96.19 128 ALA B O 1
ATOM 2998 N N . ARG B 1 129 ? 22.625 3.203 -2.012 1 96.06 129 ARG B N 1
ATOM 2999 C CA . ARG B 1 129 ? 23.688 3.74 -1.159 1 96.06 129 ARG B CA 1
ATOM 3000 C C . ARG B 1 129 ? 24.078 2.742 -0.074 1 96.06 129 ARG B C 1
ATOM 3002 O O . ARG B 1 129 ? 25.078 2.922 0.611 1 96.06 129 ARG B O 1
ATOM 3009 N N . LEU B 1 130 ? 23.281 1.719 0.079 1 98.19 130 LEU B N 1
ATOM 3010 C CA . LEU B 1 130 ? 23.531 0.729 1.122 1 98.19 130 LEU B CA 1
ATOM 3011 C C . LEU B 1 130 ? 24.469 -0.363 0.625 1 98.19 130 LEU B C 1
ATOM 3013 O O . LEU B 1 130 ? 24.391 -0.785 -0.53 1 98.19 130 LEU B O 1
ATOM 3017 N N . ASP B 1 131 ? 25.406 -0.806 1.486 1 97.81 131 ASP B N 1
ATOM 3018 C CA . ASP B 1 131 ? 26.156 -2.006 1.154 1 97.81 131 ASP B CA 1
ATOM 3019 C C . ASP B 1 131 ? 25.328 -3.266 1.399 1 97.81 131 ASP B C 1
ATOM 3021 O O . ASP B 1 131 ? 24.203 -3.188 1.865 1 97.81 131 ASP B O 1
ATOM 3025 N N . ALA B 1 132 ? 25.828 -4.391 1.131 1 96.75 132 ALA B N 1
ATOM 3026 C CA . ALA B 1 132 ? 25.078 -5.645 1.138 1 96.75 132 ALA B CA 1
ATOM 3027 C C . ALA B 1 132 ? 24.562 -5.969 2.537 1 96.75 132 ALA B C 1
ATOM 3029 O O . ALA B 1 132 ? 23.438 -6.434 2.699 1 96.75 132 ALA B O 1
ATOM 3030 N N . LEU B 1 133 ? 25.359 -5.766 3.473 1 97.62 133 LEU B N 1
ATOM 3031 C CA . LEU B 1 133 ? 24.969 -6.023 4.852 1 97.62 133 LEU B CA 1
ATOM 3032 C C . LEU B 1 133 ? 23.844 -5.082 5.273 1 97.62 133 LEU B C 1
ATOM 3034 O O . LEU B 1 133 ? 22.859 -5.512 5.895 1 97.62 133 LEU B O 1
ATOM 3038 N N . GLN B 1 134 ? 23.969 -3.84 4.891 1 98.38 134 GLN B N 1
ATOM 3039 C CA . GLN B 1 134 ? 22.953 -2.846 5.211 1 98.38 134 GLN B CA 1
ATOM 3040 C C . GLN B 1 134 ? 21.641 -3.152 4.5 1 98.38 134 GLN B C 1
ATOM 3042 O O . GLN B 1 134 ? 20.562 -2.939 5.059 1 98.38 134 GLN B O 1
ATOM 3047 N N . GLN B 1 135 ? 21.719 -3.619 3.316 1 97.88 135 GLN B N 1
ATOM 3048 C CA . GLN B 1 135 ? 20.547 -4.004 2.559 1 97.88 135 GLN B CA 1
ATOM 3049 C C . GLN B 1 135 ? 19.781 -5.137 3.254 1 97.88 135 GLN B C 1
ATOM 3051 O O . GLN B 1 135 ? 18.562 -5.086 3.391 1 97.88 135 GLN B O 1
ATOM 3056 N N . ALA B 1 136 ? 20.547 -6.125 3.719 1 96.69 136 ALA B N 1
ATOM 3057 C CA . ALA B 1 136 ? 19.922 -7.23 4.445 1 96.69 136 ALA B CA 1
ATOM 3058 C C . ALA B 1 136 ? 19.281 -6.742 5.738 1 96.69 136 ALA B C 1
ATOM 3060 O O . ALA B 1 136 ? 18.156 -7.152 6.078 1 96.69 136 ALA B O 1
ATOM 3061 N N . GLN B 1 137 ? 19.953 -5.852 6.379 1 97.56 137 GLN B N 1
ATOM 3062 C CA . GLN B 1 137 ? 19.422 -5.273 7.613 1 97.56 137 GLN B CA 1
ATOM 3063 C C . GLN B 1 137 ? 18.156 -4.48 7.355 1 97.56 137 GLN B C 1
ATOM 3065 O O . GLN B 1 137 ? 17.219 -4.523 8.156 1 97.56 137 GLN B O 1
ATOM 3070 N N . ALA B 1 138 ? 18.109 -3.754 6.273 1 98.5 138 ALA B N 1
ATOM 3071 C CA . ALA B 1 138 ? 16.953 -2.918 5.957 1 98.5 138 ALA B CA 1
ATOM 3072 C C . ALA B 1 138 ? 15.695 -3.762 5.789 1 98.5 138 ALA B C 1
ATOM 3074 O O . ALA B 1 138 ? 14.633 -3.404 6.293 1 98.5 138 ALA B O 1
ATOM 3075 N N . ILE B 1 139 ? 15.852 -4.875 5.105 1 96.94 139 ILE B N 1
ATOM 3076 C CA . ILE B 1 139 ? 14.711 -5.75 4.859 1 96.94 139 ILE B CA 1
ATOM 3077 C C . ILE B 1 139 ? 14.219 -6.328 6.18 1 96.94 139 ILE B C 1
ATOM 3079 O O . ILE B 1 139 ? 13.008 -6.352 6.441 1 96.94 139 ILE B O 1
ATOM 3083 N N . GLU B 1 140 ? 15.117 -6.742 7.027 1 95.5 140 GLU B N 1
ATOM 3084 C CA . GLU B 1 140 ? 14.758 -7.371 8.289 1 95.5 140 GLU B CA 1
ATOM 3085 C C . GLU B 1 140 ? 14.188 -6.352 9.273 1 95.5 140 GLU B C 1
ATOM 3087 O O . GLU B 1 140 ? 13.086 -6.539 9.797 1 95.5 140 GLU B O 1
ATOM 3092 N N . ARG B 1 141 ? 14.883 -5.242 9.484 1 96.12 141 ARG B N 1
ATOM 3093 C CA . ARG B 1 141 ? 14.469 -4.242 10.461 1 96.12 141 ARG B CA 1
ATOM 3094 C C . ARG B 1 141 ? 13.227 -3.494 9.992 1 96.12 141 ARG B C 1
ATOM 3096 O O . ARG B 1 141 ? 12.445 -3.006 10.812 1 96.12 141 ARG B O 1
ATOM 3103 N N . GLY B 1 142 ? 13.078 -3.426 8.711 1 97.75 142 GLY B N 1
ATOM 3104 C CA . GLY B 1 142 ? 11.945 -2.715 8.141 1 97.75 142 GLY B CA 1
ATOM 3105 C C . GLY B 1 142 ? 10.609 -3.338 8.5 1 97.75 142 GLY B C 1
ATOM 3106 O O . GLY B 1 142 ? 9.602 -2.639 8.617 1 97.75 142 GLY B O 1
ATOM 3107 N N . GLN B 1 143 ? 10.609 -4.641 8.773 1 94.94 143 GLN B N 1
ATOM 3108 C CA . GLN B 1 143 ? 9.367 -5.359 9.039 1 94.94 143 GLN B CA 1
ATOM 3109 C C . GLN B 1 143 ? 8.633 -4.77 10.234 1 94.94 143 GLN B C 1
ATOM 3111 O O . GLN B 1 143 ? 7.406 -4.625 10.211 1 94.94 143 GLN B O 1
ATOM 3116 N N . GLN B 1 144 ? 9.305 -4.398 11.25 1 94 144 GLN B N 1
ATOM 3117 C CA . GLN B 1 144 ? 8.672 -3.824 12.43 1 94 144 GLN B CA 1
ATOM 3118 C C . GLN B 1 144 ? 8.094 -2.443 12.133 1 94 144 GLN B C 1
ATOM 3120 O O . GLN B 1 144 ? 6.984 -2.123 12.562 1 94 144 GLN B O 1
ATOM 3125 N N . ILE B 1 145 ? 8.844 -1.62 11.391 1 97.25 145 ILE B N 1
ATOM 3126 C CA . ILE B 1 145 ? 8.383 -0.279 11.047 1 97.25 145 ILE B CA 1
ATOM 3127 C C . ILE B 1 145 ? 7.141 -0.368 10.164 1 97.25 145 ILE B C 1
ATOM 3129 O O . ILE B 1 145 ? 6.152 0.331 10.406 1 97.25 145 ILE B O 1
ATOM 3133 N N . TYR B 1 146 ? 7.141 -1.275 9.188 1 96.12 146 TYR B N 1
ATOM 3134 C CA . TYR B 1 146 ? 6.012 -1.429 8.281 1 96.12 146 TYR B CA 1
ATOM 3135 C C . TYR B 1 146 ? 4.773 -1.916 9.023 1 96.12 146 TYR B C 1
ATOM 3137 O O . TYR B 1 146 ? 3.654 -1.512 8.703 1 96.12 146 TYR B O 1
ATOM 3145 N N . ALA B 1 147 ? 4.949 -2.762 10.039 1 91.94 147 ALA B N 1
ATOM 3146 C CA . ALA B 1 147 ? 3.844 -3.297 10.828 1 91.94 147 ALA B CA 1
ATOM 3147 C C . ALA B 1 147 ? 3.148 -2.189 11.625 1 91.94 147 ALA B C 1
ATOM 3149 O O . ALA B 1 147 ? 1.938 -2.248 11.852 1 91.94 147 ALA B O 1
ATOM 3150 N N . ASP B 1 148 ? 3.914 -1.167 11.945 1 93.81 148 ASP B N 1
ATOM 3151 C CA . ASP B 1 148 ? 3.371 -0.141 12.828 1 93.81 148 ASP B CA 1
ATOM 3152 C C . ASP B 1 148 ? 2.914 1.083 12.039 1 93.81 148 ASP B C 1
ATOM 3154 O O . ASP B 1 148 ? 2.023 1.812 12.477 1 93.81 148 ASP B O 1
ATOM 3158 N N . TYR B 1 149 ? 3.51 1.267 10.836 1 97.12 149 TYR B N 1
ATOM 3159 C CA . TYR B 1 149 ? 3.305 2.557 10.18 1 97.12 149 TYR B CA 1
ATOM 3160 C C . TYR B 1 149 ? 2.75 2.375 8.773 1 97.12 149 TYR B C 1
ATOM 3162 O O . TYR B 1 149 ? 2.391 3.35 8.109 1 97.12 149 TYR B O 1
ATOM 3170 N N . GLY B 1 150 ? 2.689 1.154 8.234 1 96.38 150 GLY B N 1
ATOM 3171 C CA . GLY B 1 150 ? 2.191 0.936 6.887 1 96.38 150 GLY B CA 1
ATOM 3172 C C . GLY B 1 150 ? 0.713 1.246 6.742 1 96.38 150 GLY B C 1
ATOM 3173 O O . GLY B 1 150 ? 0.001 1.393 7.738 1 96.38 150 GLY B O 1
ATOM 3174 N N . ASP B 1 151 ? 0.236 1.361 5.566 1 95.06 151 ASP B N 1
ATOM 3175 C CA . ASP B 1 151 ? -1.147 1.724 5.273 1 95.06 151 ASP B CA 1
ATOM 3176 C C . ASP B 1 151 ? -2.121 0.771 5.961 1 95.06 151 ASP B C 1
ATOM 3178 O O . ASP B 1 151 ? -3.203 1.182 6.387 1 95.06 151 ASP B O 1
ATOM 3182 N N . ARG B 1 152 ? -1.726 -0.428 6.105 1 90.88 152 ARG B N 1
ATOM 3183 C CA . ARG B 1 152 ? -2.598 -1.444 6.684 1 90.88 152 ARG B CA 1
ATOM 3184 C C . ARG B 1 152 ? -3.074 -1.029 8.07 1 90.88 152 ARG B C 1
ATOM 3186 O O . ARG B 1 152 ? -4.219 -1.292 8.445 1 90.88 152 ARG B O 1
ATOM 3193 N N . VAL B 1 153 ? -2.232 -0.397 8.789 1 92.69 153 VAL B N 1
ATOM 3194 C CA . VAL B 1 153 ? -2.586 -0.064 10.164 1 92.69 153 VAL B CA 1
ATOM 3195 C C . VAL B 1 153 ? -2.795 1.442 10.289 1 92.69 153 VAL B C 1
ATOM 3197 O O . VAL B 1 153 ? -3.58 1.897 11.125 1 92.69 153 VAL B O 1
ATOM 3200 N N . ALA B 1 154 ? -2.059 2.205 9.531 1 96.31 154 ALA B N 1
ATOM 3201 C CA . ALA B 1 154 ? -2.092 3.658 9.672 1 96.31 154 ALA B CA 1
ATOM 3202 C C . ALA B 1 154 ? -3.365 4.238 9.07 1 96.31 154 ALA B C 1
ATOM 3204 O O . ALA B 1 154 ? -3.918 5.211 9.586 1 96.31 154 ALA B O 1
ATOM 3205 N N . LYS B 1 155 ? -3.824 3.674 7.918 1 95.25 155 LYS B N 1
ATOM 3206 C CA . LYS B 1 155 ? -5.035 4.195 7.285 1 95.25 155 LYS B CA 1
ATOM 3207 C C . LYS B 1 155 ? -6.246 4.02 8.195 1 95.25 155 LYS B C 1
ATOM 3209 O O . LYS B 1 155 ? -7.008 4.965 8.414 1 95.25 155 LYS B O 1
ATOM 3214 N N . PRO B 1 156 ? -6.449 2.814 8.828 1 92.75 156 PRO B N 1
ATOM 3215 C CA . PRO B 1 156 ? -7.57 2.682 9.766 1 92.75 156 PRO B CA 1
ATOM 3216 C C . PRO B 1 156 ? -7.488 3.668 10.93 1 92.75 156 PRO B C 1
ATOM 3218 O O . PRO B 1 156 ? -8.516 4.172 11.383 1 92.75 156 PRO B O 1
ATOM 3221 N N . ARG B 1 157 ? -6.285 3.939 11.383 1 94.5 157 ARG B N 1
ATOM 3222 C CA . ARG B 1 157 ? -6.125 4.934 12.445 1 94.5 157 ARG B CA 1
ATOM 3223 C C . ARG B 1 157 ? -6.617 6.301 11.984 1 94.5 157 ARG B C 1
ATOM 3225 O O . ARG B 1 157 ? -7.367 6.969 12.703 1 94.5 157 ARG B O 1
ATOM 3232 N N . MET B 1 158 ? -6.23 6.715 10.812 1 96.38 158 MET B N 1
ATOM 3233 C CA . MET B 1 158 ? -6.645 7.996 10.25 1 96.38 158 MET B CA 1
ATOM 3234 C C . MET B 1 158 ? -8.148 8.031 10.023 1 96.38 158 MET B C 1
ATOM 3236 O O . MET B 1 158 ? -8.805 9.039 10.297 1 96.38 158 MET B O 1
ATOM 3240 N N . GLU B 1 159 ? -8.664 6.945 9.492 1 93.75 159 GLU B N 1
ATOM 3241 C CA . GLU B 1 159 ? -10.086 6.871 9.18 1 93.75 159 GLU B CA 1
ATOM 3242 C C . GLU B 1 159 ? -10.938 6.973 10.445 1 93.75 159 GLU B C 1
ATOM 3244 O O . GLU B 1 159 ? -12.016 7.559 10.43 1 93.75 159 GLU B O 1
ATOM 3249 N N . ARG B 1 160 ? -10.438 6.387 11.516 1 93.44 160 ARG B N 1
ATOM 3250 C CA . ARG B 1 160 ? -11.117 6.539 12.797 1 93.44 160 ARG B CA 1
ATOM 3251 C C . ARG B 1 160 ? -11.156 8.008 13.219 1 93.44 160 ARG B C 1
ATOM 3253 O O . ARG B 1 160 ? -12.195 8.492 13.688 1 93.44 160 ARG B O 1
ATOM 3260 N N . ALA B 1 161 ? -10.031 8.641 13.07 1 94.19 161 ALA B N 1
ATOM 3261 C CA . ALA B 1 161 ? -9.977 10.055 13.414 1 94.19 161 ALA B CA 1
ATOM 3262 C C . ALA B 1 161 ? -10.969 10.859 12.578 1 94.19 161 ALA B C 1
ATOM 3264 O O . ALA B 1 161 ? -11.672 11.734 13.102 1 94.19 161 ALA B O 1
ATOM 3265 N N . LEU B 1 162 ? -11.047 10.578 11.289 1 92.38 162 LEU B N 1
ATOM 3266 C CA . LEU B 1 162 ? -11.984 11.266 10.398 1 92.38 162 LEU B CA 1
ATOM 3267 C C . LEU B 1 162 ? -13.422 11.031 10.836 1 92.38 162 LEU B C 1
ATOM 3269 O O . LEU B 1 162 ? -14.234 11.961 10.859 1 92.38 162 LEU B O 1
ATOM 3273 N N . ARG B 1 163 ? -13.703 9.789 11.156 1 90.06 163 ARG B N 1
ATOM 3274 C CA . ARG B 1 163 ? -15.055 9.438 11.578 1 90.06 163 ARG B CA 1
ATOM 3275 C C . ARG B 1 163 ? -15.43 10.172 12.859 1 90.06 163 ARG B C 1
ATOM 3277 O O . ARG B 1 163 ? -16.531 10.719 12.969 1 90.06 163 ARG B O 1
ATOM 3284 N N . ASP B 1 164 ? -14.516 10.141 13.82 1 88.25 164 ASP B N 1
ATOM 3285 C CA . ASP B 1 164 ? -14.758 10.828 15.086 1 88.25 164 ASP B CA 1
ATOM 3286 C C . ASP B 1 164 ? -14.953 12.328 14.867 1 88.25 164 ASP B C 1
ATOM 3288 O O . ASP B 1 164 ? -15.828 12.938 15.477 1 88.25 164 ASP B O 1
ATOM 3292 N N . GLY B 1 165 ? -14.125 12.859 13.984 1 85.44 165 GLY B N 1
ATOM 3293 C CA . GLY B 1 165 ? -14.25 14.273 13.672 1 85.44 165 GLY B CA 1
ATOM 3294 C C . GLY B 1 165 ? -15.555 14.625 12.992 1 85.44 165 GLY B C 1
ATOM 3295 O O . GLY B 1 165 ? -16.172 15.648 13.297 1 85.44 165 GLY B O 1
ATOM 3296 N N . ARG B 1 166 ? -15.984 13.844 12.07 1 82.31 166 ARG B N 1
ATOM 3297 C CA . ARG B 1 166 ? -17.234 14.062 11.359 1 82.31 166 ARG B CA 1
ATOM 3298 C C . ARG B 1 166 ? -18.422 14.023 12.312 1 82.31 166 ARG B C 1
ATOM 3300 O O . ARG B 1 166 ? -19.359 14.805 12.18 1 82.31 166 ARG B O 1
ATOM 3307 N N . GLN B 1 167 ? -18.422 13.125 13.195 1 80.19 167 GLN B N 1
ATOM 3308 C CA . GLN B 1 167 ? -19.5 13.008 14.172 1 80.19 167 GLN B CA 1
ATOM 3309 C C . GLN B 1 167 ? -19.578 14.25 15.055 1 80.19 167 GLN B C 1
ATOM 3311 O O . GLN B 1 167 ? -20.672 14.688 15.422 1 80.19 167 GLN B O 1
ATOM 3316 N N . GLN B 1 168 ? -18.516 14.758 15.297 1 74.12 168 GLN B N 1
ATOM 3317 C CA . GLN B 1 168 ? -18.469 15.938 16.156 1 74.12 168 GLN B CA 1
ATOM 3318 C C . GLN B 1 168 ? -19 17.172 15.422 1 74.12 168 GLN B C 1
ATOM 3320 O O . GLN B 1 168 ? -19.672 18.016 16.031 1 74.12 168 GLN B O 1
ATOM 3325 N N . ILE B 1 169 ? -18.766 17.203 14.094 1 69.69 169 ILE B N 1
ATOM 3326 C CA . ILE B 1 169 ? -19.219 18.359 13.344 1 69.69 169 ILE B CA 1
ATOM 3327 C C . ILE B 1 169 ? -20.703 18.219 12.992 1 69.69 169 ILE B C 1
ATOM 3329 O O . ILE B 1 169 ? -21.438 19.203 12.961 1 69.69 169 ILE B O 1
ATOM 3333 N N . THR B 1 170 ? -21.109 16.984 12.547 1 61.47 170 THR B N 1
ATOM 3334 C CA . THR B 1 170 ? -22.516 16.766 12.25 1 61.47 170 THR B CA 1
ATOM 3335 C C . THR B 1 170 ? -23.375 17 13.484 1 61.47 170 THR B C 1
ATOM 3337 O O . THR B 1 170 ? -24.484 17.547 13.375 1 61.47 170 THR B O 1
ATOM 3340 N N . GLY B 1 171 ? -22.781 16.453 14.492 1 53.25 171 GLY B N 1
ATOM 3341 C CA . GLY B 1 171 ? -23.516 16.766 15.703 1 53.25 171 GLY B CA 1
ATOM 3342 C C . GLY B 1 171 ? -23.656 18.266 15.953 1 53.25 171 GLY B C 1
ATOM 3343 O O . GLY B 1 171 ? -24.688 18.719 16.438 1 53.25 171 GLY B O 1
ATOM 3344 N N . SER B 1 172 ? -22.531 18.906 15.5 1 49.5 172 SER B N 1
ATOM 3345 C CA . SER B 1 172 ? -22.609 20.344 15.656 1 49.5 172 SER B CA 1
ATOM 3346 C C . SER B 1 172 ? -23.5 20.969 14.586 1 49.5 172 SER B C 1
ATOM 3348 O O . SER B 1 172 ? -24.031 22.078 14.773 1 49.5 172 SER B O 1
ATOM 3350 N N . ARG B 1 173 ? -23.5 20.297 13.32 1 47.94 173 ARG B N 1
ATOM 3351 C CA . ARG B 1 173 ? -24.344 20.797 12.242 1 47.94 173 ARG B CA 1
ATOM 3352 C C . ARG B 1 173 ? -25.812 20.734 12.625 1 47.94 173 ARG B C 1
ATOM 3354 O O . ARG B 1 173 ? -26.609 21.578 12.219 1 47.94 173 ARG B O 1
ATOM 3361 N N . LEU B 1 174 ? -26.188 19.469 13.055 1 43.91 174 LEU B N 1
ATOM 3362 C CA . LEU B 1 174 ? -27.594 19.5 13.469 1 43.91 174 LEU B CA 1
ATOM 3363 C C . LEU B 1 174 ? -27.875 20.75 14.297 1 43.91 174 LEU B C 1
ATOM 3365 O O . LEU B 1 174 ? -28.984 21.281 14.242 1 43.91 174 LEU B O 1
ATOM 3369 N N . GLY B 1 175 ? -26.859 21.109 15.172 1 38.06 175 GLY B N 1
ATOM 3370 C CA . GLY B 1 175 ? -27.156 22.406 15.758 1 38.06 175 GLY B CA 1
ATOM 3371 C C . GLY B 1 175 ? -26.922 23.562 14.805 1 38.06 175 GLY B C 1
ATOM 3372 O O . GLY B 1 175 ? -27.703 24.516 14.781 1 38.06 175 GLY B O 1
ATOM 3373 N N . TYR B 1 176 ? -25.625 23.719 14.25 1 37.97 176 TYR B N 1
ATOM 3374 C CA . TYR B 1 176 ? -25.281 24.906 13.461 1 37.97 176 TYR B CA 1
ATOM 3375 C C . TYR B 1 176 ? -25.484 24.641 11.969 1 37.97 176 TYR B C 1
ATOM 3377 O O . TYR B 1 176 ? -24.938 25.359 11.125 1 37.97 176 TYR B O 1
ATOM 3385 N N . VAL B 1 177 ? -26.062 23.672 11.508 1 37.03 177 VAL B N 1
ATOM 3386 C CA . VAL B 1 177 ? -26.266 23.391 10.086 1 37.03 177 VAL B CA 1
ATOM 3387 C C . VAL B 1 177 ? -26.844 24.625 9.398 1 37.03 177 VAL B C 1
ATOM 3389 O O . VAL B 1 177 ? -27.422 24.531 8.32 1 37.03 177 VAL B O 1
ATOM 3392 N N . SER B 1 178 ? -27.141 25.719 10.078 1 33.41 178 SER B N 1
ATOM 3393 C CA . SER B 1 178 ? -27.625 26.703 9.117 1 33.41 178 SER B CA 1
ATOM 3394 C C . SER B 1 178 ? -26.625 26.906 7.977 1 33.41 178 SER B C 1
ATOM 3396 O O . SER B 1 178 ? -25.438 26.609 8.125 1 33.41 178 SER B O 1
ATOM 3398 N N . SER B 1 179 ? -26.969 27.156 6.648 1 38.34 179 SER B N 1
ATOM 3399 C CA . SER B 1 179 ? -26.391 27.531 5.363 1 38.34 179 SER B CA 1
ATOM 3400 C C . SER B 1 179 ? -25.016 28.188 5.551 1 38.34 179 SER B C 1
ATOM 3402 O O . SER B 1 179 ? -24.172 28.125 4.652 1 38.34 179 SER B O 1
ATOM 3404 N N . GLY B 1 180 ? -24.797 29.25 6.434 1 35.41 180 GLY B N 1
ATOM 3405 C CA . GLY B 1 180 ? -23.797 30.266 6.641 1 35.41 180 GLY B CA 1
ATOM 3406 C C . GLY B 1 180 ? -22.672 29.828 7.57 1 35.41 180 GLY B C 1
ATOM 3407 O O . GLY B 1 180 ? -22.094 30.656 8.273 1 35.41 180 GLY B O 1
ATOM 3408 N N . LEU B 1 181 ? -22.547 28.656 7.836 1 41.72 181 LEU B N 1
ATOM 3409 C CA . LEU B 1 181 ? -21.562 28.422 8.883 1 41.72 181 LEU B CA 1
ATOM 3410 C C . LEU B 1 181 ? -20.219 29.031 8.516 1 41.72 181 LEU B C 1
ATOM 3412 O O . LEU B 1 181 ? -19.672 28.75 7.445 1 41.72 181 LEU B O 1
ATOM 3416 N N . ILE B 1 182 ? -19.984 30.156 9.055 1 40.44 182 ILE B N 1
ATOM 3417 C CA . ILE B 1 182 ? -18.734 30.891 9.039 1 40.44 182 ILE B CA 1
ATOM 3418 C C . ILE B 1 182 ? -17.781 30.344 10.102 1 40.44 182 ILE B C 1
ATOM 3420 O O . ILE B 1 182 ? -18.141 30.281 11.281 1 40.44 182 ILE B O 1
ATOM 3424 N N . VAL B 1 183 ? -17.062 29.359 9.75 1 43.53 183 VAL B N 1
ATOM 3425 C CA . VAL B 1 183 ? -16.016 29.031 10.711 1 43.53 183 VAL B CA 1
ATOM 3426 C C . VAL B 1 183 ? -15.031 30.203 10.828 1 43.53 183 VAL B C 1
ATOM 3428 O O . VAL B 1 183 ? -14.391 30.578 9.852 1 43.53 183 VAL B O 1
ATOM 3431 N N . VAL B 1 184 ? -15.281 30.984 11.914 1 39.91 184 VAL B N 1
ATOM 3432 C CA . VAL B 1 184 ? -14.445 32.156 12.211 1 39.91 184 VAL B CA 1
ATOM 3433 C C . VAL B 1 184 ? -13.18 31.703 12.938 1 39.91 184 VAL B C 1
ATOM 3435 O O . VAL B 1 184 ? -13.25 31.047 13.977 1 39.91 184 VAL B O 1
ATOM 3438 N N . GLN B 1 185 ? -12.125 31.344 12.234 1 40.84 185 GLN B N 1
ATOM 3439 C CA . GLN B 1 185 ? -10.867 31.109 12.945 1 40.84 185 GLN B CA 1
ATOM 3440 C C . GLN B 1 185 ? -10.211 32.438 13.352 1 40.84 185 GLN B C 1
ATOM 3442 O O . GLN B 1 185 ? -10.016 33.312 12.516 1 40.84 185 GLN B O 1
ATOM 3447 N N . ARG B 1 186 ? -10.461 32.844 14.641 1 36.59 186 ARG B N 1
ATOM 3448 C CA . ARG B 1 186 ? -9.844 34.031 15.195 1 36.59 186 ARG B CA 1
ATOM 3449 C C . ARG B 1 186 ? -8.328 33.875 15.305 1 36.59 186 ARG B C 1
ATOM 3451 O O . ARG B 1 186 ? -7.852 32.969 16 1 36.59 186 ARG B O 1
ATOM 3458 N N . ARG B 1 187 ? -7.664 33.812 14.25 1 36.22 187 ARG B N 1
ATOM 3459 C CA . ARG B 1 187 ? -6.254 34.031 14.547 1 36.22 187 ARG B CA 1
ATOM 3460 C C . ARG B 1 187 ? -5.949 35.531 14.617 1 36.22 187 ARG B C 1
ATOM 3462 O O . ARG B 1 187 ? -6.109 36.25 13.633 1 36.22 187 ARG B O 1
ATOM 3469 N N . GLY B 1 188 ? -5.332 36.062 15.812 1 37.19 188 GLY B N 1
ATOM 3470 C CA . GLY B 1 188 ? -5.039 37.438 16.203 1 37.19 188 GLY B CA 1
ATOM 3471 C C . GLY B 1 188 ? -6.223 38.375 16.016 1 37.19 188 GLY B C 1
ATOM 3472 O O . GLY B 1 188 ? -7.371 37.969 16.234 1 37.19 188 GLY B O 1
ATOM 3473 N N . ASN B 1 189 ? -5.875 39.781 15.898 1 38.22 189 ASN B N 1
ATOM 3474 C CA . ASN B 1 189 ? -6.77 40.938 15.688 1 38.22 189 ASN B CA 1
ATOM 3475 C C . ASN B 1 189 ? -7.543 40.781 14.383 1 38.22 189 ASN B C 1
ATOM 3477 O O . ASN B 1 189 ? -8.266 41.719 13.984 1 38.22 189 ASN B O 1
ATOM 3481 N N . GLU B 1 190 ? -7.059 39.906 13.43 1 39.22 190 GLU B N 1
ATOM 3482 C CA . GLU B 1 190 ? -7.641 40.062 12.102 1 39.22 190 GLU B CA 1
ATOM 3483 C C . GLU B 1 190 ? -9.031 39.438 12.031 1 39.22 190 GLU B C 1
ATOM 3485 O O . GLU B 1 190 ? -9.352 38.531 12.812 1 39.22 190 GLU B O 1
ATOM 3490 N N . GLN B 1 191 ? -9.898 40.031 11.273 1 40.97 191 GLN B N 1
ATOM 3491 C CA . GLN B 1 191 ? -11.266 39.719 10.906 1 40.97 191 GLN B CA 1
ATOM 3492 C C . GLN B 1 191 ? -11.414 38.219 10.602 1 40.97 191 GLN B C 1
ATOM 3494 O O . GLN B 1 191 ? -10.539 37.625 9.961 1 40.97 191 GLN B O 1
ATOM 3499 N N . GLY B 1 192 ? -12.023 37.5 11.344 1 45.06 192 GLY B N 1
ATOM 3500 C CA . GLY B 1 192 ? -12.391 36.094 11.258 1 45.06 192 GLY B CA 1
ATOM 3501 C C . GLY B 1 192 ? -12.609 35.625 9.828 1 45.06 192 GLY B C 1
ATOM 3502 O O . GLY B 1 192 ? -13.188 36.344 9.016 1 45.06 192 GLY B O 1
ATOM 3503 N N . ILE B 1 193 ? -11.539 35.219 9.172 1 46.56 193 ILE B N 1
ATOM 3504 C CA . ILE B 1 193 ? -11.758 34.625 7.844 1 46.56 193 ILE B CA 1
ATOM 3505 C C . ILE B 1 193 ? -12.898 33.625 7.902 1 46.56 193 ILE B C 1
ATOM 3507 O O . ILE B 1 193 ? -12.875 32.688 8.727 1 46.56 193 ILE B O 1
ATOM 3511 N N . VAL B 1 194 ? -14.07 34 7.266 1 51.91 194 VAL B N 1
ATOM 3512 C CA . VAL B 1 194 ? -15.281 33.219 7.152 1 51.91 194 VAL B CA 1
ATOM 3513 C C . VAL B 1 194 ? -15.109 32.188 6.039 1 51.91 194 VAL B C 1
ATOM 3515 O O . VAL B 1 194 ? -14.891 32.531 4.883 1 51.91 194 VAL B O 1
ATOM 3518 N N . THR B 1 195 ? -14.695 30.969 6.43 1 56.94 195 THR B N 1
ATOM 3519 C CA . THR B 1 195 ? -14.703 29.938 5.41 1 56.94 195 THR B CA 1
ATOM 3520 C C . THR B 1 195 ? -16.078 29.266 5.324 1 56.94 195 THR B C 1
ATOM 3522 O O . THR B 1 195 ? -16.625 28.828 6.336 1 56.94 195 THR B O 1
ATOM 3525 N N . PRO B 1 196 ? -16.766 29.406 4.043 1 56 196 PRO B N 1
ATOM 3526 C CA . PRO B 1 196 ? -18.047 28.703 3.902 1 56 196 PRO B CA 1
ATOM 3527 C C . PRO B 1 196 ? -17.969 27.25 4.375 1 56 196 PRO B C 1
ATOM 3529 O O . PRO B 1 196 ? -16.953 26.578 4.176 1 56 196 PRO B O 1
ATOM 3532 N N . GLY B 1 197 ? -18.938 26.844 5.145 1 57.59 197 GLY B N 1
ATOM 3533 C CA . GLY B 1 197 ? -19.047 25.484 5.656 1 57.59 197 GLY B CA 1
ATOM 3534 C C . GLY B 1 197 ? -18.906 24.422 4.578 1 57.59 197 GLY B C 1
ATOM 3535 O O . GLY B 1 197 ? -18.359 23.359 4.824 1 57.59 197 GLY B O 1
ATOM 3536 N N . SER B 1 198 ? -19.375 24.828 3.377 1 61.12 198 SER B N 1
ATOM 3537 C CA . SER B 1 198 ? -19.328 23.875 2.281 1 61.12 198 SER B CA 1
ATOM 3538 C C . SER B 1 198 ? -17.875 23.516 1.939 1 61.12 198 SER B C 1
ATOM 3540 O O . SER B 1 198 ? -17.609 22.422 1.435 1 61.12 198 SER B O 1
ATOM 3542 N N . ILE B 1 199 ? -17.078 24.438 2.24 1 61.12 199 ILE B N 1
ATOM 3543 C CA . ILE B 1 199 ? -15.68 24.188 1.96 1 61.12 199 ILE B CA 1
ATOM 3544 C C . ILE B 1 199 ? -15.07 23.359 3.092 1 61.12 199 ILE B C 1
ATOM 3546 O O . ILE B 1 199 ? -14.375 22.375 2.844 1 61.12 199 ILE B O 1
ATOM 3550 N N . VAL B 1 200 ? -15.516 23.719 4.25 1 64.38 200 VAL B N 1
ATOM 3551 C CA . VAL B 1 200 ? -14.945 23.047 5.414 1 64.38 200 VAL B CA 1
ATOM 3552 C C . VAL B 1 200 ? -15.445 21.609 5.492 1 64.38 200 VAL B C 1
ATOM 3554 O O . VAL B 1 200 ? -14.711 20.703 5.895 1 64.38 200 VAL B O 1
ATOM 3557 N N . TYR B 1 201 ? -16.609 21.375 4.902 1 66.75 201 TYR B N 1
ATOM 3558 C CA . TYR B 1 201 ? -17.203 20.062 5.094 1 66.75 201 TYR B CA 1
ATOM 3559 C C . TYR B 1 201 ? -17.203 19.266 3.791 1 66.75 201 TYR B C 1
ATOM 3561 O O . TYR B 1 201 ? -18 18.344 3.625 1 66.75 201 TYR B O 1
ATOM 3569 N N . ASP B 1 202 ? -16.406 19.719 2.959 1 75.75 202 ASP B N 1
ATOM 3570 C CA . ASP B 1 202 ? -16.203 18.953 1.728 1 75.75 202 ASP B CA 1
ATOM 3571 C C . ASP B 1 202 ? -15.883 17.5 2.027 1 75.75 202 ASP B C 1
ATOM 3573 O O . ASP B 1 202 ? -15.047 17.203 2.885 1 75.75 202 ASP B O 1
ATOM 3577 N N . ASN B 1 203 ? -16.578 16.625 1.358 1 76.88 203 ASN B N 1
ATOM 3578 C CA . ASN B 1 203 ? -16.406 15.18 1.53 1 76.88 203 ASN B CA 1
ATOM 3579 C C . ASN B 1 203 ? -14.953 14.766 1.293 1 76.88 203 ASN B C 1
ATOM 3581 O O . ASN B 1 203 ? -14.477 13.797 1.885 1 76.88 203 ASN B O 1
ATOM 3585 N N . ASP B 1 204 ? -14.281 15.531 0.583 1 82.06 204 ASP B N 1
ATOM 3586 C CA . ASP B 1 204 ? -12.891 15.219 0.261 1 82.06 204 ASP B CA 1
ATOM 3587 C C . ASP B 1 204 ? -12.016 15.25 1.513 1 82.06 204 ASP B C 1
ATOM 3589 O O . ASP B 1 204 ? -10.953 14.633 1.55 1 82.06 204 ASP B O 1
ATOM 3593 N N . TYR B 1 205 ? -12.516 15.938 2.506 1 85.94 205 TYR B N 1
ATOM 3594 C CA . TYR B 1 205 ? -11.68 16.094 3.689 1 85.94 205 TYR B CA 1
ATOM 3595 C C . TYR B 1 205 ? -12.117 15.133 4.793 1 85.94 205 TYR B C 1
ATOM 3597 O O . TYR B 1 205 ? -11.391 14.906 5.762 1 85.94 205 TYR B O 1
ATOM 3605 N N . TRP B 1 206 ? -13.352 14.539 4.598 1 87.31 206 TRP B N 1
ATOM 3606 C CA . TRP B 1 206 ? -13.891 13.891 5.785 1 87.31 206 TRP B CA 1
ATOM 3607 C C . TRP B 1 206 ? -14.281 12.445 5.488 1 87.31 206 TRP B C 1
ATOM 3609 O O . TRP B 1 206 ? -14.414 11.633 6.406 1 87.31 206 TRP B O 1
ATOM 3619 N N . ARG B 1 207 ? -14.57 12.125 4.262 1 88.38 207 ARG B N 1
ATOM 3620 C CA . ARG B 1 207 ? -14.812 10.742 3.863 1 88.38 207 ARG B CA 1
ATOM 3621 C C . ARG B 1 207 ? -13.5 10.055 3.484 1 88.38 207 ARG B C 1
ATOM 3623 O O . ARG B 1 207 ? -12.781 10.516 2.6 1 88.38 207 ARG B O 1
ATOM 3630 N N . ALA B 1 208 ? -13.281 8.977 4.141 1 91.12 208 ALA B N 1
ATOM 3631 C CA . ALA B 1 208 ? -11.984 8.312 4.043 1 91.12 208 ALA B CA 1
ATOM 3632 C C . ALA B 1 208 ? -11.602 8.07 2.586 1 91.12 208 ALA B C 1
ATOM 3634 O O . ALA B 1 208 ? -10.5 8.414 2.162 1 91.12 208 ALA B O 1
ATOM 3635 N N . ALA B 1 209 ? -12.508 7.469 1.826 1 87.94 209 ALA B N 1
ATOM 3636 C CA . ALA B 1 209 ? -12.211 7.141 0.434 1 87.94 209 ALA B CA 1
ATOM 3637 C C . ALA B 1 209 ? -11.844 8.391 -0.358 1 87.94 209 ALA B C 1
ATOM 3639 O O . ALA B 1 209 ? -10.891 8.383 -1.146 1 87.94 209 ALA B O 1
ATOM 3640 N N . ASP B 1 210 ? -12.57 9.484 -0.143 1 88.69 210 ASP B N 1
ATOM 3641 C CA . ASP B 1 210 ? -12.305 10.742 -0.84 1 88.69 210 ASP B CA 1
ATOM 3642 C C . ASP B 1 210 ? -11.008 11.383 -0.354 1 88.69 210 ASP B C 1
ATOM 3644 O O . ASP B 1 210 ? -10.266 11.969 -1.146 1 88.69 210 ASP B O 1
ATOM 3648 N N . TYR B 1 211 ? -10.773 11.273 0.938 1 92.25 211 TYR B N 1
ATOM 3649 C CA . TYR B 1 211 ? -9.562 11.844 1.522 1 92.25 211 TYR B CA 1
ATOM 3650 C C . TYR B 1 211 ? -8.312 11.195 0.941 1 92.25 211 TYR B C 1
ATOM 3652 O O . TYR B 1 211 ? -7.348 11.883 0.606 1 92.25 211 TYR B O 1
ATOM 3660 N N . TRP B 1 212 ? -8.336 9.859 0.8 1 92.94 212 TRP B N 1
ATOM 3661 C CA . TRP B 1 212 ? -7.207 9.148 0.198 1 92.94 212 TRP B CA 1
ATOM 3662 C C . TRP B 1 212 ? -7.062 9.516 -1.276 1 92.94 212 TRP B C 1
ATOM 3664 O O . TRP B 1 212 ? -5.945 9.664 -1.777 1 92.94 212 TRP B O 1
ATOM 3674 N N . CYS B 1 213 ? -8.18 9.695 -1.957 1 89.25 213 CYS B N 1
ATOM 3675 C CA . CYS B 1 213 ? -8.148 10.102 -3.357 1 89.25 213 CYS B CA 1
ATOM 3676 C C . CYS B 1 213 ? -7.508 11.477 -3.514 1 89.25 213 CYS B C 1
ATOM 3678 O O . CYS B 1 213 ? -6.711 11.688 -4.43 1 89.25 213 CYS B O 1
ATOM 3680 N N . LEU B 1 214 ? -7.891 12.344 -2.65 1 89.12 214 LEU B N 1
ATOM 3681 C CA . LEU B 1 214 ? -7.309 13.68 -2.654 1 89.12 214 LEU B CA 1
ATOM 3682 C C . LEU B 1 214 ? -5.793 13.617 -2.512 1 89.12 214 LEU B C 1
ATOM 3684 O O . LEU B 1 214 ? -5.066 14.281 -3.252 1 89.12 214 LEU B O 1
ATOM 3688 N N . GLN B 1 215 ? -5.305 12.82 -1.603 1 91.44 215 GLN B N 1
ATOM 3689 C CA . GLN B 1 215 ? -3.869 12.68 -1.373 1 91.44 215 GLN B CA 1
ATOM 3690 C C . GLN B 1 215 ? -3.184 12.023 -2.568 1 91.44 215 GLN B C 1
ATOM 3692 O O . GLN B 1 215 ? -2.107 12.461 -2.988 1 91.44 215 GLN B O 1
ATOM 3697 N N . ASP B 1 216 ? -3.793 10.984 -3.084 1 90.25 216 ASP B N 1
ATOM 3698 C CA . ASP B 1 216 ? -3.234 10.289 -4.238 1 90.25 216 ASP B CA 1
ATOM 3699 C C . ASP B 1 216 ? -3.094 11.227 -5.434 1 90.25 216 ASP B C 1
ATOM 3701 O O . ASP B 1 216 ? -2.082 11.195 -6.137 1 90.25 216 ASP B O 1
ATOM 3705 N N . ASN B 1 217 ? -4.105 12.016 -5.656 1 87.06 217 ASN B N 1
ATOM 3706 C CA . ASN B 1 217 ? -4.074 12.953 -6.777 1 87.06 217 ASN B CA 1
ATOM 3707 C C . ASN B 1 217 ? -2.984 14.008 -6.602 1 87.06 217 ASN B C 1
ATOM 3709 O O . ASN B 1 217 ? -2.41 14.477 -7.582 1 87.06 217 ASN B O 1
ATOM 3713 N N . TYR B 1 218 ? -2.715 14.328 -5.41 1 87.81 218 TYR B N 1
ATOM 3714 C CA . TYR B 1 218 ? -1.66 15.297 -5.137 1 87.81 218 TYR B CA 1
ATOM 3715 C C . TYR B 1 218 ? -0.292 14.734 -5.492 1 87.81 218 TYR B C 1
ATOM 3717 O O . TYR B 1 218 ? 0.55 15.438 -6.059 1 87.81 218 TYR B O 1
ATOM 3725 N N . TRP B 1 219 ? -0.096 13.508 -5.242 1 88.81 219 TRP B N 1
ATOM 3726 C CA . TRP B 1 219 ? 1.234 12.922 -5.371 1 88.81 219 TRP B CA 1
ATOM 3727 C C . TRP B 1 219 ? 1.376 12.188 -6.703 1 88.81 219 TRP B C 1
ATOM 3729 O O . TRP B 1 219 ? 2.482 11.805 -7.094 1 88.81 219 TRP B O 1
ATOM 3739 N N . ARG B 1 220 ? 0.276 11.906 -7.363 1 82.94 220 ARG B N 1
ATOM 3740 C CA . ARG B 1 220 ? 0.287 11.312 -8.695 1 82.94 220 ARG B CA 1
ATOM 3741 C C . ARG B 1 220 ? -0.259 12.289 -9.734 1 82.94 220 ARG B C 1
ATOM 3743 O O . ARG B 1 220 ? -1.334 12.07 -10.297 1 82.94 220 ARG B O 1
ATOM 3750 N N . PRO B 1 221 ? 0.374 13.359 -9.961 1 62.75 221 PRO B N 1
ATOM 3751 C CA . PRO B 1 221 ? -0.28 14.273 -10.898 1 62.75 221 PRO B CA 1
ATOM 3752 C C . PRO B 1 221 ? -0.403 13.68 -12.305 1 62.75 221 PRO B C 1
ATOM 3754 O O . PRO B 1 221 ? 0.421 12.859 -12.703 1 62.75 221 PRO B O 1
ATOM 3757 N N . ALA B 1 222 ? -1.626 13.852 -12.758 1 55.44 222 ALA B N 1
ATOM 3758 C CA . ALA B 1 222 ? -1.963 13.383 -14.102 1 55.44 222 ALA B CA 1
ATOM 3759 C C . ALA B 1 222 ? -0.862 13.727 -15.102 1 55.44 222 ALA B C 1
ATOM 3761 O O . ALA B 1 222 ? -0.277 14.812 -15.039 1 55.44 222 ALA B O 1
ATOM 3762 N N . ARG B 1 223 ? -0.047 12.773 -15.352 1 50.41 223 ARG B N 1
ATOM 3763 C CA . ARG B 1 223 ? 0.852 13.078 -16.469 1 50.41 223 ARG B CA 1
ATOM 3764 C C . ARG B 1 223 ? 0.121 13.828 -17.562 1 50.41 223 ARG B C 1
ATOM 3766 O O . ARG B 1 223 ? -0.996 13.461 -17.938 1 50.41 223 ARG B O 1
ATOM 3773 N N . THR B 1 224 ? 0.227 15.094 -17.516 1 44 224 THR B N 1
ATOM 3774 C CA . THR B 1 224 ? -0.225 15.766 -18.734 1 44 224 THR B CA 1
ATOM 3775 C C . THR B 1 224 ? 0.023 14.898 -19.953 1 44 224 THR B C 1
ATOM 3777 O O . THR B 1 224 ? 1.114 14.344 -20.125 1 44 224 THR B O 1
ATOM 3780 N N . PRO B 1 225 ? -1.029 14.344 -20.422 1 39.88 225 PRO B N 1
ATOM 3781 C CA . PRO B 1 225 ? -0.772 13.68 -21.703 1 39.88 225 PRO B CA 1
ATOM 3782 C C . PRO B 1 225 ? 0.354 14.344 -22.484 1 39.88 225 PRO B C 1
ATOM 3784 O O . PRO B 1 225 ? 0.491 15.57 -22.469 1 39.88 225 PRO B O 1
ATOM 3787 N N . SER B 1 226 ? 1.555 13.828 -22.406 1 36.28 226 SER B N 1
ATOM 3788 C CA . SER B 1 226 ? 2.455 14.414 -23.391 1 36.28 226 SER B CA 1
ATOM 3789 C C . SER B 1 226 ? 1.69 14.914 -24.609 1 36.28 226 SER B C 1
ATOM 3791 O O . SER B 1 226 ? 0.861 14.195 -25.172 1 36.28 226 SER B O 1
ATOM 3793 N N . VAL B 1 227 ? 1.426 16.156 -24.75 1 34.72 227 VAL B N 1
ATOM 3794 C CA . VAL B 1 227 ? 1.077 16.75 -26.047 1 34.72 227 VAL B CA 1
ATOM 3795 C C . VAL B 1 227 ? 1.857 16.047 -27.156 1 34.72 227 VAL B C 1
ATOM 3797 O O . VAL B 1 227 ? 3.092 16.062 -27.156 1 34.72 227 VAL B O 1
ATOM 3800 N N . GLU B 1 228 ? 1.338 14.914 -27.594 1 34.81 228 GLU B N 1
ATOM 3801 C CA . GLU B 1 228 ? 1.86 14.5 -28.891 1 34.81 228 GLU B CA 1
ATOM 3802 C C . GLU B 1 228 ? 2.266 15.711 -29.734 1 34.81 228 GLU B C 1
ATOM 3804 O O . GLU B 1 228 ? 1.414 16.5 -30.141 1 34.81 228 GLU B O 1
ATOM 3809 N N . ILE B 1 229 ? 3.365 16.375 -29.375 1 32.66 229 ILE B N 1
ATOM 3810 C CA . ILE B 1 229 ? 3.898 17.266 -30.406 1 32.66 229 ILE B CA 1
ATOM 3811 C C . ILE B 1 229 ? 3.76 16.594 -31.781 1 32.66 229 ILE B C 1
ATOM 3813 O O . ILE B 1 229 ? 4.371 15.547 -32.031 1 32.66 229 ILE B O 1
ATOM 3817 N N . GLY B 1 230 ? 2.57 16.703 -32.344 1 30.97 230 GLY B N 1
ATOM 3818 C CA . GLY B 1 230 ? 2.324 16.375 -33.75 1 30.97 230 GLY B CA 1
ATOM 3819 C C . GLY B 1 230 ? 3.533 16.609 -34.625 1 30.97 230 GLY B C 1
ATOM 3820 O O . GLY B 1 230 ? 4.242 17.609 -34.469 1 30.97 230 GLY B O 1
ATOM 3821 N N . ARG B 1 231 ? 4.25 15.516 -34.906 1 30.81 231 ARG B N 1
ATOM 3822 C CA . ARG B 1 231 ? 5.27 15.672 -35.938 1 30.81 231 ARG B CA 1
ATOM 3823 C C . ARG B 1 231 ? 4.871 16.75 -36.938 1 30.81 231 ARG B C 1
ATOM 3825 O O . ARG B 1 231 ? 3.732 16.766 -37.438 1 30.81 231 ARG B O 1
ATOM 3832 N N . PRO B 1 232 ? 5.578 17.844 -36.812 1 30.02 232 PRO B N 1
ATOM 3833 C CA . PRO B 1 232 ? 5.234 18.781 -37.906 1 30.02 232 PRO B CA 1
ATOM 3834 C C . PRO B 1 232 ? 5 18.062 -39.25 1 30.02 232 PRO B C 1
ATOM 3836 O O . PRO B 1 232 ? 5.656 17.062 -39.531 1 30.02 232 PRO B O 1
ATOM 3839 N N . ASP B 1 233 ? 3.781 17.922 -39.625 1 32.19 233 ASP B N 1
ATOM 3840 C CA . ASP B 1 233 ? 3.486 17.5 -40.969 1 32.19 233 ASP B CA 1
ATOM 3841 C C . ASP B 1 233 ? 4.555 17.984 -41.969 1 32.19 233 ASP B C 1
ATOM 3843 O O . ASP B 1 233 ? 4.891 19.172 -41.969 1 32.19 233 ASP B O 1
ATOM 3847 N N . ALA B 1 234 ? 5.633 17.109 -42.125 1 32.78 234 ALA B N 1
ATOM 3848 C CA . ALA B 1 234 ? 6.547 17.422 -43.219 1 32.78 234 ALA B CA 1
ATOM 3849 C C . ALA B 1 234 ? 5.828 18.172 -44.344 1 32.78 234 ALA B C 1
ATOM 3851 O O . ALA B 1 234 ? 4.82 17.688 -44.875 1 32.78 234 ALA B O 1
ATOM 3852 N N . VAL B 1 235 ? 5.816 19.453 -44.25 1 32.06 235 VAL B N 1
ATOM 3853 C CA . VAL B 1 235 ? 5.391 20.266 -45.406 1 32.06 235 VAL B CA 1
ATOM 3854 C C . VAL B 1 235 ? 5.848 19.594 -46.688 1 32.06 235 VAL B C 1
ATOM 3856 O O . VAL B 1 235 ? 7.047 19.422 -46.906 1 32.06 235 VAL B O 1
ATOM 3859 N N . ARG B 1 236 ? 5.047 18.594 -47.219 1 31.66 236 ARG B N 1
ATOM 3860 C CA . ARG B 1 236 ? 5.195 18.109 -48.594 1 31.66 236 ARG B CA 1
ATOM 3861 C C . ARG B 1 236 ? 5.605 19.234 -49.531 1 31.66 236 ARG B C 1
ATOM 3863 O O . ARG B 1 236 ? 4.844 20.172 -49.75 1 31.66 236 ARG B O 1
ATOM 3870 N N . ASP B 1 237 ? 6.945 19.609 -49.406 1 33.12 237 ASP B N 1
ATOM 3871 C CA . ASP B 1 237 ? 7.449 20.469 -50.5 1 33.12 237 ASP B CA 1
ATOM 3872 C C . ASP B 1 237 ? 6.98 19.969 -51.844 1 33.12 237 ASP B C 1
ATOM 3874 O O . ASP B 1 237 ? 7.48 18.969 -52.375 1 33.12 237 ASP B O 1
ATOM 3878 N N . ASP B 1 238 ? 5.688 19.781 -51.969 1 30.41 238 ASP B N 1
ATOM 3879 C CA . ASP B 1 238 ? 5.172 19.484 -53.312 1 30.41 238 ASP B CA 1
ATOM 3880 C C . ASP B 1 238 ? 5.727 20.469 -54.344 1 30.41 238 ASP B C 1
ATOM 3882 O O . ASP B 1 238 ? 5.117 20.688 -55.406 1 30.41 238 ASP B O 1
ATOM 3886 N N . LYS B 1 239 ? 6.73 21.344 -54.031 1 30.98 239 LYS B N 1
ATOM 3887 C CA . LYS B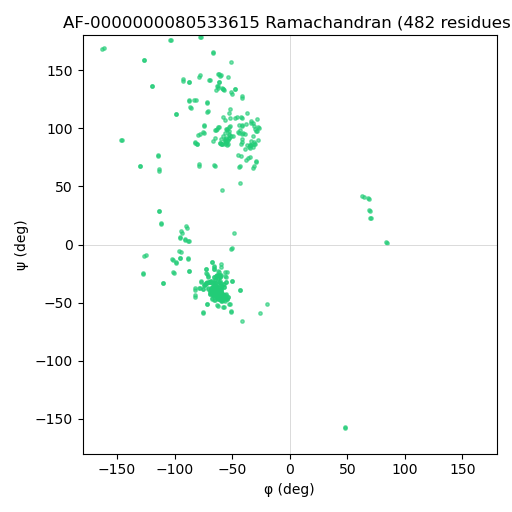 1 239 ? 7.023 22.109 -55.219 1 30.98 239 LYS B CA 1
ATOM 3888 C C . LYS B 1 239 ? 7.457 21.188 -56.375 1 30.98 239 LYS B C 1
ATOM 3890 O O . LYS B 1 239 ? 8.602 20.719 -56.406 1 30.98 239 LYS B O 1
ATOM 3895 N N . ALA B 1 240 ? 6.707 20.094 -56.594 1 30.75 240 ALA B N 1
ATOM 3896 C CA . ALA B 1 240 ? 6.984 19.484 -57.875 1 30.75 240 ALA B CA 1
ATOM 3897 C C . ALA B 1 240 ? 7.133 20.562 -58.969 1 30.75 240 ALA B C 1
ATOM 3899 O O . ALA B 1 240 ? 6.188 21.297 -59.25 1 30.75 240 ALA B O 1
ATOM 3900 N N . VAL B 1 241 ? 8.297 21.203 -58.938 1 26.97 241 VAL B N 1
ATOM 3901 C CA . VAL B 1 241 ? 8.68 22 -60.094 1 26.97 241 VAL B CA 1
ATOM 3902 C C . VAL B 1 241 ? 8.305 21.266 -61.375 1 26.97 241 VAL B C 1
ATOM 3904 O O . VAL B 1 241 ? 8.586 20.078 -61.531 1 26.97 241 VAL B O 1
ATOM 3907 N N . ASP B 1 242 ? 7.172 21.578 -61.938 1 28.33 242 ASP B N 1
ATOM 3908 C CA . ASP B 1 242 ? 6.73 21.469 -63.312 1 28.33 242 ASP B CA 1
ATOM 3909 C C . ASP B 1 242 ? 7.898 21.656 -64.25 1 28.33 242 ASP B C 1
ATOM 3911 O O . ASP B 1 242 ? 8.508 22.734 -64.312 1 28.33 242 ASP B O 1
ATOM 3915 N N . ASP B 1 243 ? 9 20.719 -64.312 1 24.33 243 ASP B N 1
ATOM 3916 C CA . ASP B 1 243 ? 9.508 20.734 -65.688 1 24.33 243 ASP B CA 1
ATOM 3917 C C . ASP B 1 243 ? 8.477 20.172 -66.625 1 24.33 243 ASP B C 1
ATOM 3919 O O . ASP B 1 243 ? 7.746 19.234 -66.312 1 24.33 243 ASP B O 1
#

Organism: Stenotrophomonas maltophilia (strain K279a) (NCBI:txid522373)

InterPro domains:
  IPR011990 Tetratricopeptide-like helical domain superfamily [G3DSA:1.25.40.10] (55-149)

Nearest PDB structures (foldseek):
  6deh-assembly2_B  TM=8.948E-01  e=1.970E-03  Legionella pneumophila subsp. pneumophila str. Philadelphia 1
  4bwr-assembly1_A  TM=8.416E-01  e=2.161E-03  Escherichia coli CFT073
  8sxq-assembly2_B  TM=7.345E-01  e=8.263E-03  Legionella pneumophila
  3e4b-assembly1_A  TM=8.055E-01  e=2.750E-02  Pseudomonas fluorescens
  1ouv-assembly1_A  TM=4.553E-01  e=1.454E-01  Helicobacter pylori 26695

Foldseek 3Di:
DPPPPDPPPPPPPPPPPPPPPPLDDLDQDAADDQDPLLVFPLLCQLQVLVVLCVVLVVCVVVQNQLSSLVSLVSSLLQVNLVSLQVNLVCLCVVRSHGNDLLSSLLSLCLSCVVVQPVSVVVNVVSCVVDDPVSNVVSVVVSVVVCVRRHCVRNLVVSLVSLVVSVVVVVVVCVVVVDQQQQQQRPDDPDGRRGDGVCSNVPCCSRPSSNVVSSVCSNRHPDPPPPPPPPPPPPPPPPPDPPD/DDPDPPPPPPPPPPPPPPPPPPLDDLDQDAADDQDPLLVFPLLCQLQVLVVLCVVLVVCVVVLNQLSSLVSLVSSLLQVNLVSLQVNLVCLCVVRSHGNDLLSSLLSLVLSCVVVQPVSVVVNVVSCVPDDPVSNVVSVVVSVVVCVRRHCVRNLVVSLVSLVVSVVVVVVVCVVVVDQQQQQQRPDDPDGRRGDGVCSNVPCCSRPSSNVVSSVCSNRHPDPPPPPPPPPPPPPPCPCPVPD

Solvent-accessible surface area (backbone atoms only — not comparable to full-atom values): 26582 Å² total; per-residue (Å²): 135,85,79,78,78,74,82,79,78,77,78,77,77,76,79,78,74,73,73,73,78,63,81,74,76,70,74,90,43,77,58,68,78,81,54,71,79,51,69,38,72,72,47,29,69,24,30,51,28,60,40,26,35,52,52,13,53,50,25,47,76,68,70,32,38,42,56,16,42,53,25,14,51,58,5,18,44,34,46,28,41,65,28,23,37,48,41,10,50,29,24,54,68,30,45,57,48,71,62,33,62,42,58,13,28,35,29,19,43,59,30,18,41,81,59,33,59,72,38,44,53,50,25,53,54,41,51,70,71,45,53,73,68,44,49,56,46,25,59,61,61,28,46,62,53,46,67,59,33,27,60,85,49,2,41,57,51,36,41,49,35,19,50,57,38,47,53,56,46,48,60,42,25,78,69,51,56,60,93,72,34,50,52,56,56,68,63,79,95,51,77,47,55,63,36,54,39,71,67,66,62,31,54,51,75,49,37,59,73,41,32,52,36,49,53,48,20,50,61,48,55,65,69,65,71,73,72,73,72,67,70,72,73,74,72,76,71,83,63,81,69,81,121,137,84,80,79,80,74,82,80,79,77,78,77,79,77,78,78,74,74,73,73,77,63,81,76,76,72,73,91,43,76,58,67,78,82,54,72,78,52,68,38,72,73,48,30,69,25,29,52,28,58,40,27,35,50,53,12,54,50,24,48,75,68,70,32,38,42,57,15,44,52,25,14,51,58,5,17,42,34,46,28,43,68,28,24,37,48,42,12,48,30,23,54,69,30,45,58,47,72,60,32,62,43,58,13,27,36,29,20,44,57,31,19,43,80,59,33,59,72,38,44,52,50,25,52,53,42,51,70,70,45,52,73,68,42,49,54,46,25,58,62,61,29,48,62,54,46,67,59,34,28,60,85,48,2,41,57,51,35,40,50,34,19,50,56,38,48,52,56,46,48,58,42,25,77,70,52,55,59,92,71,34,52,52,57,54,70,61,79,94,52,76,48,54,63,36,56,37,71,65,65,62,30,54,50,75,49,37,57,74,41,32,53,36,50,52,47,21,50,62,49,54,67,70,65,69,73,72,73,73,64,68,73,70,74,73,73,75,63,74,67,71,81,123